Protein AF-A0A5M9JDX0-F1 (afdb_monomer_lite)

Organism: Monilinia fructicola (NCBI:txid38448)

pLDDT: mean 89.19, std 15.86, range [28.3, 98.94]

InterPro domains:
  IPR000073 Alpha/beta hydrolase fold-1 [PF12697] (7-243)
  IPR006094 FAD linked oxidase, N-terminal [PF01565] (384-523)
  IPR016166 FAD-binding domain, PCMH-type [PS51387] (377-556)
  IPR016169 FAD-binding, type PCMH, subdomain 2 [G3DSA:3.30.465.10] (339-583)
  IPR029058 Alpha/Beta hydrolase fold [G3DSA:3.40.50.1820] (4-251)
  IPR029058 Alpha/Beta hydrolase fold [SSF53474] (6-250)
  IPR036318 FAD-binding, type PCMH-like superfamily [SSF56176] (361-555)
  IPR050432 FAD-linked Oxidoreductases in Biosynthesis Pathways [PTHR13878] (317-584)

Structure (mmCIF, N/CA/C/O backbone):
data_AF-A0A5M9JDX0-F1
#
_entry.id   AF-A0A5M9JDX0-F1
#
loop_
_atom_site.group_PDB
_atom_site.id
_atom_site.type_symbol
_atom_site.label_atom_id
_atom_site.label_alt_id
_atom_site.label_comp_id
_atom_site.label_asym_id
_atom_site.label_entity_id
_atom_site.label_seq_id
_atom_site.pdbx_PDB_ins_code
_atom_site.Cartn_x
_atom_site.Cartn_y
_atom_site.Cartn_z
_atom_site.occupancy
_atom_site.B_iso_or_equiv
_atom_site.auth_seq_id
_atom_site.auth_comp_id
_atom_site.auth_asym_id
_atom_site.auth_atom_id
_atom_site.pdbx_PDB_model_num
ATOM 1 N N . MET A 1 1 ? 23.881 -36.900 15.431 1.00 35.19 1 MET A N 1
ATOM 2 C CA . MET A 1 1 ? 22.932 -36.514 14.364 1.00 35.19 1 MET A CA 1
ATOM 3 C C . MET A 1 1 ? 23.327 -35.121 13.921 1.00 35.19 1 MET A C 1
ATOM 5 O O . MET A 1 1 ? 23.349 -34.245 14.773 1.00 35.19 1 MET A O 1
ATOM 9 N N . SER A 1 2 ? 23.743 -34.953 12.663 1.00 40.19 2 SER A N 1
ATOM 10 C CA . SER A 1 2 ? 24.096 -33.642 12.096 1.00 40.19 2 SER A CA 1
ATOM 11 C C . SER A 1 2 ? 22.933 -32.676 12.298 1.00 40.19 2 SER A C 1
ATOM 13 O O . SER A 1 2 ? 21.798 -33.047 11.994 1.00 40.19 2 SER A O 1
ATOM 15 N N . SER A 1 3 ? 23.182 -31.475 12.823 1.00 52.34 3 SER A N 1
ATOM 16 C CA . SER A 1 3 ? 22.161 -30.427 12.780 1.00 52.34 3 SER A CA 1
ATOM 17 C C . SER A 1 3 ? 21.823 -30.108 11.317 1.00 52.34 3 SER A C 1
ATOM 19 O O . SER A 1 3 ? 22.672 -30.227 10.431 1.00 52.34 3 SER A O 1
ATOM 21 N N . SER A 1 4 ? 20.558 -29.790 11.049 1.00 76.25 4 SER A N 1
ATOM 22 C CA . SER A 1 4 ? 20.042 -29.504 9.704 1.00 76.25 4 SER A CA 1
ATOM 23 C C . SER A 1 4 ? 20.164 -28.028 9.305 1.00 76.25 4 SER A C 1
ATOM 25 O O . SER A 1 4 ? 19.645 -27.651 8.262 1.00 76.25 4 SER A O 1
ATOM 27 N N . PHE A 1 5 ? 20.844 -27.204 10.113 1.00 85.62 5 PHE A N 1
ATOM 28 C CA . PHE A 1 5 ? 21.072 -25.782 9.848 1.00 85.62 5 PHE A CA 1
ATOM 29 C C . PHE A 1 5 ? 22.499 -25.354 10.220 1.00 85.62 5 PHE A C 1
ATOM 31 O O . PHE A 1 5 ? 23.155 -25.999 11.038 1.00 85.62 5 PHE A O 1
ATOM 38 N N . VAL A 1 6 ? 22.960 -24.251 9.633 1.00 87.69 6 VAL A N 1
ATOM 39 C CA . VAL A 1 6 ? 24.260 -23.620 9.910 1.00 87.69 6 VAL A CA 1
ATOM 40 C C . VAL A 1 6 ? 24.072 -22.255 10.562 1.00 87.69 6 VAL A C 1
ATOM 42 O O . VAL A 1 6 ? 23.070 -21.583 10.316 1.00 87.69 6 VAL A O 1
ATOM 45 N N . VAL A 1 7 ? 25.042 -21.824 11.368 1.00 90.44 7 VAL A N 1
ATOM 46 C CA . VAL A 1 7 ? 25.038 -20.492 11.992 1.00 90.44 7 VAL A CA 1
ATOM 47 C C . VAL A 1 7 ? 26.043 -19.582 11.296 1.00 90.44 7 VAL A C 1
ATOM 49 O O . VAL A 1 7 ? 27.229 -19.899 11.226 1.00 90.44 7 VAL A O 1
ATOM 52 N N . VAL A 1 8 ? 25.590 -18.424 10.818 1.00 89.94 8 VAL A N 1
ATOM 53 C CA . VAL A 1 8 ? 26.474 -17.370 10.296 1.00 89.94 8 VAL A CA 1
ATOM 54 C C . VAL A 1 8 ? 26.484 -16.212 11.283 1.00 89.94 8 VAL A C 1
ATOM 56 O O . VAL A 1 8 ? 25.457 -15.587 11.532 1.00 89.94 8 VAL A O 1
ATOM 59 N N . ILE A 1 9 ? 27.650 -15.941 11.859 1.00 91.50 9 ILE A N 1
ATOM 60 C CA . ILE A 1 9 ? 27.854 -14.939 12.901 1.00 91.50 9 ILE A CA 1
ATOM 61 C C . ILE A 1 9 ? 28.238 -13.610 12.250 1.00 91.50 9 ILE A C 1
ATOM 63 O O . ILE A 1 9 ? 29.345 -13.453 11.732 1.00 91.50 9 ILE A O 1
ATOM 67 N N . CYS A 1 10 ? 27.335 -12.638 12.328 1.00 88.94 10 CYS A N 1
ATOM 68 C CA . CYS A 1 10 ? 27.588 -11.237 12.029 1.00 88.94 10 CYS A CA 1
ATOM 69 C C . CYS A 1 10 ? 28.116 -10.564 13.303 1.00 88.94 10 CYS A C 1
ATOM 71 O O . CYS A 1 10 ? 27.347 -10.243 14.213 1.00 88.94 10 CYS A O 1
ATOM 73 N N . HIS A 1 11 ? 29.435 -10.395 13.384 1.00 89.50 11 HIS A N 1
ATOM 74 C CA . HIS A 1 11 ? 30.084 -9.825 14.560 1.00 89.50 11 HIS A CA 1
ATOM 75 C C . HIS A 1 11 ? 29.874 -8.304 14.683 1.00 89.50 11 HIS A C 1
ATOM 77 O O . HIS A 1 11 ? 29.583 -7.600 13.714 1.00 89.50 11 HIS A O 1
ATOM 83 N N . GLY A 1 12 ? 30.045 -7.798 15.905 1.00 87.81 12 GLY A N 1
ATOM 84 C CA . GLY A 1 12 ? 29.922 -6.376 16.230 1.00 87.81 12 GLY A CA 1
ATOM 85 C C . GLY A 1 12 ? 31.007 -5.502 15.600 1.00 87.81 12 GLY A C 1
ATOM 86 O O . GLY A 1 12 ? 32.036 -5.992 15.127 1.00 87.81 12 GLY A O 1
ATOM 87 N N . SER A 1 13 ? 30.776 -4.187 15.617 1.00 80.81 13 SER A N 1
ATOM 88 C CA . SER A 1 13 ? 31.765 -3.168 15.253 1.00 80.81 13 SER A CA 1
ATOM 89 C C . SER A 1 13 ? 33.040 -3.406 16.047 1.00 80.81 13 SER A C 1
ATOM 91 O O . SER A 1 13 ? 32.981 -3.798 17.209 1.00 80.81 13 SER A O 1
ATOM 93 N N . TYR A 1 14 ? 34.185 -3.137 15.429 1.00 83.88 14 TYR A N 1
ATOM 94 C CA . TYR A 1 14 ? 35.516 -3.311 16.018 1.00 83.88 14 TYR A CA 1
ATOM 95 C C . TYR A 1 14 ? 35.960 -4.763 16.236 1.00 83.88 14 TYR A C 1
ATOM 97 O O . TYR A 1 14 ? 37.157 -4.999 16.313 1.00 83.88 14 TYR A O 1
ATOM 105 N N . HIS A 1 15 ? 35.049 -5.733 16.335 1.00 87.81 15 HIS A N 1
ATOM 106 C CA . HIS A 1 15 ? 35.426 -7.125 16.570 1.00 87.81 15 HIS A CA 1
ATOM 107 C C . HIS A 1 15 ? 36.020 -7.768 15.309 1.00 87.81 15 HIS A C 1
ATOM 109 O O . HIS A 1 15 ? 35.737 -7.364 14.181 1.00 87.81 15 HIS A O 1
ATOM 115 N N . THR A 1 16 ? 36.804 -8.817 15.523 1.00 83.69 16 THR A N 1
ATOM 116 C CA . THR A 1 16 ? 37.236 -9.789 14.513 1.00 83.69 16 THR A CA 1
ATOM 117 C C . THR A 1 16 ? 36.559 -11.140 14.799 1.00 83.69 16 THR A C 1
ATOM 119 O O . THR A 1 16 ? 35.856 -11.274 15.807 1.00 83.69 16 THR A O 1
ATOM 122 N N . PRO A 1 17 ? 36.736 -12.169 13.953 1.00 87.38 17 PRO A N 1
ATOM 123 C CA . PRO A 1 17 ? 36.256 -13.519 14.241 1.00 87.38 17 PRO A CA 1
ATOM 124 C C . PRO A 1 17 ? 36.887 -14.187 15.471 1.00 87.38 17 PRO A C 1
ATOM 126 O O . PRO A 1 17 ? 36.293 -15.116 16.015 1.00 87.38 17 PRO A O 1
ATOM 129 N N . GLU A 1 18 ? 38.065 -13.740 15.921 1.00 89.62 18 GLU A N 1
ATOM 130 C CA . GLU A 1 18 ? 38.833 -14.387 16.997 1.00 89.62 18 GLU A CA 1
ATOM 131 C C . GLU A 1 18 ? 38.062 -14.481 18.333 1.00 89.62 18 GLU A C 1
ATOM 133 O O . GLU A 1 18 ? 37.913 -15.601 18.828 1.00 89.62 18 GLU A O 1
ATOM 138 N N . PRO A 1 19 ? 37.453 -13.399 18.870 1.00 94.06 19 PRO A N 1
ATOM 139 C CA . PRO A 1 19 ? 36.566 -13.470 20.036 1.00 94.06 19 PRO A CA 1
ATOM 140 C C . PRO A 1 19 ? 35.439 -14.509 19.950 1.00 94.06 19 PRO A C 1
ATOM 142 O O . PRO A 1 19 ? 34.985 -15.007 20.972 1.00 94.06 19 PRO A O 1
ATOM 145 N N . TYR A 1 20 ? 34.978 -14.878 18.753 1.00 95.31 20 TYR A N 1
ATOM 146 C CA . TYR A 1 20 ? 33.864 -15.818 18.578 1.00 95.31 20 TYR A CA 1
ATOM 147 C C . TYR A 1 20 ? 34.323 -17.271 18.483 1.00 95.31 20 TYR A C 1
ATOM 149 O O . TYR A 1 20 ? 33.480 -18.170 18.475 1.00 95.31 20 TYR A O 1
ATOM 157 N N . GLN A 1 21 ? 35.631 -17.532 18.406 1.00 95.00 21 GLN A N 1
ATOM 158 C CA . GLN A 1 21 ? 36.156 -18.881 18.222 1.00 95.00 21 GLN A CA 1
ATOM 159 C C . GLN A 1 21 ? 35.712 -19.862 19.326 1.00 95.00 21 GLN A C 1
ATOM 161 O O . GLN A 1 21 ? 35.228 -20.936 18.961 1.00 95.00 21 GLN A O 1
ATOM 166 N N . PRO A 1 22 ? 35.731 -19.512 20.632 1.00 97.12 22 PRO A N 1
ATOM 167 C CA . PRO A 1 22 ? 35.239 -20.409 21.683 1.00 97.12 22 PRO A CA 1
ATOM 168 C C . PRO A 1 22 ? 33.770 -20.812 21.498 1.00 97.12 22 PRO A C 1
ATOM 170 O O . PRO A 1 22 ? 33.409 -21.980 21.639 1.00 97.12 22 PRO A O 1
ATOM 173 N N . PHE A 1 23 ? 32.917 -19.863 21.106 1.00 98.00 23 PHE A N 1
ATOM 174 C CA . PHE A 1 23 ? 31.512 -20.135 20.809 1.00 98.00 23 PHE A CA 1
ATOM 175 C C . PHE A 1 23 ? 31.336 -21.016 19.564 1.00 98.00 23 PHE A C 1
ATOM 177 O O . PHE A 1 23 ? 30.516 -21.935 19.565 1.00 98.00 23 PHE A O 1
ATOM 184 N N . ARG A 1 24 ? 32.129 -20.791 18.511 1.00 96.44 24 ARG A N 1
ATOM 185 C CA . ARG A 1 24 ? 32.118 -21.635 17.305 1.00 96.44 24 ARG A CA 1
ATOM 186 C C . ARG A 1 24 ? 32.538 -23.071 17.602 1.00 96.44 24 ARG A C 1
ATOM 188 O O . ARG A 1 24 ? 31.928 -24.000 17.071 1.00 96.44 24 ARG A O 1
ATOM 195 N N . ASP A 1 25 ? 33.536 -23.255 18.460 1.00 96.62 25 ASP A N 1
ATOM 196 C CA . ASP A 1 25 ? 33.983 -24.576 18.898 1.00 96.62 25 ASP A CA 1
ATOM 197 C C . ASP A 1 25 ? 32.893 -25.290 19.709 1.00 96.62 25 ASP A C 1
ATOM 199 O O . ASP A 1 25 ? 32.633 -26.473 19.476 1.00 96.62 25 ASP A O 1
ATOM 203 N N . ALA A 1 26 ? 32.177 -24.568 20.576 1.00 97.31 26 ALA A N 1
ATOM 204 C CA . ALA A 1 26 ? 31.044 -25.106 21.331 1.00 97.31 26 ALA A CA 1
ATOM 205 C C . ALA A 1 26 ? 29.830 -25.454 20.439 1.00 97.31 26 ALA A C 1
ATOM 207 O O . ALA A 1 26 ? 29.214 -26.514 20.603 1.00 97.31 26 ALA A O 1
ATOM 208 N N . LEU A 1 27 ? 29.520 -24.629 19.428 1.00 94.94 27 LEU A N 1
ATOM 209 C CA . LEU A 1 27 ? 28.528 -24.958 18.394 1.00 94.94 27 LEU A CA 1
ATOM 210 C C . LEU A 1 27 ? 28.923 -26.232 17.638 1.00 94.94 27 LEU A C 1
ATOM 212 O O . LEU A 1 27 ? 28.104 -27.143 17.491 1.00 94.94 27 LEU A O 1
ATOM 216 N N . LYS A 1 28 ? 30.191 -26.335 17.220 1.00 92.94 28 LYS A N 1
ATOM 217 C CA . LYS A 1 28 ? 30.726 -27.507 16.517 1.00 92.94 28 LYS A CA 1
ATOM 218 C C . LYS A 1 28 ? 30.656 -28.765 17.384 1.00 92.94 28 LYS A C 1
ATOM 220 O O . LYS A 1 28 ? 30.237 -29.811 16.887 1.00 92.94 28 LYS A O 1
ATOM 225 N N . ALA A 1 29 ? 30.995 -28.668 18.670 1.00 93.88 29 ALA A N 1
ATOM 226 C CA . ALA A 1 29 ? 30.850 -29.758 19.637 1.00 93.88 29 ALA A CA 1
ATOM 227 C C . ALA A 1 29 ? 29.384 -30.207 19.792 1.00 93.88 29 ALA A C 1
ATOM 229 O O . ALA A 1 29 ? 29.108 -31.395 19.952 1.00 93.88 29 ALA A O 1
ATOM 230 N N . SER A 1 30 ? 28.439 -29.276 19.637 1.00 91.56 30 SER A N 1
ATOM 231 C CA . SER A 1 30 ? 26.992 -29.534 19.621 1.00 91.56 30 SER A CA 1
ATOM 232 C C . SER A 1 30 ? 26.449 -29.991 18.257 1.00 91.56 30 SER A C 1
ATOM 234 O O . SER A 1 30 ? 25.236 -30.155 18.087 1.00 91.56 30 SER A O 1
ATOM 236 N N . GLY A 1 31 ? 27.328 -30.220 17.276 1.00 90.19 31 GLY A N 1
ATOM 237 C CA . GLY A 1 31 ? 26.978 -30.675 15.931 1.00 90.19 31 GLY A CA 1
ATOM 238 C C . GLY A 1 31 ? 26.406 -29.588 15.020 1.00 90.19 31 GLY A C 1
ATOM 239 O O . GLY A 1 31 ? 25.745 -29.934 14.038 1.00 90.19 31 GLY A O 1
ATOM 240 N N . ILE A 1 32 ? 26.622 -28.309 15.342 1.00 89.69 32 ILE A N 1
ATOM 241 C CA . ILE A 1 32 ? 26.207 -27.139 14.558 1.00 89.69 32 ILE A CA 1
ATOM 242 C C . ILE A 1 32 ? 27.424 -26.535 13.865 1.00 89.69 32 ILE A C 1
ATOM 244 O O . ILE A 1 32 ? 28.382 -26.099 14.501 1.00 89.69 32 ILE A O 1
ATOM 248 N N . GLU A 1 33 ? 27.386 -26.513 12.539 1.00 87.81 33 GLU A N 1
ATOM 249 C CA . GLU A 1 33 ? 28.409 -25.850 11.739 1.00 87.81 33 GLU A CA 1
ATOM 250 C C . GLU A 1 33 ? 28.242 -24.330 11.827 1.00 87.81 33 GLU A C 1
ATOM 252 O O . GLU A 1 33 ? 27.120 -23.816 11.799 1.00 87.81 33 GLU A O 1
ATOM 257 N N . SER A 1 34 ? 29.358 -23.606 11.954 1.00 88.06 34 SER A N 1
ATOM 258 C CA . SER A 1 34 ? 29.330 -22.156 12.126 1.00 88.06 34 SER A CA 1
ATOM 259 C C . SER A 1 34 ? 30.439 -21.410 11.386 1.00 88.06 34 SER A C 1
ATOM 261 O O . SER A 1 34 ? 31.606 -21.823 11.346 1.00 88.06 34 SER A O 1
ATOM 263 N N . TYR A 1 35 ? 30.068 -20.247 10.859 1.00 85.00 35 TYR A N 1
ATOM 264 C CA . TYR A 1 35 ? 30.927 -19.345 10.100 1.00 85.00 35 TYR A CA 1
ATOM 265 C C . TYR A 1 35 ? 30.934 -17.970 10.758 1.00 85.00 35 TYR A C 1
ATOM 267 O O . TYR A 1 35 ? 29.888 -17.466 11.155 1.00 85.00 35 TYR A O 1
ATOM 275 N N . CYS A 1 36 ? 32.107 -17.354 10.862 1.00 84.12 36 CYS A N 1
ATOM 276 C CA . CYS A 1 36 ? 32.255 -15.974 11.314 1.00 84.12 36 CYS A CA 1
ATOM 277 C C . CYS A 1 36 ? 33.208 -15.270 10.342 1.00 84.12 36 CYS A C 1
ATOM 279 O O . CYS A 1 36 ? 34.424 -15.359 10.517 1.00 84.12 36 CYS A O 1
ATOM 281 N N . PRO A 1 37 ? 32.684 -14.692 9.248 1.00 74.44 37 PRO A N 1
ATOM 282 C CA . PRO A 1 37 ? 33.510 -14.001 8.268 1.00 74.44 37 PRO A CA 1
ATOM 283 C C . PRO A 1 37 ? 34.087 -12.710 8.859 1.00 74.44 37 PRO A C 1
ATOM 285 O O . PRO A 1 37 ? 33.434 -12.042 9.658 1.00 74.44 37 PRO A O 1
ATOM 288 N N . GLN A 1 38 ? 35.294 -12.339 8.431 1.00 71.38 38 GLN A N 1
ATOM 289 C CA . GLN A 1 38 ? 35.897 -11.047 8.761 1.00 71.38 38 GLN A CA 1
ATOM 290 C C . GLN A 1 38 ? 35.205 -9.931 7.967 1.00 71.38 38 GLN A C 1
ATOM 292 O O . GLN A 1 38 ? 35.241 -9.950 6.737 1.00 71.38 38 GLN A O 1
ATOM 297 N N . LEU A 1 39 ? 34.614 -8.937 8.639 1.00 63.81 39 LEU A N 1
ATOM 298 C CA . LEU A 1 39 ? 33.918 -7.823 7.975 1.00 63.81 39 LEU A CA 1
ATOM 299 C C . LEU A 1 39 ? 34.088 -6.492 8.731 1.00 63.81 39 LEU A C 1
ATOM 301 O O . LEU A 1 39 ? 34.040 -6.482 9.959 1.00 63.81 39 LEU A O 1
ATOM 305 N N . PRO A 1 40 ? 34.188 -5.329 8.058 1.00 54.09 40 PRO A N 1
ATOM 306 C CA . PRO A 1 40 ? 33.738 -4.089 8.668 1.00 54.09 40 PRO A CA 1
ATOM 307 C C . PRO A 1 40 ? 32.208 -4.131 8.647 1.00 54.09 40 PRO A C 1
ATOM 309 O O . PRO A 1 40 ? 31.597 -3.951 7.598 1.00 54.09 40 PRO A O 1
ATOM 312 N N . SER A 1 41 ? 31.567 -4.379 9.786 1.00 59.00 41 SER A N 1
ATOM 313 C CA . SER A 1 41 ? 30.102 -4.496 9.873 1.00 59.00 41 SER A CA 1
ATOM 314 C C . SER A 1 41 ? 29.342 -3.221 9.438 1.00 59.00 41 SER A C 1
ATOM 316 O O . SER A 1 41 ? 28.123 -3.227 9.359 1.00 59.00 41 SER A O 1
ATOM 318 N N . SER A 1 42 ? 30.047 -2.137 9.101 1.00 51.88 42 SER A N 1
ATOM 319 C CA . SER A 1 42 ? 29.567 -0.766 8.890 1.00 51.88 42 SER A CA 1
ATOM 320 C C . SER A 1 42 ? 29.211 -0.352 7.462 1.00 51.88 42 SER A C 1
ATOM 322 O O . SER A 1 42 ? 28.598 0.704 7.284 1.00 51.88 42 SER A O 1
ATOM 324 N N . ASP A 1 43 ? 29.551 -1.149 6.449 1.00 50.91 43 ASP A N 1
ATOM 325 C CA . ASP A 1 43 ? 29.268 -0.832 5.045 1.00 50.91 43 ASP A CA 1
ATOM 326 C C . ASP A 1 43 ? 28.834 -2.086 4.274 1.00 50.91 43 ASP A C 1
ATOM 328 O O . ASP A 1 43 ? 29.647 -2.921 3.876 1.00 50.91 43 ASP A O 1
ATOM 332 N N . LEU A 1 44 ? 27.524 -2.202 4.052 1.00 48.03 44 LEU A N 1
ATOM 333 C CA . LEU A 1 44 ? 26.905 -3.334 3.360 1.00 48.03 44 LEU A CA 1
ATOM 334 C C . LEU A 1 44 ? 27.246 -3.394 1.870 1.00 48.03 44 LEU A C 1
ATOM 336 O O . LEU A 1 44 ? 27.060 -4.444 1.264 1.00 48.03 44 LEU A O 1
ATOM 340 N N . THR A 1 45 ? 27.812 -2.333 1.278 1.00 44.28 45 THR A N 1
ATOM 341 C CA . THR A 1 45 ? 28.374 -2.424 -0.083 1.00 44.28 45 THR A CA 1
ATOM 342 C C . THR A 1 45 ? 29.590 -3.355 -0.150 1.00 44.28 45 THR A C 1
ATOM 344 O O . THR A 1 45 ? 30.056 -3.692 -1.236 1.00 44.28 45 THR A O 1
ATOM 347 N N . LYS A 1 46 ? 30.104 -3.790 1.009 1.00 44.03 46 LYS A N 1
ATOM 348 C CA . LYS A 1 46 ? 31.300 -4.627 1.157 1.00 44.03 46 LYS A CA 1
ATOM 349 C C . LYS A 1 46 ? 31.027 -5.972 1.824 1.00 44.03 46 LYS A C 1
ATOM 351 O O . LYS A 1 46 ? 31.969 -6.735 2.029 1.00 44.03 46 LYS A O 1
ATOM 356 N N . MET A 1 47 ? 29.775 -6.285 2.161 1.00 42.72 47 MET A N 1
ATOM 357 C CA . MET A 1 47 ? 29.427 -7.592 2.708 1.00 42.72 47 MET A CA 1
ATOM 358 C C . MET A 1 47 ? 29.053 -8.537 1.572 1.00 42.72 47 MET A C 1
ATOM 360 O O . MET A 1 47 ? 27.941 -8.499 1.052 1.00 42.72 47 MET A O 1
ATOM 364 N N . ASN A 1 48 ? 30.000 -9.386 1.178 1.00 39.12 48 ASN A N 1
ATOM 365 C CA . ASN A 1 48 ? 29.758 -10.364 0.135 1.00 39.12 48 ASN A CA 1
ATOM 366 C C . ASN A 1 48 ? 29.261 -11.697 0.702 1.00 39.12 48 ASN A C 1
ATOM 368 O O . ASN A 1 48 ? 30.036 -12.629 0.903 1.00 39.12 48 ASN A O 1
ATOM 372 N N . VAL A 1 49 ? 27.956 -11.808 0.934 1.00 42.72 49 VAL A N 1
ATOM 373 C CA . VAL A 1 49 ? 27.310 -13.118 1.077 1.00 42.72 49 VAL A CA 1
ATOM 374 C C . VAL A 1 49 ? 26.864 -13.626 -0.304 1.00 42.72 49 VAL A C 1
ATOM 376 O O . VAL A 1 49 ? 25.679 -13.650 -0.607 1.00 42.72 49 VAL A O 1
ATOM 379 N N . GLY A 1 50 ? 27.814 -14.029 -1.161 1.00 40.56 50 GLY A N 1
ATOM 380 C CA . GLY A 1 50 ? 27.516 -14.881 -2.333 1.00 40.56 50 GLY A CA 1
ATOM 381 C C . GLY A 1 50 ? 27.598 -14.255 -3.733 1.00 40.56 50 GLY A C 1
ATOM 382 O O . GLY A 1 50 ? 26.948 -14.746 -4.645 1.00 40.56 50 GLY A O 1
ATOM 383 N N . ASP A 1 51 ? 28.412 -13.216 -3.870 1.00 41.06 51 ASP A N 1
ATOM 384 C CA . ASP A 1 51 ? 28.977 -12.531 -5.040 1.00 41.06 51 ASP A CA 1
ATOM 385 C C . ASP A 1 51 ? 28.101 -11.955 -6.170 1.00 41.06 51 ASP A C 1
ATOM 387 O O . ASP A 1 51 ? 27.400 -12.680 -6.866 1.00 41.06 51 ASP A O 1
ATOM 391 N N . ILE A 1 52 ? 28.286 -10.654 -6.480 1.00 44.22 52 ILE A N 1
ATOM 392 C CA . ILE A 1 52 ? 27.891 -10.071 -7.780 1.00 44.22 52 ILE A CA 1
ATOM 393 C C . ILE A 1 52 ? 28.965 -9.170 -8.452 1.00 44.22 52 ILE A C 1
ATOM 395 O O . ILE A 1 52 ? 28.628 -8.302 -9.255 1.00 44.22 52 ILE A O 1
ATOM 399 N N . ALA A 1 53 ? 30.258 -9.389 -8.178 1.00 40.06 53 ALA A N 1
ATOM 400 C CA . ALA A 1 53 ? 31.358 -9.221 -9.156 1.00 40.06 53 ALA A CA 1
ATOM 401 C C . ALA A 1 53 ? 32.718 -9.832 -8.708 1.00 40.06 53 ALA A C 1
ATOM 403 O O . ALA A 1 53 ? 33.559 -10.082 -9.571 1.00 40.06 53 ALA A O 1
ATOM 404 N N . ASN A 1 54 ? 32.911 -10.039 -7.396 1.00 36.22 54 ASN A N 1
ATOM 405 C CA . ASN A 1 54 ? 33.809 -10.950 -6.643 1.00 36.22 54 ASN A CA 1
ATOM 406 C C . ASN A 1 54 ? 34.681 -10.319 -5.550 1.00 36.22 54 ASN A C 1
ATOM 408 O O . ASN A 1 54 ? 35.878 -10.139 -5.762 1.00 36.22 54 ASN A O 1
ATOM 412 N N . PRO A 1 55 ? 34.135 -10.036 -4.345 1.00 36.31 55 PRO A N 1
ATOM 413 C CA . PRO A 1 55 ? 34.977 -9.881 -3.154 1.00 36.31 55 PRO A CA 1
ATOM 414 C C . PRO A 1 55 ? 34.912 -11.069 -2.169 1.00 36.31 55 PRO A C 1
ATOM 416 O O . PRO A 1 55 ? 33.898 -11.302 -1.522 1.00 36.31 55 PRO A O 1
ATOM 419 N N . ASN A 1 56 ? 36.035 -11.768 -1.998 1.00 39.19 56 ASN A N 1
ATOM 420 C CA . ASN A 1 56 ? 36.306 -12.859 -1.046 1.00 39.19 56 ASN A CA 1
ATOM 421 C C . ASN A 1 56 ? 37.685 -12.603 -0.421 1.00 39.19 56 ASN A C 1
ATOM 423 O O . ASN A 1 56 ? 38.554 -12.187 -1.176 1.00 39.19 56 ASN A O 1
ATOM 427 N N . TYR A 1 57 ? 37.928 -12.914 0.860 1.00 45.25 57 TYR A N 1
ATOM 428 C CA . TYR A 1 57 ? 39.307 -13.116 1.352 1.00 45.25 57 TYR A CA 1
ATOM 429 C C . TYR A 1 57 ? 39.419 -14.285 2.345 1.00 45.25 57 TYR A C 1
ATOM 431 O O . TYR A 1 57 ? 40.054 -14.175 3.386 1.00 45.25 57 TYR A O 1
ATOM 439 N N . ASP A 1 58 ? 38.812 -15.405 1.955 1.00 40.25 58 ASP A N 1
ATOM 440 C CA . ASP A 1 58 ? 39.079 -16.779 2.388 1.00 40.25 58 ASP A CA 1
ATOM 441 C C . ASP A 1 58 ? 38.113 -17.359 3.423 1.00 40.25 58 ASP A C 1
ATOM 443 O O . ASP A 1 58 ? 38.513 -17.647 4.546 1.00 40.25 58 ASP A O 1
ATOM 447 N N . LEU A 1 59 ? 36.856 -17.603 3.019 1.00 41.50 59 LEU A N 1
ATOM 448 C CA . LEU A 1 59 ? 36.168 -18.892 3.241 1.00 41.50 59 LEU A CA 1
ATOM 449 C C . LEU A 1 59 ? 34.779 -18.922 2.574 1.00 41.50 59 LEU A C 1
ATOM 451 O O . LEU A 1 59 ? 33.989 -17.987 2.696 1.00 41.50 59 LEU A O 1
ATOM 455 N N . ASP A 1 60 ? 34.496 -20.039 1.900 1.00 36.94 60 ASP A N 1
ATOM 456 C CA . ASP A 1 60 ? 33.250 -20.323 1.188 1.00 36.94 60 ASP A CA 1
ATOM 457 C C . ASP A 1 60 ? 32.018 -20.348 2.114 1.00 36.94 60 ASP A C 1
ATOM 459 O O . ASP A 1 60 ? 32.033 -20.917 3.210 1.00 36.94 60 ASP A O 1
ATOM 463 N N . ILE A 1 61 ? 30.911 -19.787 1.621 1.00 44.97 61 ILE A N 1
ATOM 464 C CA . ILE A 1 61 ? 29.551 -20.063 2.109 1.00 44.97 61 ILE A CA 1
ATOM 465 C C . ILE A 1 61 ? 29.284 -21.558 1.880 1.00 44.97 61 ILE A C 1
ATOM 467 O O . ILE A 1 61 ? 29.704 -22.076 0.842 1.00 44.97 61 ILE A O 1
ATOM 471 N N . PRO A 1 62 ? 28.592 -22.275 2.787 1.00 47.91 62 PRO A N 1
ATOM 472 C CA . PRO A 1 62 ? 28.323 -23.690 2.578 1.00 47.91 62 PRO A CA 1
ATOM 473 C C . PRO A 1 62 ? 27.672 -23.931 1.214 1.00 47.91 62 PRO A C 1
ATOM 475 O O . PRO A 1 62 ? 26.605 -23.391 0.911 1.00 47.91 62 PRO A O 1
ATOM 478 N N . SER A 1 63 ? 28.330 -24.764 0.409 1.00 44.56 63 SER A N 1
ATOM 479 C CA . SER A 1 63 ? 27.769 -25.315 -0.812 1.00 44.56 63 SER A CA 1
ATOM 480 C C . SER A 1 63 ? 26.545 -26.177 -0.484 1.00 44.56 63 SER A C 1
ATOM 482 O O . SER A 1 63 ? 26.525 -26.939 0.485 1.00 44.56 63 SER A O 1
ATOM 484 N N . ASP A 1 64 ? 25.526 -26.006 -1.325 1.00 51.19 64 ASP A N 1
ATOM 485 C CA . ASP A 1 64 ? 24.284 -26.771 -1.439 1.00 51.19 64 ASP A CA 1
ATOM 486 C C . ASP A 1 64 ? 23.297 -26.731 -0.255 1.00 51.19 64 ASP A C 1
ATOM 488 O O . ASP A 1 64 ? 23.358 -27.501 0.700 1.00 51.19 64 ASP A O 1
ATOM 492 N N . GLY A 1 65 ? 22.260 -25.899 -0.404 1.00 63.31 65 GLY A N 1
ATOM 493 C CA . GLY A 1 65 ? 20.912 -26.216 0.084 1.00 63.31 65 GLY A CA 1
ATOM 494 C C . GLY A 1 65 ? 20.665 -26.224 1.594 1.00 63.31 65 GLY A C 1
ATOM 495 O O . GLY A 1 65 ? 19.618 -26.723 2.007 1.00 63.31 65 GLY A O 1
ATOM 496 N N . LYS A 1 66 ? 21.585 -25.697 2.412 1.00 76.81 66 LYS A N 1
ATOM 497 C CA . LYS A 1 66 ? 21.451 -25.667 3.878 1.00 76.81 66 LYS A CA 1
ATOM 498 C C . LYS A 1 66 ? 20.560 -24.526 4.372 1.00 76.81 66 LYS A C 1
ATOM 500 O O . LYS A 1 66 ? 20.558 -23.428 3.811 1.00 76.81 66 LYS A O 1
ATOM 505 N N . ASP A 1 67 ? 19.849 -24.781 5.464 1.00 85.38 67 ASP A N 1
ATOM 506 C CA . ASP A 1 67 ? 19.132 -23.752 6.213 1.00 85.38 67 ASP A CA 1
ATOM 507 C C . ASP A 1 67 ? 20.118 -22.930 7.058 1.00 85.38 67 ASP A C 1
ATOM 509 O O . ASP A 1 67 ? 21.014 -23.479 7.699 1.00 85.38 67 ASP A O 1
ATOM 513 N N . VAL A 1 68 ? 19.974 -21.607 7.044 1.00 87.94 68 VAL A N 1
ATOM 514 C CA . VAL A 1 68 ? 20.919 -20.653 7.635 1.00 87.94 68 VAL A CA 1
ATOM 515 C C . VAL A 1 68 ? 20.235 -19.858 8.741 1.00 87.94 68 VAL A C 1
ATOM 517 O O . VAL A 1 68 ? 19.243 -19.168 8.506 1.00 87.94 68 VAL A O 1
ATOM 520 N N . LEU A 1 69 ? 20.799 -19.909 9.943 1.00 93.19 69 LEU A N 1
ATOM 521 C CA . LEU A 1 69 ? 20.457 -19.017 11.043 1.00 93.19 69 LEU A CA 1
ATOM 522 C C . LEU A 1 69 ? 21.505 -17.903 11.119 1.00 93.19 69 LEU A C 1
ATOM 524 O O . LEU A 1 69 ? 22.687 -18.173 11.343 1.00 93.19 69 LEU A O 1
ATOM 528 N N . LEU A 1 70 ? 21.082 -16.652 10.942 1.00 93.12 70 LEU A N 1
ATOM 529 C CA . LEU A 1 70 ? 21.968 -15.513 11.174 1.00 93.12 70 LEU A CA 1
ATOM 530 C C . LEU A 1 70 ? 22.043 -15.222 12.673 1.00 93.12 70 LEU A C 1
ATOM 532 O O . LEU A 1 70 ? 21.008 -15.152 13.331 1.00 93.12 70 LEU A O 1
ATOM 536 N N . LEU A 1 71 ? 23.249 -15.016 13.200 1.00 96.31 71 LEU A N 1
ATOM 537 C CA . LEU A 1 71 ? 23.466 -14.517 14.554 1.00 96.31 71 LEU A CA 1
ATOM 538 C C . LEU A 1 71 ? 24.042 -13.103 14.489 1.00 96.31 71 LEU A C 1
ATOM 540 O O . LEU A 1 71 ? 25.173 -12.921 14.049 1.00 96.31 71 LEU A O 1
ATOM 544 N N . GLY A 1 72 ? 23.273 -12.107 14.921 1.00 95.31 72 GLY A N 1
ATOM 545 C CA . GLY A 1 72 ? 23.684 -10.705 14.931 1.00 95.31 72 GLY A CA 1
ATOM 546 C C . GLY A 1 72 ? 24.133 -10.258 16.317 1.00 95.31 72 GLY A C 1
ATOM 547 O O . GLY A 1 72 ? 23.297 -10.117 17.207 1.00 95.31 72 GLY A O 1
ATOM 548 N N . HIS A 1 73 ? 25.432 -10.005 16.493 1.00 96.25 73 HIS A N 1
ATOM 549 C CA . HIS A 1 73 ? 25.988 -9.491 17.747 1.00 96.25 73 HIS A CA 1
ATOM 550 C C . HIS A 1 73 ? 26.259 -7.987 17.671 1.00 96.25 73 HIS A C 1
ATOM 552 O O . HIS A 1 73 ? 26.939 -7.544 16.743 1.00 96.25 73 HIS A O 1
ATOM 558 N N . SER A 1 74 ? 25.793 -7.199 18.648 1.00 93.81 74 SER A N 1
ATOM 559 C CA . SER A 1 74 ? 26.001 -5.740 18.665 1.00 93.81 74 SER A CA 1
ATOM 560 C C . SER A 1 74 ? 25.572 -5.100 17.328 1.00 93.81 74 SER A C 1
ATOM 562 O O . SER A 1 74 ? 24.513 -5.428 16.784 1.00 93.81 74 SER A O 1
ATOM 564 N N . SER A 1 75 ? 26.384 -4.239 16.712 1.00 90.31 75 SER A N 1
ATOM 565 C CA . SER A 1 75 ? 26.086 -3.685 15.377 1.00 90.31 75 SER A CA 1
ATOM 566 C C . SER A 1 75 ? 25.991 -4.726 14.247 1.00 90.31 75 SER A C 1
ATOM 568 O O . SER A 1 75 ? 25.397 -4.459 13.200 1.00 90.31 75 SER A O 1
ATOM 570 N N . GLY A 1 76 ? 26.479 -5.947 14.467 1.00 90.38 76 GLY A N 1
ATOM 571 C CA . GLY A 1 76 ? 26.226 -7.094 13.602 1.00 90.38 76 GLY A CA 1
ATOM 572 C C . GLY A 1 76 ? 24.740 -7.459 13.500 1.00 90.38 76 GLY A C 1
ATOM 573 O O . GLY A 1 76 ? 24.339 -8.064 12.512 1.00 90.38 76 GLY A O 1
ATOM 574 N N . GLY A 1 77 ? 23.895 -7.023 14.445 1.00 93.25 77 GLY A N 1
ATOM 575 C CA . GLY A 1 77 ? 22.432 -7.098 14.340 1.00 93.25 77 GLY A CA 1
ATOM 576 C C . GLY A 1 77 ? 21.873 -6.328 13.139 1.00 93.25 77 GLY A C 1
ATOM 577 O O . GLY A 1 77 ? 21.084 -6.875 12.366 1.00 93.25 77 GLY A O 1
ATOM 578 N N . PHE A 1 78 ? 22.358 -5.105 12.900 1.00 91.94 78 PHE A N 1
ATOM 579 C CA . PHE A 1 78 ? 22.016 -4.341 11.694 1.00 91.94 78 PHE A CA 1
ATOM 580 C C . PHE A 1 78 ? 22.452 -5.096 10.436 1.00 91.94 78 PHE A C 1
ATOM 582 O O . PHE A 1 78 ? 21.694 -5.223 9.479 1.00 91.94 78 PHE A O 1
ATOM 589 N N . THR A 1 79 ? 23.664 -5.647 10.471 1.00 85.62 79 THR A N 1
ATOM 590 C CA . THR A 1 79 ? 24.260 -6.376 9.349 1.00 85.62 79 THR A CA 1
ATOM 591 C C . THR A 1 79 ? 23.462 -7.634 8.995 1.00 85.62 79 THR A C 1
ATOM 593 O O . THR A 1 79 ? 23.133 -7.848 7.829 1.00 85.62 79 THR A O 1
ATOM 596 N N . ALA A 1 80 ? 23.096 -8.434 10.000 1.00 88.75 80 ALA A N 1
ATOM 597 C CA . ALA A 1 80 ? 22.262 -9.619 9.837 1.00 88.75 80 ALA A CA 1
ATOM 598 C C . ALA A 1 80 ? 20.897 -9.258 9.232 1.00 88.75 80 ALA A C 1
ATOM 600 O O . ALA A 1 80 ? 20.470 -9.863 8.252 1.00 88.75 80 ALA A O 1
ATOM 601 N N . THR A 1 81 ? 20.258 -8.214 9.767 1.00 91.81 81 THR A N 1
ATOM 602 C CA . THR A 1 81 ? 18.962 -7.717 9.282 1.00 91.81 81 THR A CA 1
ATOM 603 C C . THR A 1 81 ? 19.051 -7.269 7.829 1.00 91.81 81 THR A C 1
ATOM 605 O O . THR A 1 81 ? 18.243 -7.670 6.996 1.00 91.81 81 THR A O 1
ATOM 608 N N . ALA A 1 82 ? 20.058 -6.471 7.489 1.00 86.06 82 ALA A N 1
ATOM 609 C CA . ALA A 1 82 ? 20.188 -5.926 6.151 1.00 86.06 82 ALA A CA 1
ATOM 610 C C . ALA A 1 82 ? 20.573 -6.975 5.097 1.00 86.06 82 ALA A C 1
ATOM 612 O O . ALA A 1 82 ? 20.191 -6.842 3.938 1.00 86.06 82 ALA A O 1
ATOM 613 N N . SER A 1 83 ? 21.288 -8.027 5.505 1.00 80.12 83 SER A N 1
ATOM 614 C CA . SER A 1 83 ? 21.693 -9.134 4.627 1.00 80.12 83 SER A CA 1
ATOM 615 C C . SER A 1 83 ? 20.576 -10.143 4.378 1.00 80.12 83 SER A C 1
ATOM 617 O O . SER A 1 83 ? 20.625 -10.895 3.407 1.00 80.12 83 SER A O 1
ATOM 619 N N . ALA A 1 84 ? 19.556 -10.172 5.238 1.00 83.00 84 ALA A N 1
ATOM 620 C CA . ALA A 1 84 ? 18.426 -11.087 5.141 1.00 83.00 84 ALA A CA 1
ATOM 621 C C . ALA A 1 84 ? 17.380 -10.651 4.101 1.00 83.00 84 ALA A C 1
ATOM 623 O O . ALA A 1 84 ? 16.176 -10.642 4.375 1.00 83.00 84 ALA A O 1
ATOM 624 N N . ILE A 1 85 ? 17.842 -10.264 2.912 1.00 84.06 85 ILE A N 1
ATOM 625 C CA . ILE A 1 85 ? 16.988 -9.844 1.799 1.00 84.06 85 ILE A CA 1
ATOM 626 C C . ILE A 1 85 ? 16.100 -11.002 1.319 1.00 84.06 85 ILE A C 1
ATOM 628 O O . ILE A 1 85 ? 16.496 -12.169 1.452 1.00 84.06 85 ILE A O 1
ATOM 632 N N . PRO A 1 86 ? 14.915 -10.718 0.745 1.00 83.38 86 PRO A N 1
ATOM 633 C CA . PRO A 1 86 ? 13.954 -11.744 0.348 1.00 83.38 86 PRO A CA 1
ATOM 634 C C . PRO A 1 86 ? 14.553 -12.859 -0.514 1.00 83.38 86 PRO A C 1
ATOM 636 O O . PRO A 1 86 ? 14.195 -14.021 -0.344 1.00 83.38 86 PRO A O 1
ATOM 639 N N . GLU A 1 87 ? 15.506 -12.552 -1.394 1.00 78.31 87 GLU A N 1
ATOM 640 C CA . GLU A 1 87 ? 16.148 -13.500 -2.308 1.00 78.31 87 GLU A CA 1
ATOM 641 C C . GLU A 1 87 ? 16.968 -14.582 -1.593 1.00 78.31 87 GLU A C 1
ATOM 643 O O . GLU A 1 87 ? 17.210 -15.650 -2.169 1.00 78.31 87 GLU A O 1
ATOM 648 N N . PHE A 1 88 ? 17.400 -14.338 -0.359 1.00 78.94 88 PHE A N 1
ATOM 649 C CA . PHE A 1 88 ? 18.195 -15.287 0.418 1.00 78.94 88 PHE A CA 1
ATOM 650 C C . PHE A 1 88 ? 17.379 -16.040 1.466 1.00 78.94 88 PHE A C 1
ATOM 652 O O . PHE A 1 88 ? 17.859 -17.040 1.999 1.00 78.94 88 PHE A O 1
ATOM 659 N N . GLN A 1 89 ? 16.134 -15.636 1.716 1.00 86.38 89 GLN A N 1
ATOM 660 C CA . GLN A 1 89 ? 15.253 -16.299 2.674 1.00 86.38 89 GLN A CA 1
ATOM 661 C C . GLN A 1 89 ? 14.803 -17.674 2.166 1.00 86.38 89 GLN A C 1
ATOM 663 O O . GLN A 1 89 ? 14.487 -17.851 0.986 1.00 86.38 89 GLN A O 1
ATOM 668 N N . ALA A 1 90 ? 14.751 -18.659 3.066 1.00 84.06 90 ALA A N 1
ATOM 669 C CA . ALA A 1 90 ? 14.438 -20.047 2.721 1.00 84.06 90 ALA A CA 1
ATOM 670 C C . ALA A 1 90 ? 13.059 -20.191 2.058 1.00 84.06 90 ALA A C 1
ATOM 672 O O . ALA A 1 90 ? 12.913 -20.933 1.087 1.00 84.06 90 ALA A O 1
ATOM 673 N N . LYS A 1 91 ? 12.062 -19.424 2.520 1.00 86.06 91 LYS A N 1
ATOM 674 C CA . LYS A 1 91 ? 10.709 -19.405 1.943 1.00 86.06 91 LYS A CA 1
ATOM 675 C C . LYS A 1 91 ? 10.726 -18.979 0.468 1.00 86.06 91 LYS A C 1
ATOM 677 O O . LYS A 1 91 ? 10.312 -19.747 -0.397 1.00 86.06 91 LYS A O 1
ATOM 682 N N . SER A 1 92 ? 11.307 -17.820 0.165 1.00 81.19 92 SER A N 1
ATOM 683 C CA . SER A 1 92 ? 11.413 -17.281 -1.200 1.00 81.19 92 SER A CA 1
ATOM 684 C C . SER A 1 92 ? 12.320 -18.116 -2.113 1.00 81.19 92 SER A C 1
ATOM 686 O O . SER A 1 92 ? 12.178 -18.134 -3.338 1.00 81.19 92 SER A O 1
ATOM 688 N N . ARG A 1 93 ? 13.324 -18.797 -1.549 1.00 81.75 93 ARG A N 1
ATOM 689 C CA . ARG A 1 93 ? 14.164 -19.754 -2.286 1.00 81.75 93 ARG A CA 1
ATOM 690 C C . ARG A 1 93 ? 13.380 -21.013 -2.652 1.00 81.75 93 ARG A C 1
ATOM 692 O O . ARG A 1 93 ? 13.425 -21.420 -3.813 1.00 81.75 93 ARG A O 1
ATOM 699 N N . LYS A 1 94 ? 12.592 -21.556 -1.721 1.00 81.44 94 LYS A N 1
ATOM 700 C CA . LYS A 1 94 ? 11.719 -22.716 -1.947 1.00 81.44 94 LYS A CA 1
ATOM 701 C C . LYS A 1 94 ? 10.682 -22.456 -3.040 1.00 81.44 94 LYS A C 1
ATOM 703 O O . LYS A 1 94 ? 10.480 -23.315 -3.893 1.00 81.44 94 LYS A O 1
ATOM 708 N N . GLU A 1 95 ? 10.087 -21.264 -3.075 1.00 81.75 95 GLU A N 1
ATOM 709 C CA . GLU A 1 95 ? 9.158 -20.840 -4.140 1.00 81.75 95 GLU A CA 1
ATOM 710 C C . GLU A 1 95 ? 9.799 -20.855 -5.541 1.00 81.75 95 GLU A C 1
ATOM 712 O O . GLU A 1 95 ? 9.113 -21.058 -6.540 1.00 81.75 95 GLU A O 1
ATOM 717 N N . ARG A 1 96 ? 11.130 -20.720 -5.621 1.00 80.62 96 ARG A N 1
ATOM 718 C CA . ARG A 1 96 ? 11.922 -20.816 -6.860 1.00 80.62 96 ARG A CA 1
ATOM 719 C C . ARG A 1 96 ? 12.511 -22.210 -7.110 1.00 80.62 96 ARG A C 1
ATOM 721 O O . ARG A 1 96 ? 13.351 -22.365 -7.992 1.00 80.62 96 ARG A O 1
ATOM 728 N N . GLY A 1 97 ? 12.107 -23.221 -6.339 1.00 78.81 97 GLY A N 1
ATOM 729 C CA . GLY A 1 97 ? 12.623 -24.589 -6.453 1.00 78.81 97 GLY A CA 1
ATOM 730 C C . GLY A 1 97 ? 14.051 -24.774 -5.929 1.00 78.81 97 GLY A C 1
ATOM 731 O O . GLY A 1 97 ? 14.678 -25.789 -6.225 1.00 78.81 97 GLY A O 1
ATOM 732 N N . LEU A 1 98 ? 14.574 -23.812 -5.162 1.00 74.00 98 LEU A N 1
ATOM 733 C CA . LEU A 1 98 ? 15.894 -23.885 -4.539 1.00 74.00 98 LEU A CA 1
ATOM 734 C C . LEU A 1 98 ? 15.770 -24.404 -3.101 1.00 74.00 98 LEU A C 1
ATOM 736 O O . LEU A 1 98 ? 14.831 -24.058 -2.387 1.00 74.00 98 LEU A O 1
ATOM 740 N N . SER A 1 99 ? 16.734 -25.209 -2.658 1.00 76.62 99 SER A N 1
ATOM 741 C CA . SER A 1 99 ? 16.840 -25.648 -1.264 1.00 76.62 99 SER A CA 1
ATOM 742 C C . SER A 1 99 ? 17.613 -24.639 -0.404 1.00 76.62 99 SER A C 1
ATOM 744 O O . SER A 1 99 ? 18.415 -23.838 -0.911 1.00 76.62 99 SER A O 1
ATOM 746 N N . GLY A 1 100 ? 17.367 -24.698 0.907 1.00 78.94 100 GLY A N 1
ATOM 747 C CA . GLY A 1 100 ? 18.044 -23.892 1.919 1.00 78.94 100 GLY A CA 1
ATOM 748 C C . GLY A 1 100 ? 17.750 -22.396 1.846 1.00 78.94 100 GLY A C 1
ATOM 749 O O . GLY A 1 100 ? 16.972 -21.924 1.012 1.00 78.94 100 GLY A O 1
ATOM 750 N N . GLY A 1 101 ? 18.428 -21.635 2.697 1.00 82.06 101 GLY A N 1
ATOM 751 C CA . GLY A 1 101 ? 18.273 -20.187 2.816 1.00 82.06 101 GLY A CA 1
ATOM 752 C C . GLY A 1 101 ? 18.172 -19.721 4.259 1.00 82.06 101 GLY A C 1
ATOM 753 O O . GLY A 1 101 ? 18.223 -20.519 5.188 1.00 82.06 101 GLY A O 1
ATOM 754 N N . ILE A 1 102 ? 18.018 -18.415 4.447 1.00 87.81 102 ILE A N 1
ATOM 755 C CA . ILE A 1 102 ? 17.895 -17.808 5.771 1.00 87.81 102 ILE A CA 1
ATOM 756 C C . ILE A 1 102 ? 16.533 -18.175 6.361 1.00 87.81 102 ILE A C 1
ATOM 758 O O . ILE A 1 102 ? 15.496 -17.886 5.760 1.00 87.81 102 ILE A O 1
ATOM 762 N N . ILE A 1 103 ? 16.550 -18.828 7.522 1.00 91.50 103 ILE A N 1
ATOM 763 C CA . ILE A 1 103 ? 15.354 -19.332 8.214 1.00 91.50 103 ILE A CA 1
ATOM 764 C C . ILE A 1 103 ? 14.944 -18.475 9.416 1.00 91.50 103 ILE A C 1
ATOM 766 O O . ILE A 1 103 ? 13.819 -18.596 9.892 1.00 91.50 103 ILE A O 1
ATOM 770 N N . GLY A 1 104 ? 15.834 -17.608 9.902 1.00 95.06 104 GLY A N 1
ATOM 771 C CA . GLY A 1 104 ? 15.576 -16.714 11.028 1.00 95.06 104 GLY A CA 1
ATOM 772 C C . GLY A 1 104 ? 16.810 -15.912 11.434 1.00 95.06 104 GLY A C 1
ATOM 773 O O . GLY A 1 104 ? 17.900 -16.114 10.883 1.00 95.06 104 GLY A O 1
ATOM 774 N N . ILE A 1 105 ? 16.635 -15.017 12.410 1.00 97.44 105 ILE A N 1
ATOM 775 C CA . ILE A 1 105 ? 17.714 -14.192 12.971 1.00 97.44 105 ILE A CA 1
ATOM 776 C C . ILE A 1 105 ? 17.726 -14.300 14.502 1.00 97.44 105 ILE A C 1
ATOM 778 O O . ILE A 1 105 ? 16.710 -14.114 15.169 1.00 97.44 105 ILE A O 1
ATOM 782 N N . PHE A 1 106 ? 18.893 -14.602 15.066 1.00 98.38 106 PHE A N 1
ATOM 783 C CA . PHE A 1 106 ? 19.151 -14.599 16.501 1.00 98.38 106 PHE A CA 1
ATOM 784 C C . PHE A 1 106 ? 20.009 -13.382 16.854 1.00 98.38 106 PHE A C 1
ATOM 786 O O . PHE A 1 106 ? 21.177 -13.296 16.477 1.00 98.38 106 PHE A O 1
ATOM 793 N N . TYR A 1 107 ? 19.451 -12.428 17.582 1.00 98.50 107 TYR A N 1
ATOM 794 C CA . TYR A 1 107 ? 20.173 -11.250 18.045 1.00 98.50 107 TYR A CA 1
ATOM 795 C C . TYR A 1 107 ? 20.766 -11.523 19.426 1.00 98.50 107 TYR A C 1
ATOM 797 O O . TYR A 1 107 ? 20.065 -11.983 20.321 1.00 98.50 107 TYR A O 1
ATOM 805 N N . ALA A 1 108 ? 22.046 -11.223 19.620 1.00 97.38 108 ALA A N 1
ATOM 806 C CA . ALA A 1 108 ? 22.699 -11.251 20.927 1.00 97.38 108 ALA A CA 1
ATOM 807 C C . ALA A 1 108 ? 23.231 -9.850 21.201 1.00 97.38 108 ALA A C 1
ATOM 809 O O . ALA A 1 108 ? 24.115 -9.408 20.469 1.00 97.38 108 ALA A O 1
ATOM 810 N N . CYS A 1 109 ? 22.623 -9.134 22.156 1.00 95.94 109 CYS A N 1
ATOM 811 C CA . CYS A 1 109 ? 22.864 -7.702 22.389 1.00 95.94 109 CYS A CA 1
ATOM 812 C C . CYS A 1 109 ? 22.930 -6.860 21.091 1.00 95.94 109 CYS A C 1
ATOM 814 O O . CYS A 1 109 ? 23.714 -5.921 20.965 1.00 95.94 109 CYS A O 1
ATOM 816 N N . GLY A 1 110 ? 22.143 -7.248 20.080 1.00 95.44 110 GLY A N 1
ATOM 817 C CA . GLY A 1 110 ? 22.216 -6.723 18.720 1.00 95.44 110 GLY A CA 1
ATOM 818 C C . GLY A 1 110 ? 21.499 -5.385 18.531 1.00 95.44 110 GLY A C 1
ATOM 819 O O . GLY A 1 110 ? 20.549 -5.060 19.230 1.00 95.44 110 GLY A O 1
ATOM 820 N N . PHE A 1 111 ? 21.892 -4.598 17.535 1.00 95.31 111 PHE A N 1
ATOM 821 C CA . PHE A 1 111 ? 21.145 -3.388 17.181 1.00 95.31 111 PHE A CA 1
ATOM 822 C C . PHE A 1 111 ? 19.919 -3.728 16.324 1.00 95.31 111 PHE A C 1
ATOM 824 O O . PHE A 1 111 ? 20.072 -4.238 15.212 1.00 95.31 111 PHE A O 1
ATOM 831 N N . LEU A 1 112 ? 18.720 -3.397 16.820 1.00 96.50 112 LEU A N 1
ATOM 832 C CA . LEU A 1 112 ? 17.452 -3.494 16.084 1.00 96.50 112 LEU A CA 1
ATOM 833 C C . LEU A 1 112 ? 17.035 -2.117 15.546 1.00 96.50 112 LEU A C 1
ATOM 835 O O . LEU A 1 112 ? 16.150 -1.447 16.080 1.00 96.50 112 LEU A O 1
ATOM 839 N N . ILE A 1 113 ? 17.705 -1.675 14.487 1.00 94.88 113 ILE A N 1
ATOM 840 C CA . ILE A 1 113 ? 17.490 -0.352 13.890 1.00 94.88 113 ILE A CA 1
ATOM 841 C C . ILE A 1 113 ? 16.213 -0.340 13.033 1.00 94.88 113 ILE A C 1
ATOM 843 O O . ILE A 1 113 ? 16.037 -1.261 12.235 1.00 94.88 113 ILE A O 1
ATOM 847 N N . PRO A 1 114 ? 15.330 0.671 13.148 1.00 94.00 114 PRO A N 1
ATOM 848 C CA . PRO A 1 114 ? 14.175 0.829 12.264 1.00 94.00 114 PRO A CA 1
ATOM 849 C C . PRO A 1 114 ? 14.557 0.978 10.788 1.00 94.00 114 PRO A C 1
ATOM 851 O O . PRO A 1 114 ? 15.580 1.571 10.441 1.00 94.00 114 PRO A O 1
ATOM 854 N N . VAL A 1 115 ? 13.693 0.478 9.903 1.00 92.62 115 VAL A N 1
ATOM 855 C CA . VAL A 1 115 ? 13.814 0.709 8.457 1.00 92.62 115 VAL A CA 1
ATOM 856 C C . VAL A 1 115 ? 13.745 2.212 8.184 1.00 92.62 115 VAL A C 1
ATOM 858 O O . VAL A 1 115 ? 12.903 2.912 8.742 1.00 92.62 115 VAL A O 1
ATOM 861 N N . GLY A 1 116 ? 14.637 2.712 7.333 1.00 90.75 116 GLY A N 1
ATOM 862 C CA . GLY A 1 116 ? 14.787 4.144 7.069 1.00 90.75 116 GLY A CA 1
ATOM 863 C C . GLY A 1 116 ? 15.812 4.846 7.964 1.00 90.75 116 GLY A C 1
ATOM 864 O O . GLY A 1 116 ? 16.138 6.001 7.699 1.00 90.75 116 GLY A O 1
ATOM 865 N N . GLU A 1 117 ? 16.399 4.155 8.947 1.00 92.50 117 GLU A N 1
ATOM 866 C CA . GLU A 1 117 ? 17.474 4.696 9.780 1.00 92.50 117 GLU A CA 1
ATOM 867 C C . GLU A 1 117 ? 18.800 3.938 9.629 1.00 92.50 117 GLU A C 1
ATOM 869 O O . GLU A 1 117 ? 18.859 2.769 9.253 1.00 92.50 117 GLU A O 1
ATOM 874 N N . SER A 1 118 ? 19.894 4.630 9.937 1.00 89.19 118 SER A N 1
ATOM 875 C CA . SER A 1 118 ? 21.215 4.044 10.173 1.00 89.19 118 SER A CA 1
ATOM 876 C C . SER A 1 118 ? 21.451 3.847 11.671 1.00 89.19 118 SER A C 1
ATOM 878 O O . SER A 1 118 ? 20.827 4.524 12.490 1.00 89.19 118 SER A O 1
ATOM 880 N N . VAL A 1 119 ? 22.399 2.983 12.054 1.00 88.62 119 VAL A N 1
ATOM 881 C CA . VAL A 1 119 ? 22.808 2.860 13.469 1.00 88.62 119 VAL A CA 1
ATOM 882 C C . VAL A 1 119 ? 23.234 4.221 14.020 1.00 88.62 119 VAL A C 1
ATOM 884 O O . VAL A 1 119 ? 22.850 4.573 15.130 1.00 88.62 119 VAL A O 1
ATOM 887 N N . HIS A 1 120 ? 23.996 5.011 13.250 1.00 88.31 120 HIS A N 1
ATOM 888 C CA . HIS A 1 120 ? 24.397 6.340 13.698 1.00 88.31 120 HIS A CA 1
ATOM 889 C C . HIS A 1 120 ? 23.171 7.215 13.953 1.00 88.31 120 HIS A C 1
ATOM 891 O O . HIS A 1 120 ? 22.984 7.659 15.081 1.00 88.31 120 HIS A O 1
ATOM 897 N N . SER A 1 121 ? 22.317 7.412 12.944 1.00 90.50 121 SER A N 1
ATOM 898 C CA . SER A 1 121 ? 21.157 8.304 13.049 1.00 90.50 121 SER A CA 1
ATOM 899 C C . SER A 1 121 ? 20.160 7.881 14.126 1.00 90.50 121 SER A C 1
ATOM 901 O O . SER A 1 121 ? 19.498 8.754 14.677 1.00 90.50 121 SER A O 1
ATOM 903 N N . PHE A 1 122 ? 20.037 6.584 14.419 1.00 92.56 122 PHE A N 1
ATOM 904 C CA . PHE A 1 122 ? 19.129 6.066 15.446 1.00 92.56 122 PHE A CA 1
ATOM 905 C C . PHE A 1 122 ? 19.541 6.474 16.856 1.00 92.56 122 PHE A C 1
ATOM 907 O O . PHE A 1 122 ? 18.707 6.908 17.645 1.00 92.56 122 PHE A O 1
ATOM 914 N N . PHE A 1 123 ? 20.839 6.419 17.151 1.00 89.19 123 PHE A N 1
ATOM 915 C CA . PHE A 1 123 ? 21.370 6.807 18.457 1.00 89.19 123 PHE A CA 1
ATOM 916 C C . PHE A 1 123 ? 21.711 8.304 18.566 1.00 89.19 123 PHE A C 1
ATOM 918 O O . PHE A 1 123 ? 22.287 8.720 19.570 1.00 89.19 123 PHE A O 1
ATOM 925 N N . GLN A 1 124 ? 21.387 9.121 17.556 1.00 90.69 124 GLN A N 1
ATOM 926 C CA . GLN A 1 124 ? 21.558 10.576 17.621 1.00 90.69 124 GLN A CA 1
ATOM 927 C C . GLN A 1 124 ? 20.259 11.296 18.019 1.00 90.69 124 GLN A C 1
ATOM 929 O O . GLN A 1 124 ? 19.172 10.869 17.616 1.00 90.69 124 GLN A O 1
ATOM 934 N N . PRO A 1 125 ? 20.351 12.429 18.743 1.00 85.62 125 PRO A N 1
ATOM 935 C CA . PRO A 1 125 ? 19.206 13.300 18.989 1.00 85.62 125 PRO A CA 1
ATOM 936 C C . PRO A 1 125 ? 18.536 13.739 17.680 1.00 85.62 125 PRO A C 1
ATOM 938 O O . PRO A 1 125 ? 19.206 14.130 16.723 1.00 85.62 125 PRO A O 1
ATOM 941 N N . LYS A 1 126 ? 17.201 13.700 17.639 1.00 83.88 126 LYS A N 1
ATOM 942 C CA . LYS A 1 126 ? 16.414 14.122 16.464 1.00 83.88 126 LYS A CA 1
ATOM 943 C C . LYS A 1 126 ? 16.085 15.621 16.465 1.00 83.88 126 LYS A C 1
ATOM 945 O O . LYS A 1 126 ? 15.578 16.138 15.478 1.00 83.88 126 LYS A O 1
ATOM 950 N N . ASP A 1 127 ? 16.371 16.312 17.564 1.00 83.06 127 ASP A N 1
ATOM 951 C CA . ASP A 1 127 ? 16.023 17.714 17.827 1.00 83.06 127 ASP A CA 1
ATOM 952 C C . ASP A 1 127 ? 17.089 18.724 17.358 1.00 83.06 127 ASP A C 1
ATOM 954 O O . ASP A 1 127 ? 16.965 19.923 17.603 1.00 83.06 127 ASP A O 1
ATOM 958 N N . GLY A 1 128 ? 18.138 18.249 16.678 1.00 73.12 128 GLY A N 1
ATOM 959 C CA . GLY A 1 128 ? 19.256 19.076 16.221 1.00 73.12 128 GLY A CA 1
ATOM 960 C C . GLY A 1 128 ? 20.344 19.313 17.273 1.00 73.12 128 GLY A C 1
ATOM 961 O O . GLY A 1 128 ? 21.272 20.080 17.008 1.00 73.12 128 GLY A O 1
ATOM 962 N N . SER A 1 129 ? 20.269 18.661 18.439 1.00 81.00 129 SER A N 1
ATOM 963 C CA . SER A 1 129 ? 21.350 18.679 19.429 1.00 81.00 129 SER A CA 1
ATOM 964 C C . SER A 1 129 ? 22.658 18.090 18.865 1.00 81.00 129 SER A C 1
ATOM 966 O O . SER A 1 129 ? 22.623 17.269 17.943 1.00 81.00 129 SER A O 1
ATOM 968 N N . PRO A 1 130 ? 23.834 18.481 19.404 1.00 81.94 130 PRO A N 1
ATOM 969 C CA . PRO A 1 130 ? 25.119 17.962 18.943 1.00 81.94 130 PRO A CA 1
ATOM 970 C C . PRO A 1 130 ? 25.199 16.429 18.997 1.00 81.94 130 PRO A C 1
ATOM 972 O O . PRO A 1 130 ? 24.630 15.829 19.914 1.00 81.94 130 PRO A O 1
ATOM 975 N N . PRO A 1 131 ? 25.954 15.791 18.079 1.00 81.50 131 PRO A N 1
ATOM 976 C CA . PRO A 1 131 ? 26.088 14.347 18.081 1.00 81.50 131 PRO A CA 1
ATOM 977 C C . PRO A 1 131 ? 26.635 13.803 19.404 1.00 81.50 131 PRO A C 1
ATOM 979 O O . PRO A 1 131 ? 27.662 14.264 19.909 1.00 81.50 131 PRO A O 1
ATOM 982 N N . VAL A 1 132 ? 25.968 12.786 19.939 1.00 85.44 132 VAL A N 1
ATOM 983 C CA . VAL A 1 132 ? 26.376 12.068 21.141 1.00 85.44 132 VAL A CA 1
ATOM 984 C C . VAL A 1 132 ? 27.330 10.949 20.739 1.00 85.44 132 VAL A C 1
ATOM 986 O O . VAL A 1 132 ? 27.010 10.090 19.912 1.00 85.44 132 VAL A O 1
ATOM 989 N N . VAL A 1 133 ? 28.518 10.964 21.341 1.00 86.44 133 VAL A N 1
ATOM 990 C CA . VAL A 1 133 ? 29.528 9.916 21.176 1.00 86.44 133 VAL A CA 1
ATOM 991 C C . VAL A 1 133 ? 29.413 8.947 22.353 1.00 86.44 133 VAL A C 1
ATOM 993 O O . VAL A 1 133 ? 29.530 9.392 23.497 1.00 86.44 133 VAL A O 1
ATOM 996 N N . PRO A 1 134 ? 29.198 7.640 22.116 1.00 89.19 134 PRO A N 1
ATOM 997 C CA . PRO A 1 134 ? 29.185 6.660 23.194 1.00 89.19 134 PRO A CA 1
ATOM 998 C C . PRO A 1 134 ? 30.512 6.651 23.972 1.00 89.19 134 PRO A C 1
ATOM 1000 O O . PRO A 1 134 ? 31.568 6.838 23.364 1.00 89.19 134 PRO A O 1
ATOM 1003 N N . PRO A 1 135 ? 30.503 6.381 25.289 1.00 90.25 135 PRO A N 1
ATOM 1004 C CA . PRO A 1 135 ? 31.700 6.478 26.134 1.00 90.25 135 PRO A CA 1
ATOM 1005 C C . PRO A 1 135 ? 32.808 5.481 25.758 1.00 90.25 135 PRO A C 1
ATOM 1007 O O . PRO A 1 135 ? 33.976 5.718 26.046 1.00 90.25 135 PRO A O 1
ATOM 1010 N N . TYR A 1 136 ? 32.453 4.391 25.078 1.00 91.38 136 TYR A N 1
ATOM 1011 C CA . TYR A 1 136 ? 33.377 3.384 24.553 1.00 91.38 136 TYR A CA 1
ATOM 1012 C C . TYR A 1 136 ? 33.907 3.710 23.148 1.00 91.38 136 TYR A C 1
ATOM 1014 O O . TYR A 1 136 ? 34.587 2.885 22.543 1.00 91.38 136 TYR A O 1
ATOM 1022 N N . CYS A 1 137 ? 33.559 4.865 22.574 1.00 91.12 137 CYS A N 1
ATOM 1023 C CA . CYS A 1 137 ? 33.802 5.188 21.172 1.00 91.12 137 CYS A CA 1
ATOM 1024 C C . CYS A 1 137 ? 34.632 6.467 21.021 1.00 91.12 137 CYS A C 1
ATOM 1026 O O . CYS A 1 137 ? 34.347 7.498 21.626 1.00 91.12 137 CYS A O 1
ATOM 1028 N N . LYS A 1 138 ? 35.629 6.430 20.133 1.00 87.62 138 LYS A N 1
ATOM 1029 C CA . LYS A 1 138 ? 36.406 7.601 19.714 1.00 87.62 138 LYS A CA 1
ATOM 1030 C C . LYS A 1 138 ? 36.363 7.754 18.201 1.00 87.62 138 LYS A C 1
ATOM 1032 O O . LYS A 1 138 ? 36.854 6.888 17.479 1.00 87.62 138 LYS A O 1
ATOM 1037 N N . PHE A 1 139 ? 35.832 8.879 17.724 1.00 85.12 139 PHE A N 1
ATOM 1038 C CA . PHE A 1 139 ? 35.902 9.246 16.310 1.00 85.12 139 PHE A CA 1
ATOM 1039 C C . PHE A 1 139 ? 37.284 9.791 15.943 1.00 85.12 139 PHE A C 1
ATOM 1041 O O . PHE A 1 139 ? 37.899 10.545 16.700 1.00 85.12 139 PHE A O 1
ATOM 1048 N N . HIS A 1 140 ? 37.764 9.406 14.762 1.00 81.25 140 HIS A N 1
ATOM 1049 C CA . HIS A 1 140 ? 39.035 9.863 14.200 1.00 81.25 140 HIS A CA 1
ATOM 1050 C C . HIS A 1 140 ? 38.803 10.985 13.174 1.00 81.25 140 HIS A C 1
ATOM 1052 O O . HIS A 1 140 ? 37.809 11.714 13.221 1.00 81.25 140 HIS A O 1
ATOM 1058 N N . LYS A 1 141 ? 39.746 11.163 12.241 1.00 62.38 141 LYS A N 1
ATOM 1059 C CA . LYS A 1 141 ? 39.648 12.145 11.156 1.00 62.38 141 LYS A CA 1
ATOM 1060 C C . LYS A 1 141 ? 38.315 11.984 10.407 1.00 62.38 141 LYS A C 1
ATOM 1062 O O . LYS A 1 141 ? 37.920 10.865 10.100 1.00 62.38 141 LYS A O 1
ATOM 1067 N N . HIS A 1 142 ? 37.673 13.111 10.089 1.00 77.19 142 HIS A N 1
ATOM 1068 C CA . HIS A 1 142 ? 36.338 13.207 9.472 1.00 77.19 142 HIS A CA 1
ATOM 1069 C C . HIS A 1 142 ? 35.146 12.904 10.404 1.00 77.19 142 HIS A C 1
ATOM 1071 O O . HIS A 1 142 ? 34.005 12.900 9.946 1.00 77.19 142 HIS A O 1
ATOM 1077 N N . GLY A 1 143 ? 35.377 12.744 11.714 1.00 81.31 143 GLY A N 1
ATOM 1078 C CA . GLY A 1 143 ? 34.305 12.645 12.706 1.00 81.31 143 GLY A CA 1
ATOM 1079 C C . GLY A 1 143 ? 33.379 11.459 12.433 1.00 81.31 143 GLY A C 1
ATOM 1080 O O . GLY A 1 143 ? 33.843 10.363 12.123 1.00 81.31 143 GLY A O 1
ATOM 1081 N N . PHE A 1 144 ? 32.067 11.686 12.500 1.00 75.88 144 PHE A N 1
ATOM 1082 C CA . PHE A 1 144 ? 31.066 10.649 12.237 1.00 75.88 144 PHE A CA 1
ATOM 1083 C C . PHE A 1 144 ? 30.947 10.259 10.748 1.00 75.88 144 PHE A C 1
ATOM 1085 O O . PHE A 1 144 ? 30.288 9.272 10.448 1.00 75.88 144 PHE A O 1
ATOM 1092 N N . HIS A 1 145 ? 31.616 10.970 9.828 1.00 76.94 145 HIS A N 1
ATOM 1093 C CA . HIS A 1 145 ? 31.800 10.561 8.424 1.00 76.94 145 HIS A CA 1
ATOM 1094 C C . HIS A 1 145 ? 33.090 9.747 8.196 1.00 76.94 145 HIS A C 1
ATOM 1096 O O . HIS A 1 145 ? 33.447 9.451 7.057 1.00 76.94 145 HIS A O 1
ATOM 1102 N N . GLY A 1 146 ? 33.835 9.445 9.263 1.00 75.62 146 GLY A N 1
ATOM 1103 C CA . GLY A 1 146 ? 35.111 8.738 9.214 1.00 75.62 146 GLY A CA 1
ATOM 1104 C C . GLY A 1 146 ? 35.064 7.364 9.879 1.00 75.62 146 GLY A C 1
ATOM 1105 O O . GLY A 1 146 ? 34.081 6.627 9.802 1.00 75.62 146 GLY A O 1
ATOM 1106 N N . VAL A 1 147 ? 36.167 7.016 10.541 1.00 78.06 147 VAL A N 1
ATOM 1107 C CA . VAL A 1 147 ? 36.306 5.777 11.315 1.00 78.06 147 VAL A CA 1
ATOM 1108 C C . VAL A 1 147 ? 36.251 6.063 12.811 1.00 78.06 147 VAL A C 1
ATOM 1110 O O . VAL A 1 147 ? 36.677 7.121 13.280 1.00 78.06 147 VAL A O 1
ATOM 1113 N N . ALA A 1 148 ? 35.753 5.090 13.560 1.00 80.75 148 ALA A N 1
ATOM 1114 C CA . ALA A 1 148 ? 35.740 5.053 15.009 1.00 80.75 148 ALA A CA 1
ATOM 1115 C C . ALA A 1 148 ? 36.647 3.927 15.521 1.00 80.75 148 ALA A C 1
ATOM 1117 O O . ALA A 1 148 ? 36.850 2.924 14.837 1.00 80.75 148 ALA A O 1
ATOM 1118 N N . SER A 1 149 ? 37.168 4.068 16.736 1.00 85.00 149 SER A N 1
ATOM 1119 C CA . SER A 1 149 ? 37.784 2.966 17.479 1.00 85.00 149 SER A CA 1
ATOM 1120 C C . SER A 1 149 ? 37.173 2.838 18.867 1.00 85.00 149 SER A C 1
ATOM 1122 O O . SER A 1 149 ? 36.660 3.816 19.420 1.00 85.00 149 SER A O 1
ATOM 1124 N N . ALA A 1 150 ? 37.295 1.643 19.437 1.00 89.00 150 ALA A N 1
ATOM 1125 C CA . ALA A 1 150 ? 36.966 1.380 20.828 1.00 89.00 150 ALA A CA 1
ATOM 1126 C C . ALA A 1 150 ? 37.877 2.165 21.793 1.00 89.00 150 ALA A C 1
ATOM 1128 O O . ALA A 1 150 ? 39.046 2.422 21.490 1.00 89.00 150 ALA A O 1
ATOM 1129 N N . VAL A 1 151 ? 37.341 2.518 22.959 1.00 92.44 151 VAL A N 1
ATOM 1130 C CA . VAL A 1 151 ? 38.055 3.066 24.120 1.00 92.44 151 VAL A CA 1
ATOM 1131 C C . VAL A 1 151 ? 37.672 2.220 25.328 1.00 92.44 151 VAL A C 1
ATOM 1133 O O . VAL A 1 151 ? 36.488 1.971 25.527 1.00 92.44 151 VAL A O 1
ATOM 1136 N N . GLU A 1 152 ? 38.659 1.775 26.114 1.00 94.62 152 GLU A N 1
ATOM 1137 C CA . GLU A 1 152 ? 38.453 0.841 27.238 1.00 94.62 152 GLU A CA 1
ATOM 1138 C C . GLU A 1 152 ? 37.652 -0.416 26.816 1.00 94.62 152 GLU A C 1
ATOM 1140 O O . GLU A 1 152 ? 36.687 -0.814 27.471 1.00 94.62 152 GLU A O 1
ATOM 1145 N N . GLY A 1 153 ? 38.026 -1.053 25.703 1.00 93.94 153 GLY A N 1
ATOM 1146 C CA . GLY A 1 153 ? 37.337 -2.229 25.163 1.00 93.94 153 GLY A CA 1
ATOM 1147 C C . GLY A 1 153 ? 37.270 -3.398 26.151 1.00 93.94 153 GLY A C 1
ATOM 1148 O O . GLY A 1 153 ? 36.239 -4.062 26.231 1.00 93.94 153 GLY A O 1
ATOM 1149 N N . ALA A 1 154 ? 38.303 -3.593 26.979 1.00 95.88 154 ALA A N 1
ATOM 1150 C CA . ALA A 1 154 ? 38.287 -4.597 28.047 1.00 95.88 154 ALA A CA 1
ATOM 1151 C C . ALA A 1 154 ? 37.135 -4.367 29.045 1.00 95.88 154 ALA A C 1
ATOM 1153 O O . ALA A 1 154 ? 36.509 -5.317 29.509 1.00 95.88 154 ALA A O 1
ATOM 1154 N N . LYS A 1 155 ? 36.819 -3.100 29.337 1.00 95.88 155 LYS A N 1
ATOM 1155 C CA . LYS A 1 155 ? 35.736 -2.703 30.243 1.00 95.88 155 LYS A CA 1
ATOM 1156 C C . LYS A 1 155 ? 34.367 -2.752 29.578 1.00 95.88 155 LYS A C 1
ATOM 1158 O O . LYS A 1 155 ? 33.417 -3.137 30.239 1.00 95.88 155 LYS A O 1
ATOM 1163 N N . TYR A 1 156 ? 34.230 -2.306 28.331 1.00 96.62 156 TYR A N 1
ATOM 1164 C CA . TYR A 1 156 ? 32.904 -2.159 27.716 1.00 96.62 156 TYR A CA 1
ATOM 1165 C C . TYR A 1 156 ? 32.461 -3.378 26.906 1.00 96.62 156 TYR A C 1
ATOM 1167 O O . TYR A 1 156 ? 31.279 -3.697 26.911 1.00 96.62 156 TYR A O 1
ATOM 1175 N N . PHE A 1 157 ? 33.381 -4.060 26.220 1.00 96.31 157 PHE A N 1
ATOM 1176 C CA . PHE A 1 157 ? 33.043 -5.176 25.330 1.00 96.31 157 PHE A CA 1
ATOM 1177 C C . PHE A 1 157 ? 33.358 -6.545 25.927 1.00 96.31 157 PHE A C 1
ATOM 1179 O O . PHE A 1 157 ? 32.698 -7.524 25.588 1.00 96.31 157 PHE A O 1
ATOM 1186 N N . PHE A 1 158 ? 34.326 -6.619 26.839 1.00 97.00 158 PHE A N 1
ATOM 1187 C CA . PHE A 1 158 ? 34.792 -7.876 27.429 1.00 97.00 158 PHE A CA 1
ATOM 1188 C C . PHE A 1 158 ? 34.576 -7.938 28.946 1.00 97.00 158 PHE A C 1
ATOM 1190 O O . PHE A 1 158 ? 35.285 -8.655 29.655 1.00 97.00 158 PHE A O 1
ATOM 1197 N N . ASN A 1 159 ? 33.577 -7.208 29.455 1.00 94.44 159 ASN A N 1
ATOM 1198 C CA . ASN A 1 159 ? 33.226 -7.276 30.866 1.00 94.44 159 ASN A CA 1
ATOM 1199 C C . ASN A 1 159 ? 32.687 -8.660 31.241 1.00 94.44 159 ASN A C 1
ATOM 1201 O O . ASN A 1 159 ? 31.905 -9.262 30.507 1.00 94.44 159 ASN A O 1
ATOM 1205 N N . GLY A 1 160 ? 33.112 -9.152 32.403 1.00 91.50 160 GLY A N 1
ATOM 1206 C CA . GLY A 1 160 ? 32.805 -10.503 32.879 1.00 91.50 160 GLY A CA 1
ATOM 1207 C C . GLY A 1 160 ? 33.910 -11.527 32.605 1.00 91.50 160 GLY A C 1
ATOM 1208 O O . GLY A 1 160 ? 33.865 -12.611 33.178 1.00 91.50 160 GLY A O 1
ATOM 1209 N N . LEU A 1 161 ? 34.920 -11.185 31.798 1.00 96.12 161 LEU A N 1
ATOM 1210 C CA . LEU A 1 161 ? 36.160 -11.958 31.700 1.00 96.12 161 LEU A CA 1
ATOM 1211 C C . LEU A 1 161 ? 37.166 -11.526 32.768 1.00 96.12 161 LEU A C 1
ATOM 1213 O O . LEU A 1 161 ? 37.092 -10.415 33.301 1.00 96.12 161 LEU A O 1
ATOM 1217 N N . ASP A 1 162 ? 38.133 -12.397 33.061 1.00 96.00 162 ASP A N 1
ATOM 1218 C CA . ASP A 1 162 ? 39.286 -11.986 33.856 1.00 96.00 162 ASP A CA 1
ATOM 1219 C C . ASP A 1 162 ? 40.128 -10.938 33.109 1.00 96.00 162 ASP A C 1
ATOM 1221 O O . ASP A 1 162 ? 40.061 -10.798 31.886 1.00 96.00 162 ASP A O 1
ATOM 1225 N N . GLU A 1 163 ? 40.930 -10.173 33.851 1.00 93.69 163 GLU A N 1
ATOM 1226 C CA . GLU A 1 163 ? 41.670 -9.035 33.298 1.00 93.69 163 GLU A CA 1
ATOM 1227 C C . GLU A 1 163 ? 42.622 -9.432 32.157 1.00 93.69 163 GLU A C 1
ATOM 1229 O O . GLU A 1 163 ? 42.795 -8.668 31.204 1.00 93.69 163 GLU A O 1
ATOM 1234 N N . ALA A 1 164 ? 43.240 -10.615 32.228 1.00 94.75 164 ALA A N 1
ATOM 1235 C CA . ALA A 1 164 ? 44.181 -11.066 31.209 1.00 94.75 164 ALA A CA 1
ATOM 1236 C C . ALA A 1 164 ? 43.448 -11.447 29.918 1.00 94.75 164 ALA A C 1
ATOM 1238 O O . ALA A 1 164 ? 43.859 -11.033 28.832 1.00 94.75 164 ALA A O 1
ATOM 1239 N N . GLN A 1 165 ? 42.336 -12.174 30.037 1.00 95.94 165 GLN A N 1
ATOM 1240 C CA . GLN A 1 165 ? 41.465 -12.518 28.915 1.00 95.94 165 GLN A CA 1
ATOM 1241 C C . GLN A 1 165 ? 40.843 -11.273 28.277 1.00 95.94 165 GLN A C 1
ATOM 1243 O O . GLN A 1 165 ? 40.874 -11.128 27.054 1.00 95.94 165 GLN A O 1
ATOM 1248 N N . ALA A 1 166 ? 40.330 -10.346 29.089 1.00 96.50 166 ALA A N 1
ATOM 1249 C CA . ALA A 1 166 ? 39.723 -9.111 28.607 1.00 96.50 166 ALA A CA 1
ATOM 1250 C C . ALA A 1 166 ? 40.728 -8.254 27.821 1.00 96.50 166 ALA A C 1
ATOM 1252 O O . ALA A 1 166 ? 40.409 -7.778 26.732 1.00 96.50 166 ALA A O 1
ATOM 1253 N N . LYS A 1 167 ? 41.965 -8.109 28.320 1.00 93.75 167 LYS A N 1
ATOM 1254 C CA . LYS A 1 167 ? 43.045 -7.398 27.609 1.00 93.75 167 LYS A CA 1
ATOM 1255 C C . LYS A 1 167 ? 43.493 -8.113 26.339 1.00 93.75 167 LYS A C 1
ATOM 1257 O O . LYS A 1 167 ? 43.815 -7.456 25.351 1.00 93.75 167 LYS A O 1
ATOM 1262 N N . HIS A 1 168 ? 43.524 -9.446 26.354 1.00 94.75 168 HIS A N 1
ATOM 1263 C CA . HIS A 1 168 ? 43.842 -10.221 25.161 1.00 94.75 168 HIS A CA 1
ATOM 1264 C C . HIS A 1 168 ? 42.826 -9.942 24.050 1.00 94.75 168 HIS A C 1
ATOM 1266 O O . HIS A 1 168 ? 43.228 -9.494 22.978 1.00 94.75 168 HIS A O 1
ATOM 1272 N N . TYR A 1 169 ? 41.526 -10.094 24.310 1.00 94.81 169 TYR A N 1
ATOM 1273 C CA . TYR A 1 169 ? 40.512 -9.826 23.287 1.00 94.81 169 TYR A CA 1
ATOM 1274 C C . TYR A 1 169 ? 40.402 -8.341 22.922 1.00 94.81 169 TYR A C 1
ATOM 1276 O O . TYR A 1 169 ? 40.202 -8.024 21.751 1.00 94.81 169 TYR A O 1
ATOM 1284 N N . GLU A 1 170 ? 40.625 -7.416 23.861 1.00 94.38 170 GLU A N 1
ATOM 1285 C CA . GLU A 1 170 ? 40.733 -5.982 23.554 1.00 94.38 170 GLU A CA 1
ATOM 1286 C C . GLU A 1 170 ? 41.815 -5.701 22.504 1.00 94.38 170 GLU A C 1
ATOM 1288 O O . GLU A 1 170 ? 41.592 -4.896 21.599 1.00 94.38 170 GLU A O 1
ATOM 1293 N N . SER A 1 171 ? 42.952 -6.402 22.566 1.00 89.06 171 SER A N 1
ATOM 1294 C CA . SER A 1 171 ? 44.037 -6.239 21.590 1.00 89.06 171 SER A CA 1
ATOM 1295 C C . SER A 1 171 ? 43.674 -6.688 20.169 1.00 89.06 171 SER A C 1
ATOM 1297 O O . SER A 1 171 ? 44.340 -6.287 19.217 1.00 89.06 171 SER A O 1
ATOM 1299 N N . THR A 1 172 ? 42.603 -7.475 20.019 1.00 87.75 172 THR A N 1
ATOM 1300 C CA . THR A 1 172 ? 42.096 -7.945 18.719 1.00 87.75 172 THR A CA 1
ATOM 1301 C C . THR A 1 172 ? 41.134 -6.950 18.061 1.00 87.75 172 THR A C 1
ATOM 1303 O O . THR A 1 172 ? 40.785 -7.120 16.893 1.00 87.75 172 THR A O 1
ATOM 1306 N N . LEU A 1 173 ? 40.704 -5.903 18.780 1.00 86.19 173 LEU A N 1
ATOM 1307 C CA . LEU A 1 173 ? 39.761 -4.916 18.260 1.00 86.19 173 LEU A CA 1
ATOM 1308 C C . LEU A 1 173 ? 40.400 -4.029 17.183 1.00 86.19 173 LEU A C 1
ATOM 1310 O O . LEU A 1 173 ? 41.497 -3.494 17.347 1.00 86.19 173 LEU A O 1
ATOM 1314 N N . THR A 1 174 ? 39.667 -3.784 16.101 1.00 83.50 174 THR A N 1
ATOM 1315 C CA . THR A 1 174 ? 40.075 -2.907 14.998 1.00 83.50 174 THR A CA 1
ATOM 1316 C C . THR A 1 174 ? 39.241 -1.629 14.963 1.00 83.50 174 THR A C 1
ATOM 1318 O O . THR A 1 174 ? 38.142 -1.560 15.503 1.00 83.50 174 THR A O 1
ATOM 1321 N N . ALA A 1 175 ? 39.717 -0.584 14.283 1.00 80.12 175 ALA A N 1
ATOM 1322 C CA . ALA A 1 175 ? 38.846 0.544 13.946 1.00 80.12 175 ALA A CA 1
ATOM 1323 C C . ALA A 1 175 ? 37.748 0.099 12.956 1.00 80.12 175 ALA A C 1
ATOM 1325 O O . ALA A 1 175 ? 37.967 -0.798 12.142 1.00 80.12 175 ALA A O 1
ATOM 1326 N N . SER A 1 176 ? 36.580 0.739 13.003 1.00 77.38 176 SER A N 1
ATOM 1327 C CA . SER A 1 176 ? 35.465 0.496 12.079 1.00 77.38 176 SER A CA 1
ATOM 1328 C C . SER A 1 176 ? 34.935 1.818 11.524 1.00 77.38 176 SER A C 1
ATOM 1330 O O . SER A 1 176 ? 34.851 2.791 12.274 1.00 77.38 176 SER A O 1
ATOM 1332 N N . PRO A 1 177 ? 34.518 1.880 10.248 1.00 78.25 177 PRO A N 1
ATOM 1333 C CA . PRO A 1 177 ? 33.676 2.967 9.758 1.00 78.25 177 PRO A CA 1
ATOM 1334 C C . PRO A 1 177 ? 32.427 3.173 10.628 1.00 78.25 177 PRO A C 1
ATOM 1336 O O . PRO A 1 177 ? 31.918 2.237 11.255 1.00 78.25 177 PRO A O 1
ATOM 1339 N N . VAL A 1 178 ? 31.939 4.412 10.669 1.00 77.88 178 VAL A N 1
ATOM 1340 C CA . VAL A 1 178 ? 30.680 4.754 11.340 1.00 77.88 178 VAL A CA 1
ATOM 1341 C C . VAL A 1 178 ? 29.505 4.357 10.445 1.00 77.88 178 VAL A C 1
ATOM 1343 O O . VAL A 1 178 ? 29.489 4.649 9.253 1.00 77.88 178 VAL A O 1
ATOM 1346 N N . PHE A 1 179 ? 28.508 3.689 11.022 1.00 77.94 179 PHE A N 1
ATOM 1347 C CA . PHE A 1 179 ? 27.336 3.181 10.307 1.00 77.94 179 PHE A CA 1
ATOM 1348 C C . PHE A 1 179 ? 26.385 4.316 9.914 1.00 77.94 179 PHE A C 1
ATOM 1350 O O . PHE A 1 179 ? 25.457 4.644 10.654 1.00 77.94 179 PHE A O 1
ATOM 1357 N N . GLN A 1 180 ? 26.615 4.899 8.741 1.00 79.88 180 GLN A N 1
ATOM 1358 C CA . GLN A 1 180 ? 25.718 5.884 8.126 1.00 79.88 180 GLN A CA 1
ATOM 1359 C C . GLN A 1 180 ? 24.752 5.257 7.112 1.00 79.88 180 GLN A C 1
ATOM 1361 O O . GLN A 1 180 ? 23.832 5.921 6.641 1.00 79.88 180 GLN A O 1
ATOM 1366 N N . THR A 1 181 ? 24.950 3.978 6.782 1.00 82.44 181 THR A N 1
ATOM 1367 C CA . THR A 1 181 ? 24.086 3.228 5.868 1.00 82.44 181 THR A CA 1
ATOM 1368 C C . THR A 1 181 ? 22.692 3.085 6.458 1.00 82.44 181 THR A C 1
ATOM 1370 O O . THR A 1 181 ? 22.540 2.635 7.593 1.00 82.44 181 THR A O 1
ATOM 1373 N N . VAL A 1 182 ? 21.682 3.454 5.676 1.00 86.75 182 VAL A N 1
ATOM 1374 C CA . VAL A 1 182 ? 20.275 3.326 6.051 1.00 86.75 182 VAL A CA 1
ATOM 1375 C C . VAL A 1 182 ? 19.809 1.886 5.839 1.00 86.75 182 VAL A C 1
ATOM 1377 O O . VAL A 1 182 ? 20.092 1.276 4.808 1.00 86.75 182 VAL A O 1
ATOM 1380 N N . LEU A 1 183 ? 19.094 1.332 6.819 1.00 86.12 183 LEU A N 1
ATOM 1381 C CA . LEU A 1 183 ? 18.457 0.029 6.690 1.00 86.12 183 LEU A CA 1
ATOM 1382 C C . LEU A 1 183 ? 17.272 0.130 5.726 1.00 86.12 183 LEU A C 1
ATOM 1384 O O . LEU A 1 183 ? 16.312 0.852 5.990 1.00 86.12 183 LEU A O 1
ATOM 1388 N N . HIS A 1 184 ? 17.320 -0.624 4.631 1.00 84.69 184 HIS A N 1
ATOM 1389 C CA . HIS A 1 184 ? 16.222 -0.702 3.661 1.00 84.69 184 HIS A CA 1
ATOM 1390 C C . HIS A 1 184 ? 15.453 -2.025 3.721 1.00 84.69 184 HIS A C 1
ATOM 1392 O O . HIS A 1 184 ? 14.292 -2.072 3.324 1.00 84.69 184 HIS A O 1
ATOM 1398 N N . ASN A 1 185 ? 16.091 -3.095 4.202 1.00 83.94 185 ASN A N 1
ATOM 1399 C CA . ASN A 1 185 ? 15.482 -4.415 4.292 1.00 83.94 185 ASN A CA 1
ATOM 1400 C C . ASN A 1 185 ? 14.747 -4.588 5.623 1.00 83.94 185 ASN A C 1
ATOM 1402 O O . ASN A 1 185 ? 15.355 -4.469 6.688 1.00 83.94 185 ASN A O 1
ATOM 1406 N N . ASP A 1 186 ? 13.464 -4.929 5.556 1.00 92.50 186 ASP A N 1
ATOM 1407 C CA . ASP A 1 186 ? 12.641 -5.199 6.730 1.00 92.50 186 ASP A CA 1
ATOM 1408 C C . ASP A 1 186 ? 12.613 -6.696 7.065 1.00 92.50 186 ASP A C 1
ATOM 1410 O O . ASP A 1 186 ? 11.621 -7.391 6.847 1.00 92.50 186 ASP A O 1
ATOM 1414 N N . ALA A 1 187 ? 13.721 -7.227 7.584 1.00 92.00 187 ALA A N 1
ATOM 1415 C CA . ALA A 1 187 ? 13.765 -8.638 7.972 1.00 92.00 187 ALA A CA 1
ATOM 1416 C C . ALA A 1 187 ? 12.913 -8.947 9.218 1.00 92.00 187 ALA A C 1
ATOM 1418 O O . ALA A 1 187 ? 12.537 -10.101 9.415 1.00 92.00 187 ALA A O 1
ATOM 1419 N N . TYR A 1 188 ? 12.590 -7.938 10.036 1.00 95.00 188 TYR A N 1
ATOM 1420 C CA . TYR A 1 188 ? 11.858 -8.112 11.295 1.00 95.00 188 TYR A CA 1
ATOM 1421 C C . TYR A 1 188 ? 10.440 -8.654 11.092 1.00 95.00 188 TYR A C 1
ATOM 1423 O O . TYR A 1 188 ? 9.975 -9.460 11.892 1.00 95.00 188 TYR A O 1
ATOM 1431 N N . SER A 1 189 ? 9.764 -8.217 10.025 1.00 91.94 189 SER A N 1
ATOM 1432 C CA . SER A 1 189 ? 8.418 -8.680 9.661 1.00 91.94 189 SER A CA 1
ATOM 1433 C C . SER A 1 189 ? 8.438 -9.970 8.833 1.00 91.94 189 SER A C 1
ATOM 1435 O O . SER A 1 189 ? 7.454 -10.705 8.784 1.00 91.94 189 SER A O 1
ATOM 1437 N N . ALA A 1 190 ? 9.562 -10.255 8.168 1.00 90.69 190 ALA A N 1
ATOM 1438 C CA . ALA A 1 190 ? 9.676 -11.350 7.209 1.00 90.69 190 ALA A CA 1
ATOM 1439 C C . ALA A 1 190 ? 10.206 -12.655 7.821 1.00 90.69 190 ALA A C 1
ATOM 1441 O O . ALA A 1 190 ? 9.886 -13.740 7.331 1.00 90.69 190 ALA A O 1
ATOM 1442 N N . LEU A 1 191 ? 11.034 -12.564 8.865 1.00 93.81 191 LEU A N 1
ATOM 1443 C CA . LEU A 1 191 ? 11.723 -13.707 9.452 1.00 93.81 191 LEU A CA 1
ATOM 1444 C C . LEU A 1 191 ? 11.428 -13.848 10.946 1.00 93.81 191 LEU A C 1
ATOM 1446 O O . LEU A 1 191 ? 11.526 -12.870 11.692 1.00 93.81 191 LEU A O 1
ATOM 1450 N N . PRO A 1 192 ? 11.188 -15.083 11.424 1.00 96.31 192 PRO A N 1
ATOM 1451 C CA . PRO A 1 192 ? 11.192 -15.360 12.849 1.00 96.31 192 PRO A CA 1
ATOM 1452 C C . PRO A 1 192 ? 12.493 -14.875 13.490 1.00 96.31 192 PRO A C 1
ATOM 1454 O O . PRO A 1 192 ? 13.591 -15.159 12.997 1.00 96.31 192 PRO A O 1
ATOM 1457 N N . SER A 1 193 ? 12.358 -14.168 14.608 1.00 97.44 193 SER A N 1
ATOM 1458 C CA . SER A 1 193 ? 13.483 -13.537 15.285 1.00 97.44 193 SER A CA 1
ATOM 1459 C C . SER A 1 193 ? 13.418 -13.740 16.794 1.00 97.44 193 SER A C 1
ATOM 1461 O O . SER A 1 193 ? 12.346 -13.826 17.394 1.00 97.44 193 SER A O 1
ATOM 1463 N N . THR A 1 194 ? 14.580 -13.824 17.429 1.00 98.00 194 THR A N 1
ATOM 1464 C CA . THR A 1 194 ? 14.711 -13.840 18.890 1.00 98.00 194 THR A CA 1
ATOM 1465 C C . THR A 1 194 ? 15.888 -12.977 19.300 1.00 98.00 194 THR A C 1
ATOM 1467 O O . THR A 1 194 ? 16.877 -12.888 18.577 1.00 98.00 194 THR A O 1
ATOM 1470 N N . TYR A 1 195 ? 15.771 -12.341 20.456 1.00 98.62 195 TYR A N 1
ATOM 1471 C CA . TYR A 1 195 ? 16.750 -11.436 21.019 1.00 98.62 195 TYR A CA 1
ATOM 1472 C C . TYR A 1 195 ? 17.182 -11.906 22.408 1.00 98.62 195 TYR A C 1
ATOM 1474 O O . TYR A 1 195 ? 16.349 -12.096 23.291 1.00 98.62 195 TYR A O 1
ATOM 1482 N N . LEU A 1 196 ? 18.489 -12.047 22.614 1.00 98.50 196 LEU A N 1
ATOM 1483 C CA . LEU A 1 196 ? 19.116 -12.314 23.902 1.00 98.50 196 LEU A CA 1
ATOM 1484 C C . LEU A 1 196 ? 19.627 -11.008 24.519 1.00 98.50 196 LEU A C 1
ATOM 1486 O O . LEU A 1 196 ? 20.608 -10.429 24.045 1.00 98.50 196 LEU A O 1
ATOM 1490 N N . VAL A 1 197 ? 18.953 -10.569 25.582 1.00 98.44 197 VAL A N 1
ATOM 1491 C CA . VAL A 1 197 ? 19.328 -9.415 26.400 1.00 98.44 197 VAL A CA 1
ATOM 1492 C C . VAL A 1 197 ? 20.446 -9.807 27.361 1.00 98.44 197 VAL A C 1
ATOM 1494 O O . VAL A 1 197 ? 20.295 -10.725 28.168 1.00 98.44 197 VAL A O 1
ATOM 1497 N N . THR A 1 198 ? 21.561 -9.089 27.284 1.00 98.19 198 THR A N 1
ATOM 1498 C CA . THR A 1 198 ? 22.708 -9.201 28.195 1.00 98.19 198 THR A CA 1
ATOM 1499 C C . THR A 1 198 ? 22.514 -8.245 29.371 1.00 98.19 198 THR A C 1
ATOM 1501 O O . THR A 1 198 ? 22.522 -7.026 29.208 1.00 98.19 198 THR A O 1
ATOM 1504 N N . GLU A 1 199 ? 22.262 -8.791 30.562 1.00 97.00 199 GLU A N 1
ATOM 1505 C CA . GLU A 1 199 ? 21.818 -7.997 31.718 1.00 97.00 199 GLU A CA 1
ATOM 1506 C C . GLU A 1 199 ? 22.914 -7.079 32.282 1.00 97.00 199 GLU A C 1
ATOM 1508 O O . GLU A 1 199 ? 22.608 -5.986 32.757 1.00 97.00 199 GLU A O 1
ATOM 1513 N N . ASP A 1 200 ? 24.184 -7.473 32.148 1.00 96.62 200 ASP A N 1
ATOM 1514 C CA . ASP A 1 200 ? 25.344 -6.754 32.689 1.00 96.62 200 ASP A CA 1
ATOM 1515 C C . ASP A 1 200 ? 26.096 -5.951 31.610 1.00 96.62 200 ASP A C 1
ATOM 1517 O O . ASP A 1 200 ? 27.280 -5.642 31.752 1.00 96.62 200 ASP A O 1
ATOM 1521 N N . ASP A 1 201 ? 25.455 -5.652 30.482 1.00 97.12 201 ASP A N 1
ATOM 1522 C CA . ASP A 1 201 ? 26.094 -4.986 29.347 1.00 97.12 201 ASP A CA 1
ATOM 1523 C C . ASP A 1 201 ? 26.412 -3.510 29.633 1.00 97.12 201 ASP A C 1
ATOM 1525 O O . ASP A 1 201 ? 25.527 -2.692 29.892 1.00 97.12 201 ASP A O 1
ATOM 1529 N N . LEU A 1 202 ? 27.699 -3.158 29.561 1.00 95.75 202 LEU A N 1
ATOM 1530 C CA . LEU A 1 202 ? 28.174 -1.793 29.791 1.00 95.75 202 LEU A CA 1
ATOM 1531 C C . LEU A 1 202 ? 28.257 -0.956 28.506 1.00 95.75 202 LEU A C 1
ATOM 1533 O O . LEU A 1 202 ? 28.348 0.270 28.590 1.00 95.75 202 LEU A O 1
ATOM 1537 N N . ALA A 1 203 ? 28.242 -1.585 27.329 1.00 93.75 203 ALA A N 1
ATOM 1538 C CA . ALA A 1 203 ? 28.267 -0.898 26.040 1.00 93.75 203 ALA A CA 1
ATOM 1539 C C . ALA A 1 203 ? 26.852 -0.592 25.531 1.00 93.75 203 ALA A C 1
ATOM 1541 O O . ALA A 1 203 ? 26.589 0.492 25.009 1.00 93.75 203 ALA A O 1
ATOM 1542 N N . LEU A 1 204 ? 25.926 -1.529 25.706 1.00 94.44 204 LEU A N 1
ATOM 1543 C CA . LEU A 1 204 ? 24.526 -1.397 25.334 1.00 94.44 204 LEU A CA 1
ATOM 1544 C C . LEU A 1 204 ? 23.660 -1.845 26.519 1.00 94.44 204 LEU A C 1
ATOM 1546 O O . LEU A 1 204 ? 23.241 -2.997 26.553 1.00 94.44 204 LEU A O 1
ATOM 1550 N N . PRO A 1 205 ? 23.380 -0.966 27.497 1.00 94.94 205 PRO A N 1
ATOM 1551 C CA . PRO A 1 205 ? 22.657 -1.350 28.708 1.00 94.94 205 PRO A CA 1
ATOM 1552 C C . PRO A 1 205 ? 21.329 -2.051 28.411 1.00 94.94 205 PRO A C 1
ATOM 1554 O O . PRO A 1 205 ? 20.632 -1.671 27.468 1.00 94.94 205 PRO A O 1
ATOM 1557 N N . ALA A 1 206 ? 20.943 -3.028 29.238 1.00 95.62 206 ALA A N 1
ATOM 1558 C CA . ALA A 1 206 ? 19.752 -3.858 29.023 1.00 95.62 206 ALA A CA 1
ATOM 1559 C C . ALA A 1 206 ? 18.476 -3.047 28.721 1.00 95.62 206 ALA A C 1
ATOM 1561 O O . ALA A 1 206 ? 17.723 -3.401 27.821 1.00 95.62 206 ALA A O 1
ATOM 1562 N N . ALA A 1 207 ? 18.284 -1.898 29.377 1.00 92.50 207 ALA A N 1
ATOM 1563 C CA . ALA A 1 207 ? 17.148 -1.011 29.115 1.00 92.50 207 ALA A CA 1
ATOM 1564 C C . ALA A 1 207 ? 17.106 -0.473 27.667 1.00 92.50 207 ALA A C 1
ATOM 1566 O O . ALA A 1 207 ? 16.030 -0.349 27.086 1.00 92.50 207 ALA A O 1
ATOM 1567 N N . TYR A 1 208 ? 18.261 -0.182 27.055 1.00 94.12 208 TYR A N 1
ATOM 1568 C CA . TYR A 1 208 ? 18.329 0.208 25.641 1.00 94.12 208 TYR A CA 1
ATOM 1569 C C . TYR A 1 208 ? 18.011 -0.969 24.720 1.00 94.12 208 TYR A C 1
ATOM 1571 O O . TYR A 1 208 ? 17.324 -0.791 23.716 1.00 94.12 208 TYR A O 1
ATOM 1579 N N . GLN A 1 209 ? 18.481 -2.168 25.069 1.00 97.94 209 GLN A N 1
ATOM 1580 C CA . GLN A 1 209 ? 18.165 -3.392 24.334 1.00 97.94 209 GLN A CA 1
ATOM 1581 C C . GLN A 1 209 ? 16.654 -3.646 24.331 1.00 97.94 209 GLN A C 1
ATOM 1583 O O . GLN A 1 209 ? 16.046 -3.771 23.273 1.00 97.94 209 GLN A O 1
ATOM 1588 N N . GLU A 1 210 ? 16.034 -3.634 25.511 1.00 96.44 210 GLU A N 1
ATOM 1589 C CA . GLU A 1 210 ? 14.592 -3.817 25.687 1.00 96.44 210 GLU A CA 1
ATOM 1590 C C . GLU A 1 210 ? 13.780 -2.718 24.994 1.00 96.44 210 GLU A C 1
ATOM 1592 O O . GLU A 1 210 ? 12.773 -3.018 24.356 1.00 96.44 210 GLU A O 1
ATOM 1597 N N . GLY A 1 211 ? 14.242 -1.465 25.041 1.00 94.81 211 GLY A N 1
ATOM 1598 C CA . GLY A 1 211 ? 13.619 -0.356 24.318 1.00 94.81 211 GLY A CA 1
ATOM 1599 C C . GLY A 1 211 ? 13.623 -0.555 22.800 1.00 94.81 211 GLY A C 1
ATOM 1600 O O . GLY A 1 211 ? 12.603 -0.331 22.150 1.00 94.81 211 GLY A O 1
ATOM 1601 N N . MET A 1 212 ? 14.733 -1.034 22.228 1.00 97.31 212 MET A N 1
ATOM 1602 C CA . MET A 1 212 ? 14.803 -1.366 20.800 1.00 97.31 212 MET A CA 1
ATOM 1603 C C . MET A 1 212 ? 13.862 -2.519 20.428 1.00 97.31 212 MET A C 1
ATOM 1605 O O . MET A 1 212 ? 13.194 -2.454 19.397 1.00 97.31 212 MET A O 1
ATOM 1609 N N . ILE A 1 213 ? 13.773 -3.553 21.269 1.00 97.06 213 ILE A N 1
ATOM 1610 C CA . ILE A 1 213 ? 12.841 -4.671 21.059 1.00 97.06 213 ILE A CA 1
ATOM 1611 C C . ILE A 1 213 ? 11.396 -4.171 21.095 1.00 97.06 213 ILE A C 1
ATOM 1613 O O . ILE A 1 213 ? 10.624 -4.467 20.186 1.00 97.06 213 ILE A O 1
ATOM 1617 N N . ALA A 1 214 ? 11.031 -3.398 22.121 1.00 94.38 214 ALA A N 1
ATOM 1618 C CA . ALA A 1 214 ? 9.687 -2.855 22.283 1.00 94.38 214 ALA A CA 1
ATOM 1619 C C . ALA A 1 214 ? 9.296 -1.952 21.105 1.00 94.38 214 ALA A C 1
ATOM 1621 O O . ALA A 1 214 ? 8.170 -2.030 20.619 1.00 94.38 214 ALA A O 1
ATOM 1622 N N . LEU A 1 215 ? 10.238 -1.147 20.603 1.00 94.12 215 LEU A N 1
ATOM 1623 C CA . LEU A 1 215 ? 10.023 -0.322 19.421 1.00 94.12 215 LEU A CA 1
ATOM 1624 C C . LEU A 1 215 ? 9.693 -1.175 18.189 1.00 94.12 215 LEU A C 1
ATOM 1626 O O . LEU A 1 215 ? 8.728 -0.871 17.494 1.00 94.12 215 LEU A O 1
ATOM 1630 N N . GLN A 1 216 ? 10.439 -2.252 17.929 1.00 94.19 216 GLN A N 1
ATOM 1631 C CA . GLN A 1 216 ? 10.143 -3.130 16.791 1.00 94.19 216 GLN A CA 1
ATOM 1632 C C . GLN A 1 216 ? 8.831 -3.902 16.978 1.00 94.19 216 GLN A C 1
ATOM 1634 O O . GLN A 1 216 ? 8.001 -3.908 16.076 1.00 94.19 216 GLN A O 1
ATOM 1639 N N . ASN A 1 217 ? 8.601 -4.477 18.160 1.00 95.06 217 ASN A N 1
ATOM 1640 C CA . ASN A 1 217 ? 7.386 -5.236 18.484 1.00 95.06 217 ASN A CA 1
ATOM 1641 C C . ASN A 1 217 ? 6.125 -4.360 18.613 1.00 95.06 217 ASN A C 1
ATOM 1643 O O . ASN A 1 217 ? 5.026 -4.891 18.737 1.00 95.06 217 ASN A O 1
ATOM 1647 N N . SER A 1 218 ? 6.250 -3.028 18.578 1.00 92.75 218 SER A N 1
ATOM 1648 C CA . SER A 1 218 ? 5.091 -2.130 18.461 1.00 92.75 218 SER A CA 1
ATOM 1649 C C . SER A 1 218 ? 4.384 -2.251 17.104 1.00 92.75 218 SER A C 1
ATOM 1651 O O . SER A 1 218 ? 3.232 -1.839 16.963 1.00 92.75 218 SER A O 1
ATOM 1653 N N . ARG A 1 219 ? 5.063 -2.834 16.108 1.00 92.62 219 ARG A N 1
ATOM 1654 C CA . ARG A 1 219 ? 4.523 -3.125 14.782 1.00 92.62 219 ARG A CA 1
ATOM 1655 C C . ARG A 1 219 ? 3.767 -4.465 14.814 1.00 92.62 219 ARG A C 1
ATOM 1657 O O . ARG A 1 219 ? 4.384 -5.467 15.170 1.00 92.62 219 ARG A O 1
ATOM 1664 N N . PRO A 1 220 ? 2.477 -4.529 14.426 1.00 85.88 220 PRO A N 1
ATOM 1665 C CA . PRO A 1 220 ? 1.657 -5.744 14.543 1.00 85.88 220 PRO A CA 1
ATOM 1666 C C . PRO A 1 220 ? 2.215 -6.982 13.827 1.00 85.88 220 PRO A C 1
ATOM 1668 O O . PRO A 1 220 ? 1.953 -8.112 14.233 1.00 85.88 220 PRO A O 1
ATOM 1671 N N . GLU A 1 221 ? 2.963 -6.775 12.747 1.00 88.50 221 GLU A N 1
ATOM 1672 C CA . GLU A 1 221 ? 3.582 -7.820 11.933 1.00 88.50 221 GLU A CA 1
ATOM 1673 C C . GLU A 1 221 ? 4.936 -8.317 12.468 1.00 88.50 221 GLU A C 1
ATOM 1675 O O . GLU A 1 221 ? 5.495 -9.266 11.921 1.00 88.50 221 GLU A O 1
ATOM 1680 N N . VAL A 1 222 ? 5.476 -7.694 13.521 1.00 93.38 222 VAL A N 1
ATOM 1681 C CA . VAL A 1 222 ? 6.784 -8.024 14.094 1.00 93.38 222 VAL A CA 1
ATOM 1682 C C . VAL A 1 222 ? 6.607 -8.696 15.452 1.00 93.38 222 VAL A C 1
ATOM 1684 O O . VAL A 1 222 ? 5.953 -8.173 16.349 1.00 93.38 222 VAL A O 1
ATOM 1687 N N . ASN A 1 223 ? 7.240 -9.857 15.621 1.00 93.44 223 ASN A N 1
ATOM 1688 C CA . ASN A 1 223 ? 7.255 -10.575 16.892 1.00 93.44 223 ASN A CA 1
ATOM 1689 C C . ASN A 1 223 ? 8.654 -11.130 17.179 1.00 93.44 223 ASN A C 1
ATOM 1691 O O . ASN A 1 223 ? 8.994 -12.254 16.801 1.00 93.44 223 ASN A O 1
ATOM 1695 N N . ILE A 1 224 ? 9.475 -10.316 17.838 1.00 97.12 224 ILE A N 1
ATOM 1696 C CA . ILE A 1 224 ? 10.810 -10.690 18.299 1.00 97.12 224 ILE A CA 1
ATOM 1697 C C . ILE A 1 224 ? 10.684 -11.276 19.706 1.00 97.12 224 ILE A C 1
ATOM 1699 O O . ILE A 1 224 ? 10.344 -10.566 20.656 1.00 97.12 224 ILE A O 1
ATOM 1703 N N . GLY A 1 225 ? 10.980 -12.571 19.840 1.00 95.75 225 GLY A N 1
ATOM 1704 C CA . GLY A 1 225 ? 11.034 -13.243 21.139 1.00 95.75 225 GLY A CA 1
ATOM 1705 C C . GLY A 1 225 ? 12.167 -12.700 22.012 1.00 95.75 225 GLY A C 1
ATOM 1706 O O . GLY A 1 225 ? 13.211 -12.312 21.493 1.00 95.75 225 GLY A O 1
ATOM 1707 N N . VAL A 1 226 ? 11.985 -12.682 23.334 1.00 96.94 226 VAL A N 1
ATOM 1708 C CA . VAL A 1 226 ? 12.959 -12.106 24.277 1.00 96.94 226 VAL A CA 1
ATOM 1709 C C . VAL A 1 226 ? 13.480 -13.167 25.235 1.00 96.94 226 VAL A C 1
ATOM 1711 O O . VAL A 1 226 ? 12.709 -13.848 25.908 1.00 96.94 226 VAL A O 1
ATOM 1714 N N . LEU A 1 227 ? 14.803 -13.268 25.315 1.00 96.75 227 LEU A N 1
ATOM 1715 C CA . LEU A 1 227 ? 15.565 -14.079 26.258 1.00 96.75 227 LEU A CA 1
ATOM 1716 C C . LEU A 1 227 ? 16.482 -13.158 27.068 1.00 96.75 227 LEU A C 1
ATOM 1718 O O . LEU A 1 227 ? 16.837 -12.077 26.603 1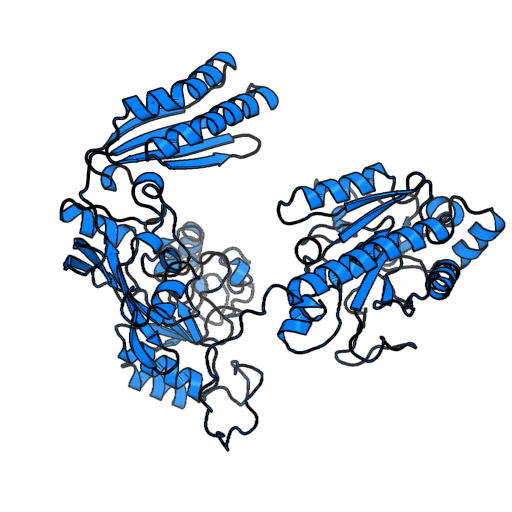.00 96.75 227 LEU A O 1
ATOM 1722 N N . LYS A 1 228 ? 16.897 -13.585 28.261 1.00 97.31 228 LYS A N 1
ATOM 1723 C CA . LYS A 1 228 ? 17.840 -12.841 29.110 1.00 97.31 228 LYS A CA 1
ATOM 1724 C C . LYS A 1 228 ? 18.989 -13.737 29.551 1.00 97.31 228 LYS A C 1
ATOM 1726 O O . LYS A 1 228 ? 18.779 -14.933 29.762 1.00 97.31 228 LYS A O 1
ATOM 1731 N N . CYS A 1 229 ? 20.177 -13.166 29.709 1.00 96.62 229 CYS A N 1
ATOM 1732 C CA . CYS A 1 229 ? 21.314 -13.847 30.316 1.00 96.62 229 CYS A CA 1
ATOM 1733 C C . CYS A 1 229 ? 22.136 -12.921 31.229 1.00 96.62 229 CYS A C 1
ATOM 1735 O O . CYS A 1 229 ? 22.347 -11.755 30.870 1.00 96.62 229 CYS A O 1
ATOM 1737 N N . PRO A 1 230 ? 22.694 -13.463 32.330 1.00 95.00 230 PRO A N 1
ATOM 1738 C CA . PRO A 1 230 ? 23.575 -12.735 33.240 1.00 95.00 230 PRO A CA 1
ATOM 1739 C C . PRO A 1 230 ? 24.979 -12.640 32.630 1.00 95.00 230 PRO A C 1
ATOM 1741 O O . PRO A 1 230 ? 25.878 -13.426 32.935 1.00 95.00 230 PRO A O 1
ATOM 1744 N N . SER A 1 231 ? 25.131 -11.754 31.652 1.00 96.56 231 SER A N 1
ATOM 1745 C CA . SER A 1 231 ? 26.356 -11.579 30.882 1.00 96.56 231 SER A CA 1
ATOM 1746 C C . SER A 1 231 ? 26.560 -10.116 30.522 1.00 96.56 231 SER A C 1
ATOM 1748 O O . SER A 1 231 ? 25.597 -9.383 30.303 1.00 96.56 231 SER A O 1
ATOM 1750 N N . GLY A 1 232 ? 27.832 -9.738 30.377 1.00 95.25 232 GLY A N 1
ATOM 1751 C CA . GLY A 1 232 ? 28.255 -8.508 29.721 1.00 95.25 232 GLY A CA 1
ATOM 1752 C C . GLY A 1 232 ? 28.065 -8.531 28.205 1.00 95.25 232 GLY A C 1
ATOM 1753 O O . GLY A 1 232 ? 27.389 -9.412 27.663 1.00 95.25 232 GLY A O 1
ATOM 1754 N N . HIS A 1 233 ? 28.709 -7.587 27.513 1.00 97.38 233 HIS A N 1
ATOM 1755 C CA . HIS A 1 233 ? 28.505 -7.373 26.076 1.00 97.38 233 HIS A CA 1
ATOM 1756 C C . HIS A 1 233 ? 28.869 -8.585 25.209 1.00 97.38 233 HIS A C 1
ATOM 1758 O O . HIS A 1 233 ? 28.291 -8.735 24.146 1.00 97.38 233 HIS A O 1
ATOM 1764 N N . SER A 1 234 ? 29.769 -9.473 25.653 1.00 97.44 234 SER A N 1
ATOM 1765 C CA . SER A 1 234 ? 30.242 -10.628 24.871 1.00 97.44 234 SER A CA 1
ATOM 1766 C C . SER A 1 234 ? 29.761 -11.985 25.421 1.00 97.44 234 SER A C 1
ATOM 1768 O O . SER A 1 234 ? 30.584 -12.782 25.879 1.00 97.44 234 SER A O 1
ATOM 1770 N N . PRO A 1 235 ? 28.458 -12.334 25.318 1.00 97.62 235 PRO A N 1
ATOM 1771 C CA . PRO A 1 235 ? 27.922 -13.610 25.819 1.00 97.62 235 PRO A CA 1
ATOM 1772 C C . PRO A 1 235 ? 28.527 -14.835 25.117 1.00 97.62 235 PRO A C 1
ATOM 1774 O O . PRO A 1 235 ? 28.519 -15.938 25.656 1.00 97.62 235 PRO A O 1
ATOM 1777 N N . HIS A 1 236 ? 29.115 -14.636 23.937 1.00 97.44 236 HIS A N 1
ATOM 1778 C CA . HIS A 1 236 ? 29.881 -15.633 23.191 1.00 97.44 236 HIS A CA 1
ATOM 1779 C C . HIS A 1 236 ? 31.242 -15.984 23.830 1.00 97.44 236 HIS A C 1
ATOM 1781 O O . HIS A 1 236 ? 31.925 -16.881 23.344 1.00 97.44 236 HIS A O 1
ATOM 1787 N N . LEU A 1 237 ? 31.627 -15.308 24.916 1.00 97.25 237 LEU A N 1
ATOM 1788 C CA . LEU A 1 237 ? 32.818 -15.600 25.719 1.00 97.25 237 LEU A CA 1
ATOM 1789 C C . LEU A 1 237 ? 32.467 -15.909 27.180 1.00 97.25 237 LEU A C 1
ATOM 1791 O O . LEU A 1 237 ? 33.065 -16.795 27.782 1.00 97.25 237 LEU A O 1
ATOM 1795 N N . THR A 1 238 ? 31.480 -15.212 27.742 1.00 96.81 238 THR A N 1
ATOM 1796 C CA . THR A 1 238 ? 31.108 -15.286 29.167 1.00 96.81 238 THR A CA 1
ATOM 1797 C C . THR A 1 238 ? 29.937 -16.228 29.459 1.00 96.81 238 THR A C 1
ATOM 1799 O O . THR A 1 238 ? 29.770 -16.656 30.598 1.00 96.81 238 THR A O 1
ATOM 1802 N N . TRP A 1 239 ? 29.125 -16.578 28.454 1.00 97.94 239 TRP A N 1
ATOM 1803 C CA . TRP A 1 239 ? 27.910 -17.388 28.617 1.00 97.94 239 TRP A CA 1
ATOM 1804 C C . TRP A 1 239 ? 27.721 -18.411 27.480 1.00 97.94 239 TRP A C 1
ATOM 1806 O O . TRP A 1 239 ? 26.619 -18.632 26.977 1.00 97.94 239 TRP A O 1
ATOM 1816 N N . ILE A 1 240 ? 28.823 -19.052 27.073 1.00 97.62 240 ILE A N 1
ATOM 1817 C CA . ILE A 1 240 ? 28.920 -19.896 25.869 1.00 97.62 240 ILE A CA 1
ATOM 1818 C C . ILE A 1 240 ? 27.872 -21.015 25.838 1.00 97.62 240 ILE A C 1
ATOM 1820 O O . ILE A 1 240 ? 27.109 -21.110 24.880 1.00 97.62 240 ILE A O 1
ATOM 1824 N N . GLU A 1 241 ? 27.807 -21.850 26.877 1.00 96.81 241 GLU A N 1
ATOM 1825 C CA . GLU A 1 241 ? 26.902 -23.011 26.908 1.00 96.81 241 GLU A CA 1
ATOM 1826 C C . GLU A 1 241 ? 25.425 -22.597 26.861 1.00 96.81 241 GLU A C 1
ATOM 1828 O O . GLU A 1 241 ? 24.611 -23.215 26.171 1.00 96.81 241 GLU A O 1
ATOM 1833 N N . GLY A 1 242 ? 25.081 -21.509 27.558 1.00 97.19 242 GLY A N 1
ATOM 1834 C CA . GLY A 1 242 ? 23.741 -20.931 27.517 1.00 97.19 242 GLY A CA 1
ATOM 1835 C C . GLY A 1 242 ? 23.396 -20.415 26.123 1.00 97.19 242 GLY A C 1
ATOM 1836 O O . GLY A 1 242 ? 22.351 -20.765 25.577 1.00 97.19 242 GLY A O 1
ATOM 1837 N N . LEU A 1 243 ? 24.314 -19.670 25.499 1.00 98.00 243 LEU A N 1
ATOM 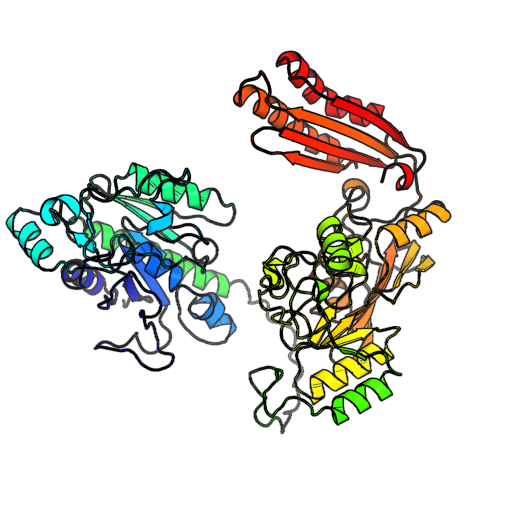1838 C CA . LEU A 1 243 ? 24.132 -19.150 24.147 1.00 98.00 243 LEU A CA 1
ATOM 1839 C C . LEU A 1 243 ? 23.975 -20.279 23.116 1.00 98.00 243 LEU A C 1
ATOM 1841 O O . LEU A 1 243 ? 23.070 -20.223 22.287 1.00 98.00 243 LEU A O 1
ATOM 1845 N N . VAL A 1 244 ? 24.801 -21.329 23.184 1.00 97.88 244 VAL A N 1
ATOM 1846 C CA . VAL A 1 244 ? 24.681 -22.513 22.312 1.00 97.88 244 VAL A CA 1
ATOM 1847 C C . VAL A 1 244 ? 23.320 -23.182 22.487 1.00 97.88 244 VAL A C 1
ATOM 1849 O O . VAL A 1 244 ? 22.661 -23.498 21.494 1.00 97.88 244 VAL A O 1
ATOM 1852 N N . SER A 1 245 ? 22.880 -23.367 23.733 1.00 97.06 245 SER A N 1
ATOM 1853 C CA . SER A 1 245 ? 21.587 -23.975 24.054 1.00 97.06 245 SER A CA 1
ATOM 1854 C C . SER A 1 245 ? 20.423 -23.188 23.449 1.00 97.06 245 SER A C 1
ATOM 1856 O O . SER A 1 245 ? 19.575 -23.771 22.772 1.00 97.06 245 SER A O 1
ATOM 1858 N N . GLU A 1 246 ? 20.399 -21.864 23.615 1.00 97.88 246 GLU A N 1
ATOM 1859 C CA . GLU A 1 246 ? 19.322 -21.019 23.086 1.00 97.88 246 GLU A CA 1
ATOM 1860 C C . GLU A 1 246 ? 19.335 -20.930 21.555 1.00 97.88 246 GLU A C 1
ATOM 1862 O O . GLU A 1 246 ? 18.289 -21.082 20.919 1.00 97.88 246 GLU A O 1
ATOM 1867 N N . VAL A 1 247 ? 20.514 -20.802 20.936 1.00 97.31 247 VAL A N 1
ATOM 1868 C CA . VAL A 1 247 ? 20.663 -20.842 19.471 1.00 97.31 247 VAL A CA 1
ATOM 1869 C C . VAL A 1 247 ? 20.180 -22.182 18.913 1.00 97.31 247 VAL A C 1
ATOM 1871 O O . VAL A 1 247 ? 19.470 -22.228 17.905 1.00 97.31 247 VAL A O 1
ATOM 1874 N N . GLN A 1 248 ? 20.504 -23.289 19.585 1.00 95.56 248 GLN A N 1
ATOM 1875 C CA . GLN A 1 248 ? 20.061 -24.617 19.180 1.00 95.56 248 GLN A CA 1
ATOM 1876 C C . GLN A 1 248 ? 18.547 -24.801 19.339 1.00 95.56 248 GLN A C 1
ATOM 1878 O O . GLN A 1 248 ? 17.915 -25.382 18.451 1.00 95.56 248 GLN A O 1
ATOM 1883 N N . LYS A 1 249 ? 17.958 -24.336 20.449 1.00 95.38 249 LYS A N 1
ATOM 1884 C CA . LYS A 1 249 ? 16.504 -24.378 20.678 1.00 95.38 249 LYS A CA 1
ATOM 1885 C C . LYS A 1 249 ? 15.766 -23.595 19.599 1.00 95.38 249 LYS A C 1
ATOM 1887 O O . LYS A 1 249 ? 14.856 -24.142 18.976 1.00 95.38 249 LYS A O 1
ATOM 1892 N N . PHE A 1 250 ? 16.200 -22.362 19.343 1.00 96.44 250 PHE A N 1
ATOM 1893 C CA . PHE A 1 250 ? 15.601 -21.496 18.338 1.00 96.44 250 PHE A CA 1
ATOM 1894 C C . PHE A 1 250 ? 15.702 -22.113 16.940 1.00 96.44 250 PHE A C 1
ATOM 1896 O O . PHE A 1 250 ? 14.679 -22.351 16.303 1.00 96.44 250 PHE A O 1
ATOM 1903 N N . GLY A 1 251 ? 16.903 -22.500 16.497 1.00 94.06 251 GLY A N 1
ATOM 1904 C CA . GLY A 1 251 ? 17.095 -23.104 15.174 1.00 94.06 251 GLY A CA 1
ATOM 1905 C C . GLY A 1 251 ? 16.276 -24.384 14.958 1.00 94.06 251 GLY A C 1
ATOM 1906 O O . GLY A 1 251 ? 15.667 -24.562 13.904 1.00 94.06 251 GLY A O 1
ATOM 1907 N N . LYS A 1 252 ? 16.171 -25.259 15.971 1.00 92.00 252 LYS A N 1
ATOM 1908 C CA . LYS A 1 252 ? 15.316 -26.461 15.898 1.00 92.00 252 LYS A CA 1
ATOM 1909 C C . LYS A 1 252 ? 13.828 -26.123 15.785 1.00 92.00 252 LYS A C 1
ATOM 1911 O O . LYS A 1 252 ? 13.122 -26.801 15.039 1.00 92.00 252 LYS A O 1
ATOM 1916 N N . ALA A 1 253 ? 13.352 -25.103 16.501 1.00 92.19 253 ALA A N 1
ATOM 1917 C CA . ALA A 1 253 ? 11.962 -24.661 16.412 1.00 92.19 253 ALA A CA 1
ATOM 1918 C C . ALA A 1 253 ? 11.620 -24.159 14.998 1.00 92.19 253 ALA A C 1
ATOM 1920 O O . ALA A 1 253 ? 10.578 -24.523 14.455 1.00 92.19 253 ALA A O 1
ATOM 1921 N N . LEU A 1 254 ? 12.529 -23.412 14.362 1.00 91.50 254 LEU A N 1
ATOM 1922 C CA . LEU A 1 254 ? 12.362 -22.932 12.985 1.00 91.50 254 LEU A CA 1
ATOM 1923 C C . LEU A 1 254 ? 12.260 -24.074 11.972 1.00 91.50 254 LEU A C 1
ATOM 1925 O O . LEU A 1 254 ? 11.367 -24.090 11.127 1.00 91.50 254 LEU A O 1
ATOM 1929 N N . LEU A 1 255 ? 13.132 -25.073 12.090 1.00 87.06 255 LEU A N 1
ATOM 1930 C CA . LEU A 1 255 ? 13.105 -26.253 11.224 1.00 87.06 255 LEU A CA 1
ATOM 1931 C C . LEU A 1 255 ? 11.814 -27.061 11.377 1.00 87.06 255 LEU A C 1
ATOM 1933 O O . LEU A 1 255 ? 11.283 -27.586 10.398 1.00 87.06 255 LEU A O 1
ATOM 1937 N N . PHE A 1 256 ? 11.291 -27.151 12.600 1.00 85.00 256 PHE A N 1
ATOM 1938 C CA . PHE A 1 256 ? 10.016 -27.809 12.860 1.00 85.00 256 PHE A CA 1
ATOM 1939 C C . PHE A 1 256 ? 8.848 -27.069 12.193 1.00 85.00 256 PHE A C 1
ATOM 1941 O O . PHE A 1 256 ? 8.011 -27.709 11.555 1.00 85.00 256 PHE A O 1
ATOM 1948 N N . LEU A 1 257 ? 8.827 -25.733 12.263 1.00 79.81 257 LEU A N 1
ATOM 1949 C CA . LEU A 1 257 ? 7.830 -24.901 11.579 1.00 79.81 257 LEU A CA 1
ATOM 1950 C C . LEU A 1 257 ? 7.882 -25.090 10.054 1.00 79.81 257 LEU A C 1
ATOM 1952 O O . LEU A 1 257 ? 6.850 -25.341 9.432 1.00 79.81 257 LEU A O 1
ATOM 1956 N N . LEU A 1 258 ? 9.082 -25.087 9.464 1.00 74.38 258 LEU A N 1
ATOM 1957 C CA . LEU A 1 258 ? 9.275 -25.328 8.026 1.00 74.38 258 LEU A CA 1
ATOM 1958 C C . LEU A 1 258 ? 8.815 -26.728 7.580 1.00 74.38 258 LEU A C 1
ATOM 1960 O O . LEU A 1 258 ? 8.373 -26.906 6.441 1.00 74.38 258 LEU A O 1
ATOM 1964 N N . ALA A 1 259 ? 8.893 -27.728 8.464 1.00 70.12 259 ALA A N 1
ATOM 1965 C CA . ALA A 1 259 ? 8.438 -29.089 8.189 1.00 70.12 259 ALA A CA 1
ATOM 1966 C C . ALA A 1 259 ? 6.907 -29.257 8.286 1.00 70.12 259 ALA A C 1
ATOM 1968 O O . ALA A 1 259 ? 6.346 -30.101 7.579 1.00 70.12 259 ALA A O 1
ATOM 1969 N N . ILE A 1 260 ? 6.223 -28.476 9.133 1.00 62.41 260 ILE A N 1
ATOM 1970 C CA . ILE A 1 260 ? 4.755 -28.509 9.274 1.00 62.41 260 ILE A CA 1
ATOM 1971 C C . ILE A 1 260 ? 4.067 -27.941 8.030 1.00 62.41 260 ILE A C 1
ATOM 1973 O O . ILE A 1 260 ? 3.092 -28.532 7.562 1.00 62.41 260 ILE A O 1
ATOM 1977 N N . ASP A 1 261 ? 4.625 -26.887 7.430 1.00 53.50 261 ASP A N 1
ATOM 1978 C CA . ASP A 1 261 ? 4.119 -26.295 6.182 1.00 53.50 261 ASP A CA 1
ATOM 1979 C C . ASP A 1 261 ? 4.086 -27.305 5.012 1.00 53.50 261 ASP A C 1
ATOM 1981 O O . ASP A 1 261 ? 3.296 -27.184 4.079 1.00 53.50 261 ASP A O 1
ATOM 1985 N N . CYS A 1 262 ? 4.897 -28.371 5.070 1.00 42.06 262 CYS A N 1
ATOM 1986 C CA . CYS A 1 262 ? 4.884 -29.459 4.085 1.00 42.06 262 CYS A CA 1
ATOM 1987 C C . CYS A 1 262 ? 3.783 -30.516 4.307 1.00 42.06 262 CYS A C 1
ATOM 1989 O O . CYS A 1 262 ? 3.560 -31.337 3.419 1.00 42.06 262 CYS A O 1
ATOM 1991 N N . ARG A 1 263 ? 3.100 -30.553 5.461 1.00 35.41 263 ARG A N 1
ATOM 1992 C CA . ARG A 1 263 ? 2.102 -31.601 5.771 1.00 35.41 263 ARG A CA 1
ATOM 1993 C C . ARG A 1 263 ? 0.651 -31.201 5.495 1.00 35.41 263 ARG A C 1
ATOM 1995 O O . ARG A 1 263 ? -0.210 -32.074 5.523 1.00 35.41 263 ARG A O 1
ATOM 2002 N N . VAL A 1 264 ? 0.379 -29.933 5.183 1.00 33.44 264 VAL A N 1
ATOM 2003 C CA . VAL A 1 264 ? -0.989 -29.426 4.943 1.00 33.44 264 VAL A CA 1
ATOM 2004 C C . VAL A 1 264 ? -1.401 -29.479 3.459 1.00 33.44 264 VAL A C 1
ATOM 2006 O O . VAL A 1 264 ? -2.577 -29.342 3.139 1.00 33.44 264 VAL A O 1
ATOM 2009 N N . ILE A 1 265 ? -0.4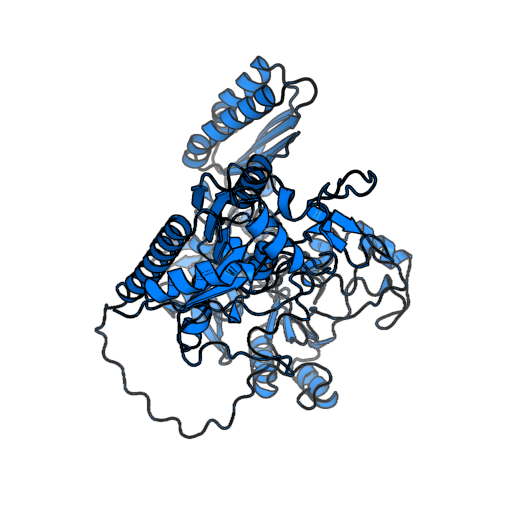91 -29.812 2.536 1.00 35.53 265 ILE A N 1
ATOM 2010 C CA . ILE A 1 265 ? -0.812 -30.005 1.110 1.00 35.53 265 ILE A CA 1
ATOM 2011 C C . ILE A 1 265 ? -0.629 -31.478 0.738 1.00 35.53 265 ILE A C 1
ATOM 2013 O O . ILE A 1 265 ? 0.329 -31.865 0.077 1.00 35.53 265 ILE A O 1
ATOM 2017 N N . ASN A 1 266 ? -1.547 -32.331 1.189 1.00 30.62 266 ASN A N 1
ATOM 2018 C CA . ASN A 1 266 ? -1.678 -33.681 0.643 1.00 30.62 266 ASN A CA 1
ATOM 2019 C C . ASN A 1 266 ? -3.153 -34.102 0.581 1.00 30.62 266 ASN A C 1
ATOM 2021 O O . ASN A 1 266 ? -3.584 -35.066 1.205 1.00 30.62 266 ASN A O 1
ATOM 2025 N N . ALA A 1 267 ? -3.938 -33.357 -0.198 1.00 28.30 267 ALA A N 1
ATOM 2026 C CA . ALA A 1 267 ? -5.220 -33.812 -0.728 1.00 28.30 267 ALA A CA 1
ATOM 2027 C C . ALA A 1 267 ? -5.051 -34.069 -2.233 1.00 28.30 267 ALA A C 1
ATOM 2029 O O . ALA A 1 267 ? -5.440 -33.272 -3.082 1.00 28.30 267 ALA A O 1
ATOM 2030 N N . ALA A 1 268 ? -4.391 -35.178 -2.565 1.00 34.75 268 ALA A N 1
ATOM 2031 C CA . ALA A 1 268 ? -4.332 -35.695 -3.923 1.00 34.75 268 ALA A CA 1
ATOM 2032 C C . ALA A 1 268 ? -5.561 -36.579 -4.185 1.00 34.75 268 ALA A C 1
ATOM 2034 O O . ALA A 1 268 ? -5.718 -37.612 -3.541 1.00 34.75 268 ALA A O 1
ATOM 2035 N N . SER A 1 269 ? -6.417 -36.196 -5.136 1.00 32.94 269 SER A N 1
ATOM 2036 C CA . SER A 1 269 ? -7.082 -37.131 -6.067 1.00 32.94 269 SER A CA 1
ATOM 2037 C C . SER A 1 269 ? -7.991 -36.401 -7.064 1.00 32.94 269 SER A C 1
ATOM 2039 O O . SER A 1 269 ? -9.211 -36.459 -6.988 1.00 32.94 269 SER A O 1
ATOM 2041 N N . LEU A 1 270 ? -7.393 -35.775 -8.080 1.00 28.31 270 LEU A N 1
ATOM 2042 C CA . LEU A 1 270 ? -8.037 -35.657 -9.391 1.00 28.31 270 LEU A CA 1
ATOM 2043 C C . LEU A 1 270 ? -7.014 -36.052 -10.469 1.00 28.31 270 LEU A C 1
ATOM 2045 O O . LEU A 1 270 ? -5.844 -35.668 -10.367 1.00 28.31 270 LEU A O 1
ATOM 2049 N N . PRO A 1 271 ? -7.399 -36.870 -11.464 1.00 29.97 271 PRO A N 1
ATOM 2050 C CA . PRO A 1 271 ? -6.459 -37.440 -12.417 1.00 29.97 271 PRO A CA 1
ATOM 2051 C C . PRO A 1 271 ? -5.900 -36.345 -13.330 1.00 29.97 271 PRO A C 1
ATOM 2053 O O . PRO A 1 271 ? -6.637 -35.667 -14.046 1.00 29.97 271 PRO A O 1
ATOM 2056 N N . ARG A 1 272 ? -4.570 -36.185 -13.315 1.00 29.92 272 ARG A N 1
ATOM 2057 C CA . ARG A 1 272 ? -3.838 -35.341 -14.266 1.00 29.92 272 ARG A CA 1
ATOM 2058 C C . ARG A 1 272 ? -4.118 -35.837 -15.681 1.00 29.92 272 ARG A C 1
ATOM 2060 O O . ARG A 1 272 ? -3.681 -36.918 -16.070 1.00 29.92 272 ARG A O 1
ATOM 2067 N N . ARG A 1 273 ? -4.818 -35.014 -16.457 1.00 30.16 273 ARG A N 1
ATOM 2068 C CA . ARG A 1 273 ? -4.871 -35.122 -17.914 1.00 30.16 273 ARG A CA 1
ATOM 2069 C C . ARG A 1 273 ? -3.442 -34.935 -18.431 1.00 30.16 273 ARG A C 1
ATOM 2071 O O . ARG A 1 273 ? -2.799 -33.938 -18.108 1.00 30.16 273 ARG A O 1
ATOM 2078 N N . THR A 1 274 ? -2.927 -35.907 -19.172 1.00 33.62 274 THR A N 1
ATOM 2079 C CA . THR A 1 274 ? -1.618 -35.828 -19.825 1.00 33.62 274 THR A CA 1
ATOM 2080 C C . THR A 1 274 ? -1.620 -34.660 -20.813 1.00 33.62 274 THR A C 1
ATOM 2082 O O . THR A 1 274 ? -2.406 -34.640 -21.759 1.00 33.62 274 THR A O 1
ATOM 2085 N N . GLN A 1 275 ? -0.776 -33.653 -20.574 1.00 33.53 275 GLN A N 1
ATOM 2086 C CA . GLN A 1 275 ? -0.474 -32.643 -21.588 1.00 33.53 275 GLN A CA 1
ATOM 2087 C C . GLN A 1 275 ? 0.459 -33.262 -22.640 1.00 33.53 275 GLN A C 1
ATOM 2089 O O . GLN A 1 275 ? 1.384 -33.984 -22.261 1.00 33.53 275 GLN A O 1
ATOM 2094 N N . PRO A 1 276 ? 0.243 -33.002 -23.940 1.00 32.88 276 PRO A N 1
ATOM 2095 C CA . PRO A 1 276 ? 1.206 -33.376 -24.961 1.00 32.88 276 PRO A CA 1
ATOM 2096 C C . PRO A 1 276 ? 2.462 -32.508 -24.827 1.00 32.88 276 PRO A C 1
ATOM 2098 O O . PRO A 1 276 ? 2.373 -31.309 -24.561 1.00 32.88 276 PRO A O 1
ATOM 2101 N N . GLU A 1 277 ? 3.627 -33.129 -25.009 1.00 33.53 277 GLU A N 1
ATOM 2102 C CA . GLU A 1 277 ? 4.927 -32.462 -25.030 1.00 33.53 277 GLU A CA 1
ATOM 2103 C C . GLU A 1 277 ? 4.933 -31.325 -26.060 1.00 33.53 277 GLU A C 1
ATOM 2105 O O . GLU A 1 277 ? 4.860 -31.545 -27.269 1.00 33.53 277 GLU A O 1
ATOM 2110 N N . ALA A 1 278 ? 5.041 -30.087 -25.577 1.00 33.34 278 ALA A N 1
ATOM 2111 C CA . ALA A 1 278 ? 5.311 -28.934 -26.419 1.00 33.34 278 ALA A CA 1
ATOM 2112 C C . ALA A 1 278 ? 6.817 -28.875 -26.715 1.00 33.34 278 ALA A C 1
ATOM 2114 O O . ALA A 1 278 ? 7.597 -28.240 -26.004 1.00 33.34 278 ALA A O 1
ATOM 2115 N N . THR A 1 279 ? 7.240 -29.536 -27.788 1.00 34.97 279 THR A N 1
ATOM 2116 C CA . THR A 1 279 ? 8.540 -29.282 -28.411 1.00 34.97 279 THR A CA 1
ATOM 2117 C C . THR A 1 279 ? 8.558 -27.852 -28.964 1.00 34.97 279 THR A C 1
ATOM 2119 O O . THR A 1 279 ? 7.856 -27.580 -29.938 1.00 34.97 279 THR A O 1
ATOM 2122 N N . GLY A 1 280 ? 9.357 -26.938 -28.390 1.00 37.06 280 GLY A N 1
ATOM 2123 C CA . GLY A 1 280 ? 9.699 -25.694 -29.101 1.00 37.06 280 GLY A CA 1
ATOM 2124 C C . GLY A 1 280 ? 9.955 -24.384 -28.346 1.00 37.06 280 GLY A C 1
ATOM 2125 O O . GLY A 1 280 ? 9.981 -23.357 -29.018 1.00 37.06 280 GLY A O 1
ATOM 2126 N N . TYR A 1 281 ? 10.185 -24.334 -27.030 1.00 34.34 281 TYR A N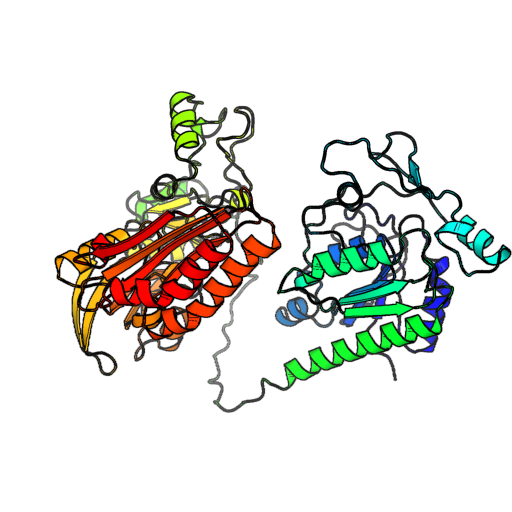 1
ATOM 2127 C CA . TYR A 1 281 ? 10.575 -23.064 -26.386 1.00 34.34 281 TYR A CA 1
ATOM 2128 C C . TYR A 1 281 ? 12.099 -22.920 -26.257 1.00 34.34 281 TYR A C 1
ATOM 2130 O O . TYR A 1 281 ? 12.719 -23.414 -25.321 1.00 34.34 281 TYR A O 1
ATOM 2138 N N . LYS A 1 282 ? 12.710 -22.219 -27.225 1.00 39.75 282 LYS A N 1
ATOM 2139 C CA . LYS A 1 282 ? 14.074 -21.668 -27.116 1.00 39.75 282 LYS A CA 1
ATOM 2140 C C . LYS A 1 282 ? 14.109 -20.578 -26.029 1.00 39.75 282 LYS A C 1
ATOM 2142 O O . LYS A 1 282 ? 13.180 -19.778 -25.982 1.00 39.75 282 LYS A O 1
ATOM 2147 N N . ASN A 1 283 ? 15.177 -20.562 -25.215 1.00 41.06 283 ASN A N 1
ATOM 2148 C CA . ASN A 1 283 ? 15.576 -19.545 -24.218 1.00 41.06 283 ASN A CA 1
ATOM 2149 C C . ASN A 1 283 ? 14.625 -18.339 -24.096 1.00 41.06 283 ASN A C 1
ATOM 2151 O O . ASN A 1 283 ? 14.785 -17.344 -24.804 1.00 41.06 283 ASN A O 1
ATOM 2155 N N . GLN A 1 284 ? 13.650 -18.407 -23.185 1.00 50.56 284 GLN A N 1
ATOM 2156 C CA . GLN A 1 284 ? 12.864 -17.228 -22.826 1.00 50.56 284 GLN A CA 1
ATOM 2157 C C . GLN A 1 284 ? 13.757 -16.246 -22.058 1.00 50.56 284 GLN A C 1
ATOM 2159 O O . GLN A 1 284 ? 14.450 -16.629 -21.116 1.00 50.56 284 GLN A O 1
ATOM 2164 N N . ALA A 1 285 ? 13.758 -14.982 -22.483 1.00 58.62 285 ALA A N 1
ATOM 2165 C CA . ALA A 1 285 ? 14.434 -13.908 -21.769 1.00 58.62 285 ALA A CA 1
ATOM 2166 C C . ALA A 1 285 ? 13.919 -13.843 -20.321 1.00 58.62 285 ALA A C 1
ATOM 2168 O O . ALA A 1 285 ? 12.715 -13.754 -20.091 1.00 58.62 285 ALA A O 1
ATOM 2169 N N . ILE A 1 286 ? 14.842 -13.879 -19.358 1.00 80.00 286 ILE A N 1
ATOM 2170 C CA . ILE A 1 286 ? 14.534 -13.888 -17.918 1.00 80.00 286 ILE A CA 1
ATOM 2171 C C . ILE A 1 286 ? 13.965 -12.524 -17.466 1.00 80.00 286 ILE A C 1
ATOM 2173 O O . ILE A 1 286 ? 13.211 -12.450 -16.500 1.00 80.00 286 ILE A O 1
ATOM 2177 N N . CYS A 1 287 ? 14.269 -11.448 -18.205 1.00 90.50 287 CYS A N 1
ATOM 2178 C CA . CYS A 1 287 ? 13.877 -10.071 -17.894 1.00 90.50 287 CYS A CA 1
ATOM 2179 C C . CYS A 1 287 ? 12.980 -9.457 -18.982 1.00 90.50 287 CYS A C 1
ATOM 2181 O O . CYS A 1 287 ? 13.029 -9.855 -20.148 1.00 90.50 287 CYS A O 1
ATOM 2183 N N . ARG A 1 288 ? 12.188 -8.442 -18.608 1.00 94.56 288 ARG A N 1
ATOM 2184 C CA . ARG A 1 288 ? 11.449 -7.589 -19.557 1.00 94.56 288 ARG A CA 1
ATOM 2185 C C . ARG A 1 288 ? 12.394 -6.604 -20.241 1.00 94.56 288 ARG A C 1
ATOM 2187 O O . ARG A 1 288 ? 13.357 -6.147 -19.633 1.00 94.56 288 ARG A O 1
ATOM 2194 N N . CYS A 1 289 ? 12.091 -6.262 -21.487 1.00 94.69 289 CYS A N 1
ATOM 2195 C CA . CYS A 1 289 ? 12.830 -5.257 -22.228 1.00 94.69 289 CYS A CA 1
ATOM 2196 C C . CYS A 1 289 ? 12.559 -3.846 -21.682 1.00 94.69 289 CYS A C 1
ATOM 2198 O O . CYS A 1 289 ? 11.409 -3.507 -21.393 1.00 94.69 289 CYS A O 1
ATOM 2200 N N . LEU A 1 290 ? 13.607 -3.028 -21.569 1.00 95.56 290 LEU A N 1
ATOM 2201 C CA . LEU A 1 290 ? 13.549 -1.650 -21.078 1.00 95.56 290 LEU A CA 1
ATOM 2202 C C . LEU A 1 290 ? 14.064 -0.661 -22.138 1.00 95.56 290 LEU A C 1
ATOM 2204 O O . LEU A 1 290 ? 14.855 -1.056 -22.999 1.00 95.56 290 LEU A O 1
ATOM 2208 N N . PRO A 1 291 ? 13.666 0.624 -22.073 1.00 91.88 291 PRO A N 1
ATOM 2209 C CA . PRO A 1 291 ? 14.223 1.665 -22.931 1.00 91.88 291 PRO A CA 1
ATOM 2210 C C . PRO A 1 291 ? 15.756 1.697 -22.878 1.00 91.88 291 PRO A C 1
ATOM 2212 O O . PRO A 1 291 ? 16.346 1.611 -21.802 1.00 91.88 291 PRO A O 1
ATOM 2215 N N . GLY A 1 292 ? 16.392 1.835 -24.043 1.00 90.38 292 GLY A N 1
ATOM 2216 C CA . GLY A 1 292 ? 17.853 1.880 -24.181 1.00 90.38 292 GLY A CA 1
ATOM 2217 C C . GLY A 1 292 ? 18.538 0.523 -24.385 1.00 90.38 292 GLY A C 1
ATOM 2218 O O . GLY A 1 292 ? 19.723 0.505 -24.693 1.00 90.38 292 GLY A O 1
ATOM 2219 N N . TYR A 1 293 ? 17.815 -0.595 -24.265 1.00 91.56 293 TYR A N 1
ATOM 2220 C CA . TYR A 1 293 ? 18.326 -1.928 -24.604 1.00 91.56 293 TYR A CA 1
ATOM 2221 C C . TYR A 1 293 ? 18.056 -2.271 -26.074 1.00 91.56 293 TYR A C 1
ATOM 2223 O O . TYR A 1 293 ? 17.063 -1.821 -26.641 1.00 91.56 293 TYR A O 1
ATOM 2231 N N . ASP A 1 294 ? 18.870 -3.154 -26.661 1.00 93.19 294 ASP A N 1
ATOM 2232 C CA . ASP A 1 294 ? 18.753 -3.570 -28.072 1.00 93.19 294 ASP A CA 1
ATOM 2233 C C . ASP A 1 294 ? 17.402 -4.211 -28.423 1.00 93.19 294 ASP A C 1
ATOM 2235 O O . ASP A 1 294 ? 16.947 -4.160 -29.563 1.00 93.19 294 ASP A O 1
ATOM 2239 N N . CYS A 1 295 ? 16.737 -4.821 -27.439 1.00 93.12 295 CYS A N 1
ATOM 2240 C CA . CYS A 1 295 ? 15.408 -5.402 -27.612 1.00 93.12 295 CYS A CA 1
ATOM 2241 C C . CYS A 1 295 ? 14.289 -4.349 -27.710 1.00 93.12 295 CYS A C 1
ATOM 2243 O O . CYS A 1 295 ? 13.155 -4.704 -28.042 1.00 93.12 295 CYS A O 1
ATOM 2245 N N . TRP A 1 296 ? 14.562 -3.084 -27.361 1.00 97.12 296 TRP A N 1
ATOM 2246 C CA . TRP A 1 296 ? 13.536 -2.053 -27.267 1.00 97.12 296 TRP A CA 1
ATOM 2247 C C . TRP A 1 296 ? 13.090 -1.647 -28.673 1.00 97.12 296 TRP A C 1
ATOM 2249 O O . TRP A 1 296 ? 13.944 -1.353 -29.514 1.00 97.12 296 TRP A O 1
ATOM 2259 N N . PRO A 1 297 ? 11.777 -1.611 -28.972 1.00 97.31 297 PRO A N 1
ATOM 2260 C CA . PRO A 1 297 ? 11.331 -1.332 -30.327 1.00 97.31 297 PRO A CA 1
ATOM 2261 C C . PRO A 1 297 ? 11.799 0.037 -30.824 1.00 97.31 297 PRO A C 1
ATOM 2263 O O . PRO A 1 297 ? 11.720 1.042 -30.111 1.00 97.31 297 PRO A O 1
ATOM 2266 N N . VAL A 1 298 ? 12.247 0.070 -32.078 1.00 96.44 298 VAL A N 1
ATOM 2267 C CA . VAL A 1 298 ? 12.606 1.309 -32.774 1.00 96.44 298 VAL A CA 1
ATOM 2268 C C . VAL A 1 298 ? 11.364 2.188 -33.007 1.00 96.44 298 VAL A C 1
ATOM 2270 O O . VAL A 1 298 ? 10.245 1.666 -33.038 1.00 96.44 298 VAL A O 1
ATOM 2273 N N . PRO A 1 299 ? 11.517 3.512 -33.207 1.00 97.12 299 PRO A N 1
ATOM 2274 C CA . PRO A 1 299 ? 10.388 4.443 -33.320 1.00 97.12 299 PRO A CA 1
ATOM 2275 C C . PRO A 1 299 ? 9.314 4.061 -34.351 1.00 97.12 299 PRO A C 1
ATOM 2277 O O . PRO A 1 299 ? 8.129 4.260 -34.100 1.00 97.12 299 PRO A O 1
ATOM 2280 N N . GLU A 1 300 ? 9.698 3.461 -35.480 1.00 97.88 300 GLU A N 1
ATOM 2281 C CA . GLU A 1 300 ? 8.756 3.010 -36.514 1.00 97.88 300 GLU A CA 1
ATOM 2282 C C . GLU A 1 300 ? 7.805 1.910 -36.008 1.00 97.88 300 GLU A C 1
ATOM 2284 O O . GLU A 1 300 ? 6.616 1.910 -36.324 1.00 97.88 300 GLU A O 1
ATOM 2289 N N . VAL A 1 301 ? 8.291 1.010 -35.147 1.00 98.38 301 VAL A N 1
ATOM 2290 C CA . VAL A 1 301 ? 7.462 -0.043 -34.540 1.00 98.38 301 VAL A CA 1
ATOM 2291 C C . VAL A 1 301 ? 6.428 0.565 -33.588 1.00 98.38 301 VAL A C 1
ATOM 2293 O O . VAL A 1 301 ? 5.267 0.153 -33.601 1.00 98.38 301 VAL A O 1
ATOM 2296 N N . TRP A 1 302 ? 6.813 1.588 -32.817 1.00 98.50 302 TRP A N 1
ATOM 2297 C CA . TRP A 1 302 ? 5.884 2.345 -31.970 1.00 98.50 302 TRP A CA 1
ATOM 2298 C C . TRP A 1 302 ? 4.850 3.123 -32.789 1.00 98.50 302 TRP A C 1
ATOM 2300 O O . TRP A 1 302 ? 3.676 3.145 -32.422 1.00 98.50 302 TRP A O 1
ATOM 2310 N N . ALA A 1 303 ? 5.255 3.722 -33.912 1.00 98.31 303 ALA A N 1
ATOM 2311 C CA . ALA A 1 303 ? 4.347 4.428 -34.815 1.00 98.31 303 ALA A CA 1
ATOM 2312 C C . ALA A 1 303 ? 3.303 3.481 -35.431 1.00 98.31 303 ALA A C 1
ATOM 2314 O O . ALA A 1 303 ? 2.113 3.797 -35.424 1.00 98.31 303 ALA A O 1
ATOM 2315 N N . ASN A 1 304 ? 3.721 2.292 -35.875 1.00 98.44 304 ASN A N 1
ATOM 2316 C CA . ASN A 1 304 ? 2.820 1.265 -36.407 1.00 98.44 304 ASN A CA 1
ATOM 2317 C C . ASN A 1 304 ? 1.847 0.745 -35.339 1.00 98.44 304 ASN A C 1
ATOM 2319 O O . ASN A 1 304 ? 0.652 0.593 -35.601 1.00 98.44 304 ASN A O 1
ATOM 2323 N N . PHE A 1 305 ? 2.327 0.526 -34.111 1.00 98.69 305 PHE A N 1
ATOM 2324 C CA . PHE A 1 305 ? 1.457 0.175 -32.990 1.00 98.69 305 PHE A CA 1
ATOM 2325 C C . PHE A 1 305 ? 0.435 1.278 -32.707 1.00 98.69 305 PHE A C 1
ATOM 2327 O O . PHE A 1 305 ? -0.760 0.995 -32.621 1.00 98.69 305 PHE A O 1
ATOM 2334 N N . ASN A 1 306 ? 0.865 2.540 -32.666 1.00 98.75 306 ASN A N 1
ATOM 2335 C CA . ASN A 1 306 ? -0.045 3.665 -32.495 1.00 98.75 306 ASN A CA 1
ATOM 2336 C C . ASN A 1 306 ? -1.089 3.749 -33.624 1.00 98.75 306 ASN A C 1
ATOM 2338 O O . ASN A 1 306 ? -2.273 3.949 -33.358 1.00 98.75 306 ASN A O 1
ATOM 2342 N N . GLN A 1 307 ? -0.685 3.531 -34.878 1.00 98.44 307 GLN A N 1
ATOM 2343 C CA . GLN A 1 307 ? -1.605 3.490 -36.015 1.00 98.44 307 GLN A CA 1
ATOM 2344 C C . GLN A 1 307 ? -2.640 2.366 -35.858 1.00 98.44 307 GLN A C 1
ATOM 2346 O O . GLN A 1 307 ? -3.830 2.599 -36.060 1.00 98.44 307 GLN A O 1
ATOM 2351 N N . SER A 1 308 ? -2.215 1.173 -35.425 1.00 98.25 308 SER A N 1
ATOM 2352 C CA . SER A 1 308 ? -3.119 0.042 -35.160 1.00 98.25 308 SER A CA 1
ATOM 2353 C C . SER A 1 308 ? -4.143 0.329 -34.053 1.00 98.25 308 SER A C 1
ATOM 2355 O O . SER A 1 308 ? -5.251 -0.215 -34.074 1.00 98.25 308 SER A O 1
ATOM 2357 N N . LEU A 1 309 ? -3.793 1.207 -33.110 1.00 98.25 309 LEU A N 1
ATOM 2358 C CA . LEU A 1 309 ? -4.654 1.691 -32.031 1.00 98.25 309 LEU A CA 1
ATOM 2359 C C . LEU A 1 309 ? -5.512 2.898 -32.449 1.00 98.25 309 LEU A C 1
ATOM 2361 O O . LEU A 1 309 ? -6.314 3.380 -31.655 1.00 98.25 309 LEU A O 1
ATOM 2365 N N . GLY A 1 310 ? -5.351 3.412 -33.671 1.00 97.69 310 GLY A N 1
ATOM 2366 C CA . GLY A 1 310 ? -6.049 4.610 -34.136 1.00 97.69 310 GLY A CA 1
ATOM 2367 C C . GLY A 1 310 ? -5.565 5.900 -33.466 1.00 97.69 310 GLY A C 1
ATOM 2368 O O . GLY A 1 310 ? -6.366 6.800 -33.239 1.00 97.69 310 GLY A O 1
ATOM 2369 N N . GLY A 1 311 ? -4.277 5.994 -33.118 1.00 97.94 311 GLY A N 1
ATOM 2370 C CA . GLY A 1 311 ? -3.687 7.203 -32.531 1.00 97.94 311 GLY A CA 1
ATOM 2371 C C . GLY A 1 311 ? -3.784 7.299 -31.003 1.00 97.94 311 GLY A C 1
ATOM 2372 O O . GLY A 1 311 ? -3.552 8.371 -30.450 1.00 97.94 311 GLY A O 1
ATOM 2373 N N . LYS A 1 312 ? -4.141 6.209 -30.311 1.00 98.31 312 LYS A N 1
ATOM 2374 C CA . LYS A 1 312 ? -4.395 6.191 -28.855 1.00 98.31 312 LYS A CA 1
ATOM 2375 C C . LYS A 1 312 ? -3.160 5.929 -27.981 1.00 98.31 312 LYS A C 1
ATOM 2377 O O . LYS A 1 312 ? -3.297 5.848 -26.758 1.00 98.31 312 LYS A O 1
ATOM 2382 N N . LEU A 1 313 ? -1.972 5.759 -28.566 1.00 98.62 313 LEU A N 1
ATOM 2383 C CA . LEU A 1 313 ? -0.728 5.593 -27.810 1.00 98.62 313 LEU A CA 1
ATOM 2384 C C . LEU A 1 313 ? -0.216 6.957 -27.332 1.00 98.62 313 LEU A C 1
ATOM 2386 O O . LEU A 1 313 ? 0.088 7.837 -28.134 1.00 98.62 313 LEU A O 1
ATOM 2390 N N . ILE A 1 314 ? -0.071 7.106 -26.021 1.00 98.38 314 ILE A N 1
ATOM 2391 C CA . ILE A 1 314 ? 0.396 8.324 -25.362 1.00 98.38 314 ILE A CA 1
ATOM 2392 C C . ILE A 1 314 ? 1.808 8.078 -24.839 1.00 98.38 314 ILE A C 1
ATOM 2394 O O . ILE A 1 314 ? 2.013 7.219 -23.981 1.00 98.38 314 ILE A O 1
ATOM 2398 N N . ALA A 1 315 ? 2.780 8.841 -25.339 1.00 97.56 315 ALA A N 1
ATOM 2399 C CA . ALA A 1 315 ? 4.107 8.911 -24.736 1.00 97.56 315 ALA A CA 1
ATOM 2400 C C . ALA A 1 315 ? 4.015 9.636 -23.393 1.00 97.56 315 ALA A C 1
ATOM 2402 O O . ALA A 1 315 ? 3.406 10.705 -23.301 1.00 97.56 315 ALA A O 1
ATOM 2403 N N . THR A 1 316 ? 4.604 9.060 -22.350 1.00 96.94 316 THR A N 1
ATOM 2404 C CA . THR A 1 316 ? 4.496 9.652 -21.023 1.00 96.94 316 THR A CA 1
ATOM 2405 C C . THR A 1 316 ? 5.262 10.964 -20.932 1.00 96.94 316 THR A C 1
ATOM 2407 O O . THR A 1 316 ? 6.466 11.027 -21.169 1.00 96.94 316 THR A O 1
ATOM 2410 N N . LYS A 1 317 ? 4.547 11.992 -20.479 1.00 95.62 317 LYS A N 1
ATOM 2411 C CA . LYS A 1 317 ? 5.090 13.242 -19.961 1.00 95.62 317 LYS A CA 1
ATOM 2412 C C . LYS A 1 317 ? 4.696 13.335 -18.481 1.00 95.62 317 LYS A C 1
ATOM 2414 O O . LYS A 1 317 ? 3.494 13.297 -18.201 1.00 95.62 317 LYS A O 1
ATOM 2419 N N . PRO A 1 318 ? 5.649 13.362 -17.528 1.00 94.88 318 PRO A N 1
ATOM 2420 C CA . PRO A 1 318 ? 5.320 13.487 -16.110 1.00 94.88 318 PRO A CA 1
ATOM 2421 C C . PRO A 1 318 ? 4.482 14.737 -15.846 1.00 94.88 318 PRO A C 1
ATOM 2423 O O . PRO A 1 318 ? 4.767 15.790 -16.398 1.00 94.88 318 PRO A O 1
ATOM 2426 N N . LEU A 1 319 ? 3.467 14.637 -14.985 1.00 94.69 319 LEU A N 1
ATOM 2427 C CA . LEU A 1 319 ? 2.537 15.747 -14.741 1.00 94.69 319 LEU A CA 1
ATOM 2428 C C . LEU A 1 319 ? 3.246 17.029 -14.271 1.00 94.69 319 LEU A C 1
ATOM 2430 O O . LEU A 1 319 ? 2.855 18.118 -14.669 1.00 94.69 319 LEU A O 1
ATOM 2434 N N . ALA A 1 320 ? 4.302 16.885 -13.467 1.00 94.69 320 ALA A N 1
ATOM 2435 C CA . ALA A 1 320 ? 5.087 17.987 -12.920 1.00 94.69 320 ALA A CA 1
ATOM 2436 C C . ALA A 1 320 ? 6.247 18.446 -13.823 1.00 94.69 320 ALA A C 1
ATOM 2438 O O . ALA A 1 320 ? 7.115 19.178 -13.357 1.00 94.69 320 ALA A O 1
ATOM 2439 N N . SER A 1 321 ? 6.309 18.046 -15.101 1.00 95.31 321 SER A N 1
ATOM 2440 C CA . SER A 1 321 ? 7.458 18.395 -15.950 1.00 95.31 321 SER A CA 1
ATOM 2441 C C . SER A 1 321 ? 7.698 19.898 -16.083 1.00 95.31 321 SER A C 1
ATOM 2443 O O . SER A 1 321 ? 8.852 20.314 -16.107 1.00 95.31 321 SER A O 1
ATOM 2445 N N . SER A 1 322 ? 6.649 20.724 -16.064 1.00 95.38 322 SER A N 1
ATOM 2446 C CA . SER A 1 322 ? 6.778 22.184 -16.122 1.00 95.38 322 SER A CA 1
ATOM 2447 C C . SER A 1 322 ? 7.438 22.807 -14.887 1.00 95.38 322 SER A C 1
ATOM 2449 O O . SER A 1 322 ? 7.783 23.985 -14.924 1.00 95.38 322 SER A O 1
ATOM 2451 N N . CYS A 1 323 ? 7.601 22.052 -13.796 1.00 96.00 323 CYS A N 1
ATOM 2452 C CA . CYS A 1 323 ? 8.323 22.487 -12.599 1.00 96.00 323 CYS A CA 1
ATOM 2453 C C . CYS A 1 323 ? 9.845 22.370 -12.727 1.00 96.00 323 CYS A C 1
ATOM 2455 O O . CYS A 1 323 ? 10.563 22.880 -11.867 1.00 96.00 323 CYS A O 1
ATOM 2457 N N . HIS A 1 324 ? 10.351 21.738 -13.789 1.00 95.06 324 HIS A N 1
ATOM 2458 C CA . HIS A 1 324 ? 11.775 21.473 -13.962 1.00 95.06 324 HIS A CA 1
ATOM 2459 C C . HIS A 1 324 ? 12.318 22.095 -15.243 1.00 95.06 324 HIS A C 1
ATOM 2461 O O . HIS A 1 324 ? 11.595 22.345 -16.206 1.00 95.06 324 HIS A O 1
ATOM 2467 N N . LEU A 1 325 ? 13.621 22.355 -15.243 1.00 90.19 325 LEU A N 1
ATOM 2468 C CA . LEU A 1 325 ? 14.364 22.666 -16.456 1.00 90.19 325 LEU A CA 1
ATOM 2469 C C . LEU A 1 325 ? 14.476 21.367 -17.265 1.00 90.19 325 LEU A C 1
ATOM 2471 O O . LEU A 1 325 ? 14.957 20.395 -16.695 1.00 90.19 325 LEU A O 1
ATOM 2475 N N . ASP A 1 326 ? 13.982 21.369 -18.514 1.00 76.12 326 ASP A N 1
ATOM 2476 C CA . ASP A 1 326 ? 14.107 20.357 -19.587 1.00 76.12 326 ASP A CA 1
ATOM 2477 C C . ASP A 1 326 ? 14.552 18.930 -19.164 1.00 76.12 326 ASP A C 1
ATOM 2479 O O . ASP A 1 326 ? 15.626 18.726 -18.599 1.00 76.12 326 ASP A O 1
ATOM 2483 N N . PRO A 1 327 ? 13.805 17.882 -19.568 1.00 77.88 327 PRO A N 1
ATOM 2484 C CA . PRO A 1 327 ? 13.793 17.591 -21.007 1.00 77.88 327 PRO A CA 1
ATOM 2485 C C . PRO A 1 327 ? 12.411 17.445 -21.656 1.00 77.88 327 PRO A C 1
ATOM 2487 O O . PRO A 1 327 ? 12.340 17.214 -22.860 1.00 77.88 327 PRO A O 1
ATOM 2490 N N . PHE A 1 328 ? 11.313 17.518 -20.899 1.00 89.69 328 PHE A N 1
ATOM 2491 C CA . PHE A 1 328 ? 9.975 17.229 -21.442 1.00 89.69 328 PHE A CA 1
ATOM 2492 C C . PHE A 1 328 ? 9.211 18.466 -21.914 1.00 89.69 328 PHE A C 1
ATOM 2494 O O . PHE A 1 328 ? 8.360 18.364 -22.798 1.00 89.69 328 PHE A O 1
ATOM 2501 N N . GLU A 1 329 ? 9.460 19.614 -21.292 1.00 91.38 329 GLU A N 1
ATOM 2502 C CA . GLU A 1 329 ? 8.897 20.902 -21.673 1.00 91.38 329 GLU A CA 1
ATOM 2503 C C . GLU A 1 329 ? 9.697 22.045 -21.051 1.00 91.38 329 GLU A C 1
ATOM 2505 O O . GLU A 1 329 ? 10.416 21.855 -20.070 1.00 91.38 329 GLU A O 1
ATOM 2510 N N . THR A 1 330 ? 9.504 23.248 -21.591 1.00 92.75 330 THR A N 1
ATOM 2511 C CA . THR A 1 330 ? 10.043 24.472 -21.005 1.00 92.75 330 THR A CA 1
ATOM 2512 C C . THR A 1 330 ? 9.425 24.724 -19.631 1.00 92.75 330 THR A C 1
ATOM 2514 O O . THR A 1 330 ? 8.204 24.672 -19.473 1.00 92.75 330 THR A O 1
ATOM 2517 N N . TYR A 1 331 ? 10.276 25.055 -18.657 1.00 94.94 331 TYR A N 1
ATOM 2518 C CA . TYR A 1 331 ? 9.854 25.476 -17.323 1.00 94.94 331 TYR A CA 1
ATOM 2519 C C . TYR A 1 331 ? 8.776 26.567 -17.393 1.00 94.94 331 TYR A C 1
ATOM 2521 O O . TYR A 1 331 ? 8.935 27.571 -18.093 1.00 94.94 331 TYR A O 1
ATOM 2529 N N . ASN A 1 332 ? 7.700 26.381 -16.629 1.00 96.62 332 ASN A N 1
ATOM 2530 C CA . ASN A 1 332 ? 6.597 27.326 -16.520 1.00 96.62 332 ASN A CA 1
ATOM 2531 C C . ASN A 1 332 ? 6.202 27.478 -15.045 1.00 96.62 332 ASN A C 1
ATOM 2533 O O . ASN A 1 332 ? 5.633 26.567 -14.441 1.00 96.62 332 ASN A O 1
ATOM 2537 N N . GLU A 1 333 ? 6.510 28.647 -14.483 1.00 95.88 333 GLU A N 1
ATOM 2538 C CA . GLU A 1 333 ? 6.295 28.971 -13.070 1.00 95.88 333 GLU A CA 1
ATOM 2539 C C . GLU A 1 333 ? 4.813 28.954 -12.677 1.00 95.88 333 GLU A C 1
ATOM 2541 O O . GLU A 1 333 ? 4.460 28.374 -11.653 1.00 95.88 333 GLU A O 1
ATOM 2546 N N . GLU A 1 334 ? 3.934 29.513 -13.512 1.00 97.25 334 GLU A N 1
ATOM 2547 C CA . GLU A 1 334 ? 2.492 29.561 -13.249 1.00 97.25 334 GLU A CA 1
ATOM 2548 C C . GLU A 1 334 ? 1.879 28.155 -13.254 1.00 97.25 334 GLU A C 1
ATOM 2550 O O . GLU A 1 334 ? 1.135 27.783 -12.341 1.00 97.25 334 GLU A O 1
ATOM 2555 N N . ASN A 1 335 ? 2.242 27.331 -14.243 1.00 95.44 335 ASN A N 1
ATOM 2556 C CA . ASN A 1 335 ? 1.766 25.952 -14.307 1.00 95.44 335 ASN A CA 1
ATOM 2557 C C . ASN A 1 335 ? 2.311 25.123 -13.139 1.00 95.44 335 ASN A C 1
ATOM 2559 O O . ASN A 1 335 ? 1.568 24.349 -12.537 1.00 95.44 335 ASN A O 1
ATOM 2563 N N . CYS A 1 336 ? 3.584 25.313 -12.775 1.00 96.38 336 CYS A N 1
ATOM 2564 C CA . CYS A 1 336 ? 4.164 24.637 -11.622 1.00 96.38 336 CYS A CA 1
ATOM 2565 C C . CYS A 1 336 ? 3.430 24.989 -10.322 1.00 96.38 336 CYS A C 1
ATOM 2567 O O . CYS A 1 336 ? 3.023 24.087 -9.591 1.00 96.38 336 CYS A O 1
ATOM 2569 N N . ALA A 1 337 ? 3.173 26.277 -10.074 1.00 96.75 337 ALA A N 1
ATOM 2570 C CA . ALA A 1 337 ? 2.417 26.723 -8.908 1.00 96.75 337 ALA A CA 1
ATOM 2571 C C . ALA A 1 337 ? 0.995 26.132 -8.885 1.00 96.75 337 ALA A C 1
ATOM 2573 O O . ALA A 1 337 ? 0.529 25.668 -7.841 1.00 96.75 337 ALA A O 1
ATOM 2574 N N . SER A 1 338 ? 0.313 26.068 -10.038 1.00 96.19 338 SER A N 1
ATOM 2575 C CA . SER A 1 338 ? -1.007 25.429 -10.126 1.00 96.19 338 SER A CA 1
ATOM 2576 C C . SER A 1 338 ? -0.956 23.927 -9.835 1.00 96.19 338 SER A C 1
ATOM 2578 O O . SER A 1 338 ? -1.919 23.393 -9.280 1.00 96.19 338 SER A O 1
ATOM 2580 N N . ILE A 1 339 ? 0.110 23.232 -10.240 1.00 94.88 339 ILE A N 1
ATOM 2581 C CA . ILE A 1 339 ? 0.293 21.802 -9.963 1.00 94.88 339 ILE A CA 1
ATOM 2582 C C . ILE A 1 339 ? 0.560 21.597 -8.472 1.00 94.88 339 ILE A C 1
ATOM 2584 O O . ILE A 1 339 ? -0.127 20.794 -7.848 1.00 94.88 339 ILE A O 1
ATOM 2588 N N . GLN A 1 340 ? 1.486 22.360 -7.883 1.00 95.50 340 GLN A N 1
ATOM 2589 C CA . GLN A 1 340 ? 1.817 22.301 -6.455 1.00 95.50 340 GLN A CA 1
ATOM 2590 C C . GLN A 1 340 ? 0.582 22.507 -5.570 1.00 95.50 340 GLN A C 1
ATOM 2592 O O . GLN A 1 340 ? 0.350 21.728 -4.648 1.00 95.50 340 GLN A O 1
ATOM 2597 N N . ALA A 1 341 ? -0.253 23.501 -5.891 1.00 96.19 341 ALA A N 1
ATOM 2598 C CA . ALA A 1 341 ? -1.459 23.820 -5.125 1.00 96.19 341 ALA A CA 1
ATOM 2599 C C . ALA A 1 341 ? -2.512 22.697 -5.118 1.00 96.19 341 ALA A C 1
ATOM 2601 O O . ALA A 1 341 ? -3.390 22.684 -4.259 1.00 96.19 341 ALA A O 1
ATOM 2602 N N . LYS A 1 342 ? -2.453 21.774 -6.085 1.00 94.69 342 LYS A N 1
ATOM 2603 C CA . LYS A 1 342 ? -3.444 20.704 -6.268 1.00 94.69 342 LYS A CA 1
ATOM 2604 C C . LYS A 1 342 ? -2.827 19.308 -6.196 1.00 94.69 342 LYS A C 1
ATOM 2606 O O . LYS A 1 342 ? -3.531 18.334 -6.445 1.00 94.69 342 LYS A O 1
ATOM 2611 N N . TRP A 1 343 ? -1.539 19.190 -5.878 1.00 92.81 343 TRP A N 1
ATOM 2612 C CA . TRP A 1 343 ? -0.809 17.920 -5.928 1.00 92.81 343 TRP A CA 1
ATOM 2613 C C . TRP A 1 343 ? -1.316 16.892 -4.915 1.00 92.81 343 TRP A C 1
ATOM 2615 O O . TRP A 1 343 ? -1.190 15.701 -5.134 1.00 92.81 343 TRP A O 1
ATOM 2625 N N . SER A 1 344 ? -1.911 17.327 -3.805 1.00 90.12 344 SER A N 1
ATOM 2626 C CA . SER A 1 344 ? -2.535 16.416 -2.840 1.00 90.12 344 SER A CA 1
ATOM 2627 C C . SER A 1 344 ? -3.943 15.965 -3.245 1.00 90.12 344 SER A C 1
ATOM 2629 O O . SER A 1 344 ? -4.503 15.085 -2.595 1.00 90.12 344 SER A O 1
ATOM 2631 N N . LEU A 1 345 ? -4.532 16.554 -4.292 1.00 91.50 345 LEU A N 1
ATOM 2632 C CA . LEU A 1 345 ? -5.891 16.252 -4.736 1.00 91.50 345 LEU A CA 1
ATOM 2633 C C . LEU A 1 345 ? -5.891 15.085 -5.726 1.00 91.50 345 LEU A C 1
ATOM 2635 O O . LEU A 1 345 ? -5.178 15.099 -6.733 1.00 91.50 345 LEU A O 1
ATOM 2639 N N . ALA A 1 346 ? -6.749 14.097 -5.487 1.00 92.00 346 ALA A N 1
ATOM 2640 C CA . ALA A 1 346 ? -6.878 12.914 -6.334 1.00 92.00 346 ALA A CA 1
ATOM 2641 C C . ALA A 1 346 ? -7.230 13.253 -7.793 1.00 92.00 346 ALA A C 1
ATOM 2643 O O . ALA A 1 346 ? -6.718 12.649 -8.740 1.00 92.00 346 ALA A O 1
ATOM 2644 N N . GLU A 1 347 ? -8.072 14.268 -7.983 1.00 91.69 347 GLU A N 1
ATOM 2645 C CA . GLU A 1 347 ? -8.569 14.746 -9.272 1.00 91.69 347 GLU A CA 1
ATOM 2646 C C . GLU A 1 347 ? -7.436 15.206 -10.196 1.00 91.69 347 GLU A C 1
ATOM 2648 O O . GLU A 1 347 ? -7.534 15.069 -11.421 1.00 91.69 347 GLU A O 1
ATOM 2653 N N . THR A 1 348 ? -6.354 15.726 -9.612 1.00 91.44 348 THR A N 1
ATOM 2654 C CA . THR A 1 348 ? -5.155 16.175 -10.327 1.00 91.44 348 THR A CA 1
ATOM 2655 C C . THR A 1 348 ? -4.465 15.010 -11.027 1.00 91.44 348 THR A C 1
ATOM 2657 O O . THR A 1 348 ? -4.085 15.117 -12.195 1.00 91.44 348 THR A O 1
ATOM 2660 N N . HIS A 1 349 ? -4.358 13.869 -10.348 1.00 93.44 349 HIS A N 1
ATOM 2661 C CA . HIS A 1 349 ? -3.688 12.677 -10.866 1.00 93.44 349 HIS A CA 1
ATOM 2662 C C . HIS A 1 349 ? -4.577 11.866 -11.804 1.00 93.44 349 HIS A C 1
ATOM 2664 O O . HIS A 1 349 ? -4.066 11.268 -12.756 1.00 93.44 349 HIS A O 1
ATOM 2670 N N . LEU A 1 350 ? -5.896 11.899 -11.578 1.00 90.62 350 LEU A N 1
ATOM 2671 C CA . LEU A 1 350 ? -6.876 11.171 -12.376 1.00 90.62 350 LEU A CA 1
ATOM 2672 C C . LEU A 1 350 ? -6.705 11.468 -13.864 1.00 90.62 350 LEU A C 1
ATOM 2674 O O . LEU A 1 350 ? -6.699 10.564 -14.675 1.00 90.62 350 LEU A O 1
ATOM 2678 N N . LYS A 1 351 ? -6.553 12.730 -14.267 1.00 88.06 351 LYS A N 1
ATOM 2679 C CA . LYS A 1 351 ? -6.525 13.093 -15.698 1.00 88.06 351 LYS A CA 1
ATOM 2680 C C . LYS A 1 351 ? -5.212 12.740 -16.400 1.00 88.06 351 LYS A C 1
ATOM 2682 O O . LYS A 1 351 ? -5.114 12.874 -17.618 1.00 88.06 351 LYS A O 1
ATOM 2687 N N . SER A 1 352 ? -4.199 12.319 -15.649 1.00 93.25 352 SER A N 1
ATOM 2688 C CA . SER A 1 352 ? -2.903 11.949 -16.196 1.00 93.25 352 SER A CA 1
ATOM 2689 C C . SER A 1 352 ? -2.874 10.473 -16.584 1.00 93.25 352 SER A C 1
ATOM 2691 O O . SER A 1 352 ? -3.283 9.597 -15.822 1.00 93.25 352 SER A O 1
ATOM 2693 N N . SER A 1 353 ? -2.289 10.180 -17.742 1.00 94.31 353 SER A N 1
ATOM 2694 C CA . SER A 1 353 ? -2.057 8.811 -18.204 1.00 94.31 353 SER A CA 1
ATOM 2695 C C . SER A 1 353 ? -0.940 8.082 -17.441 1.00 94.31 353 SER A C 1
ATOM 2697 O O . SER A 1 353 ? -0.758 6.879 -17.627 1.00 94.31 353 SER A O 1
ATOM 2699 N N . SER A 1 354 ? -0.201 8.782 -16.573 1.00 94.31 354 SER A N 1
ATOM 2700 C CA . SER A 1 354 ? 0.987 8.254 -15.889 1.00 94.31 354 SER A CA 1
ATOM 2701 C C . SER A 1 354 ? 1.100 8.636 -14.412 1.00 94.31 354 SER A C 1
ATOM 2703 O O . SER A 1 354 ? 1.669 7.866 -13.642 1.00 94.31 354 SER A O 1
ATOM 2705 N N . SER A 1 355 ? 0.566 9.787 -13.990 1.00 94.31 355 SER A N 1
ATOM 2706 C CA . SER A 1 355 ? 0.766 10.310 -12.633 1.00 94.31 355 SER A CA 1
ATOM 2707 C C . SER A 1 355 ? 0.123 9.432 -11.557 1.00 94.31 355 SER A C 1
ATOM 2709 O O . SER A 1 355 ? -0.999 8.966 -11.718 1.00 94.31 355 SER A O 1
ATOM 2711 N N . ILE A 1 356 ? 0.802 9.206 -10.439 1.00 90.88 356 ILE A N 1
ATOM 2712 C CA . ILE A 1 356 ? 0.278 8.408 -9.323 1.00 90.88 356 ILE A CA 1
ATOM 2713 C C . ILE A 1 356 ? 0.172 9.272 -8.071 1.00 90.88 356 ILE A C 1
ATOM 2715 O O . ILE A 1 356 ? 0.986 10.171 -7.877 1.00 90.88 356 ILE A O 1
ATOM 2719 N N . MET A 1 357 ? -0.818 8.980 -7.230 1.00 88.56 357 MET A N 1
ATOM 2720 C CA . MET A 1 357 ? -1.095 9.758 -6.016 1.00 88.56 357 MET A CA 1
ATOM 2721 C C . MET A 1 357 ? -0.085 9.496 -4.894 1.00 88.56 357 MET A C 1
ATOM 2723 O O . MET A 1 357 ? 0.057 10.303 -3.983 1.00 88.56 357 MET A O 1
ATOM 2727 N N . SER A 1 358 ? 0.648 8.383 -4.967 1.00 86.94 358 SER A N 1
ATOM 2728 C CA . SER A 1 358 ? 1.738 8.053 -4.048 1.00 86.94 358 SER A CA 1
ATOM 2729 C C . SER A 1 358 ? 3.096 8.318 -4.718 1.00 86.94 358 SER A C 1
ATOM 2731 O O . SER A 1 358 ? 3.693 7.391 -5.277 1.00 86.94 358 SER A O 1
ATOM 2733 N N . PRO A 1 359 ? 3.621 9.563 -4.682 1.00 80.44 359 PRO A N 1
ATOM 2734 C CA . PRO A 1 359 ? 4.851 9.950 -5.387 1.00 80.44 359 PRO A CA 1
ATOM 2735 C C . PRO A 1 359 ? 6.099 9.190 -4.917 1.00 80.44 359 PRO A C 1
ATOM 2737 O O . PRO A 1 359 ? 7.067 9.075 -5.670 1.00 80.44 359 PRO A O 1
ATOM 2740 N N . PHE A 1 360 ? 6.059 8.596 -3.721 1.00 84.12 360 PHE A N 1
ATOM 2741 C CA . PHE A 1 360 ? 7.080 7.669 -3.236 1.00 84.12 360 PHE A CA 1
ATOM 2742 C C . PHE A 1 360 ? 7.341 6.518 -4.224 1.00 84.12 360 PHE A C 1
ATOM 2744 O O . PHE A 1 360 ? 8.490 6.224 -4.542 1.00 84.12 360 PHE A O 1
ATOM 2751 N N . PHE A 1 361 ? 6.292 5.933 -4.814 1.00 86.19 361 PHE A N 1
ATOM 2752 C CA . PHE A 1 361 ? 6.435 4.862 -5.812 1.00 86.19 361 PHE A CA 1
ATOM 2753 C C . PHE A 1 361 ? 6.913 5.367 -7.173 1.00 86.19 361 PHE A C 1
ATOM 2755 O O . PHE A 1 361 ? 7.407 4.580 -7.981 1.00 86.19 361 PHE A O 1
ATOM 2762 N N . ALA A 1 362 ? 6.820 6.678 -7.415 1.00 80.88 362 ALA A N 1
ATOM 2763 C CA . ALA A 1 362 ? 7.459 7.355 -8.536 1.00 80.88 362 ALA A CA 1
ATOM 2764 C C . ALA A 1 362 ? 8.940 7.667 -8.243 1.00 80.88 362 ALA A C 1
ATOM 2766 O O . ALA A 1 362 ? 9.612 8.280 -9.073 1.00 80.88 362 ALA A O 1
ATOM 2767 N N . ASN A 1 363 ? 9.447 7.300 -7.058 1.00 83.88 363 ASN A N 1
ATOM 2768 C CA . ASN A 1 363 ? 10.760 7.669 -6.530 1.00 83.88 363 ASN A CA 1
ATOM 2769 C C . ASN A 1 363 ? 11.038 9.178 -6.629 1.00 83.88 363 ASN A C 1
ATOM 2771 O O . ASN A 1 363 ? 12.158 9.590 -6.928 1.00 83.88 363 ASN A O 1
ATOM 2775 N N . TYR A 1 364 ? 9.988 10.000 -6.493 1.00 84.69 364 TYR A N 1
ATOM 2776 C CA . TYR A 1 364 ? 10.067 11.454 -6.666 1.00 84.69 364 TYR A CA 1
ATOM 2777 C C . TYR A 1 364 ? 10.765 11.873 -7.981 1.00 84.69 364 TYR A C 1
ATOM 2779 O O . TYR A 1 364 ? 11.400 12.921 -8.059 1.00 84.69 364 TYR A O 1
ATOM 2787 N N . SER A 1 365 ? 10.660 11.046 -9.035 1.00 85.06 365 SER A N 1
ATOM 2788 C CA . SER A 1 365 ? 11.448 11.176 -10.277 1.00 85.06 365 SER A CA 1
ATOM 2789 C C . SER A 1 365 ? 11.175 12.463 -11.059 1.00 85.06 365 SER A C 1
ATOM 2791 O O . SER A 1 365 ? 11.969 12.846 -11.913 1.00 85.06 365 SER A O 1
ATOM 2793 N N . CYS A 1 366 ? 10.041 13.105 -10.795 1.00 91.44 366 CYS A N 1
ATOM 2794 C CA . CYS A 1 366 ? 9.679 14.422 -11.294 1.00 91.44 366 CYS A CA 1
ATOM 2795 C C . CYS A 1 366 ? 8.685 15.016 -10.288 1.00 91.44 366 CYS A C 1
ATOM 2797 O O . CYS A 1 366 ? 7.471 14.887 -10.453 1.00 91.44 366 CYS A O 1
ATOM 2799 N N . ASP A 1 367 ? 9.222 15.497 -9.167 1.00 91.44 367 ASP A N 1
ATOM 2800 C CA . ASP A 1 367 ? 8.463 15.990 -8.019 1.00 91.44 367 ASP A CA 1
ATOM 2801 C C . ASP A 1 367 ? 8.356 17.522 -8.051 1.00 91.44 367 ASP A C 1
ATOM 2803 O O . ASP A 1 367 ? 9.399 18.190 -8.024 1.00 91.44 367 ASP A O 1
ATOM 2807 N N . PRO A 1 368 ? 7.135 18.094 -8.054 1.00 92.88 368 PRO A N 1
ATOM 2808 C CA . PRO A 1 368 ? 6.939 19.532 -8.220 1.00 92.88 368 PRO A CA 1
ATOM 2809 C C . PRO A 1 368 ? 7.484 20.370 -7.057 1.00 92.88 368 PRO A C 1
ATOM 2811 O O . PRO A 1 368 ? 7.593 21.584 -7.203 1.00 92.88 368 PRO A O 1
ATOM 2814 N N . PHE A 1 369 ? 7.813 19.767 -5.911 1.00 93.62 369 PHE A N 1
ATOM 2815 C CA . PHE A 1 369 ? 8.359 20.470 -4.743 1.00 93.62 369 PHE A CA 1
ATOM 2816 C C . PHE A 1 369 ? 9.888 20.453 -4.684 1.00 93.62 369 PHE A C 1
ATOM 2818 O O . PHE A 1 369 ? 10.487 21.163 -3.873 1.00 93.62 369 PHE A O 1
ATOM 2825 N N . SER A 1 370 ? 10.538 19.675 -5.548 1.00 90.25 370 SER A N 1
ATOM 2826 C CA . SER A 1 370 ? 11.991 19.687 -5.664 1.00 90.25 370 SER A CA 1
ATOM 2827 C C . SER A 1 370 ? 12.482 20.929 -6.433 1.00 90.25 370 SER A C 1
ATOM 2829 O O . SER A 1 370 ? 11.719 21.539 -7.187 1.00 90.25 370 SER A O 1
ATOM 2831 N N . PRO A 1 371 ? 13.753 21.352 -6.259 1.00 92.19 371 PRO A N 1
ATOM 2832 C CA . PRO A 1 371 ? 14.292 22.499 -6.987 1.00 92.19 371 PRO A CA 1
ATOM 2833 C C . PRO A 1 371 ? 14.087 22.378 -8.503 1.00 92.19 371 PRO A C 1
ATOM 2835 O O . PRO A 1 371 ? 14.235 21.299 -9.068 1.00 92.19 371 PRO A O 1
ATOM 2838 N N . LYS A 1 372 ? 13.846 23.493 -9.205 1.00 90.88 372 LYS A N 1
ATOM 2839 C CA . LYS A 1 372 ? 13.663 23.476 -10.673 1.00 90.88 372 LYS A CA 1
ATOM 2840 C C . LYS A 1 372 ? 14.841 22.873 -11.452 1.00 90.88 372 LYS A C 1
ATOM 2842 O O . LYS A 1 372 ? 14.667 22.395 -12.564 1.00 90.88 372 LYS A O 1
ATOM 2847 N N . SER A 1 373 ? 16.046 22.905 -10.879 1.00 89.25 373 SER A N 1
ATOM 2848 C CA . SER A 1 373 ? 17.255 22.291 -11.443 1.00 89.25 373 SER A CA 1
ATOM 2849 C C . SER A 1 373 ? 17.366 20.786 -11.182 1.00 89.25 373 SER A C 1
ATOM 2851 O O . SER A 1 373 ? 18.281 20.149 -11.702 1.00 89.25 373 SER A O 1
ATOM 2853 N N . SER A 1 374 ? 16.481 20.210 -10.366 1.00 87.88 374 SER A N 1
ATOM 2854 C CA . SER A 1 374 ? 16.383 18.767 -10.175 1.00 87.88 374 SER A CA 1
ATOM 2855 C C . SER A 1 374 ? 15.998 18.082 -11.477 1.00 87.88 374 SER A C 1
ATOM 2857 O O . SER A 1 374 ? 15.200 18.591 -12.263 1.00 87.88 374 SER A O 1
ATOM 2859 N N . ARG A 1 375 ? 16.554 16.887 -11.685 1.00 82.50 375 ARG A N 1
ATOM 2860 C CA . ARG A 1 375 ? 16.216 16.055 -12.838 1.00 82.50 375 ARG A CA 1
ATOM 2861 C C . ARG A 1 375 ? 14.732 15.674 -12.790 1.00 82.50 375 ARG A C 1
ATOM 2863 O O . ARG A 1 375 ? 14.295 15.058 -11.824 1.00 82.50 375 ARG A O 1
ATOM 2870 N N . CYS A 1 376 ? 13.997 15.982 -13.853 1.00 90.81 376 CYS A N 1
ATOM 2871 C CA . CYS A 1 376 ? 12.713 15.353 -14.138 1.00 90.81 376 CYS A CA 1
ATOM 2872 C C . CYS A 1 376 ? 12.964 14.199 -15.107 1.00 90.81 376 CYS A C 1
ATOM 2874 O O . CYS A 1 376 ? 13.394 14.413 -16.240 1.00 90.81 376 CYS A O 1
ATOM 2876 N N . ILE A 1 377 ? 12.723 12.971 -14.661 1.00 91.19 377 ILE A N 1
ATOM 2877 C CA . ILE A 1 377 ? 12.863 11.749 -15.458 1.00 91.19 377 ILE A CA 1
ATOM 2878 C C . ILE A 1 377 ? 11.613 10.880 -15.306 1.00 91.19 377 ILE A C 1
ATOM 2880 O O . ILE A 1 377 ? 10.837 11.039 -14.366 1.00 91.19 377 ILE A O 1
ATOM 2884 N N . LEU A 1 378 ? 11.420 9.928 -16.223 1.00 91.38 378 LEU A N 1
ATOM 2885 C CA . LEU A 1 378 ? 10.311 8.977 -16.113 1.00 91.38 378 LEU A CA 1
ATOM 2886 C C . LEU A 1 378 ? 10.487 8.033 -14.918 1.00 91.38 378 LEU A C 1
ATOM 2888 O O . LEU A 1 378 ? 9.524 7.766 -14.211 1.00 91.38 378 LEU A O 1
ATOM 2892 N N . GLY A 1 379 ? 11.702 7.540 -14.666 1.00 89.31 379 GLY A N 1
ATOM 2893 C CA . GLY A 1 379 ? 11.960 6.625 -13.552 1.00 89.31 379 GLY A CA 1
ATOM 2894 C C . GLY A 1 379 ? 11.015 5.419 -13.575 1.00 89.31 379 GLY A C 1
ATOM 2895 O O . GLY A 1 379 ? 11.077 4.591 -14.482 1.00 89.31 379 GLY A O 1
ATOM 2896 N N . THR A 1 380 ? 10.137 5.327 -12.578 1.00 90.56 380 THR A N 1
ATOM 2897 C CA . THR A 1 380 ? 9.148 4.249 -12.435 1.00 90.56 380 THR A CA 1
ATOM 2898 C C . THR A 1 380 ? 7.777 4.569 -13.037 1.00 90.56 380 THR A C 1
ATOM 2900 O O . THR A 1 380 ? 6.897 3.705 -12.996 1.00 90.56 380 THR A O 1
ATOM 2903 N N . TYR A 1 381 ? 7.575 5.757 -13.622 1.00 95.06 381 TYR A N 1
ATOM 2904 C CA . TYR A 1 381 ? 6.421 6.024 -14.481 1.00 95.06 381 TYR A CA 1
ATOM 2905 C C . TYR A 1 381 ? 6.425 5.072 -15.682 1.00 95.06 381 TYR A C 1
ATOM 2907 O O . TYR A 1 381 ? 7.476 4.660 -16.180 1.00 95.06 381 TYR A O 1
ATOM 2915 N N . VAL A 1 382 ? 5.232 4.738 -16.170 1.00 96.94 382 VAL A N 1
ATOM 2916 C CA . VAL A 1 382 ? 5.086 3.970 -17.412 1.00 96.94 382 VAL A CA 1
ATOM 2917 C C . VAL A 1 382 ? 5.673 4.751 -18.583 1.00 96.94 382 VAL A C 1
ATOM 2919 O O . VAL A 1 382 ? 5.596 5.977 -18.614 1.00 96.94 382 VAL A O 1
ATOM 2922 N N . GLN A 1 383 ? 6.262 4.060 -19.553 1.00 97.56 383 GLN A N 1
ATOM 2923 C CA . GLN A 1 383 ? 6.886 4.690 -20.716 1.00 97.56 383 GLN A CA 1
ATOM 2924 C C . GLN A 1 383 ? 5.839 5.185 -21.719 1.00 97.56 383 GLN A C 1
ATOM 2926 O O . GLN A 1 383 ? 5.960 6.279 -22.275 1.00 97.56 383 GLN A O 1
ATOM 2931 N N . TYR A 1 384 ? 4.805 4.370 -21.919 1.00 98.56 384 TYR A N 1
ATOM 2932 C CA . TYR A 1 384 ? 3.644 4.693 -22.733 1.00 98.56 384 TYR A CA 1
ATOM 2933 C C . TYR A 1 384 ? 2.368 4.271 -22.016 1.00 98.56 384 TYR A C 1
ATOM 2935 O O . TYR A 1 384 ? 2.364 3.319 -21.234 1.00 98.56 384 TYR A O 1
ATOM 2943 N N . ALA A 1 385 ? 1.269 4.932 -22.345 1.00 98.44 385 ALA A N 1
ATOM 2944 C CA . ALA A 1 385 ? -0.070 4.517 -21.966 1.00 98.44 385 ALA A CA 1
ATOM 2945 C C . ALA A 1 385 ? -0.950 4.415 -23.211 1.00 98.44 385 ALA A C 1
ATOM 2947 O O . ALA A 1 385 ? -0.868 5.247 -24.111 1.00 98.44 385 ALA A O 1
ATOM 2948 N N . VAL A 1 386 ? -1.810 3.408 -23.261 1.00 98.75 386 VAL A N 1
ATOM 2949 C CA . VAL A 1 386 ? -2.843 3.271 -24.285 1.00 98.75 386 VAL A CA 1
ATOM 2950 C C . VAL A 1 386 ? -4.141 3.793 -23.695 1.00 98.75 386 VAL A C 1
ATOM 2952 O O . VAL A 1 386 ? -4.656 3.209 -22.741 1.00 98.75 386 VAL A O 1
ATOM 2955 N N . ASN A 1 387 ? -4.653 4.894 -24.250 1.00 97.81 387 ASN A N 1
ATOM 2956 C CA . ASN A 1 387 ? -5.977 5.419 -23.922 1.00 97.81 387 ASN A CA 1
ATOM 2957 C C . ASN A 1 387 ? -7.035 4.456 -24.471 1.00 97.81 387 ASN A C 1
ATOM 2959 O O . ASN A 1 387 ? -7.432 4.556 -25.629 1.00 97.81 387 ASN A O 1
ATOM 2963 N N . ALA A 1 388 ? -7.420 3.470 -23.670 1.00 96.75 388 ALA A N 1
ATOM 2964 C CA . ALA A 1 388 ? -8.189 2.344 -24.156 1.00 96.75 388 ALA A CA 1
ATOM 2965 C C . ALA A 1 388 ? -9.698 2.605 -24.057 1.00 96.75 388 ALA A C 1
ATOM 2967 O O . ALA A 1 388 ? -10.210 3.024 -23.019 1.00 96.75 388 ALA A O 1
ATOM 2968 N N . SER A 1 389 ? -10.417 2.304 -25.139 1.00 94.19 389 SER A N 1
ATOM 2969 C CA . SER A 1 389 ? -11.861 2.530 -25.267 1.00 94.19 389 SER A CA 1
ATOM 2970 C C . SER A 1 389 ? -12.658 1.245 -25.515 1.00 94.19 389 SER A C 1
ATOM 2972 O O . SER A 1 389 ? -13.848 1.315 -25.809 1.00 94.19 389 SER A O 1
ATOM 2974 N N . GLY A 1 390 ? -12.022 0.072 -25.447 1.00 95.81 390 GLY A N 1
ATOM 2975 C CA . GLY A 1 390 ? -12.695 -1.221 -25.569 1.00 95.81 390 GLY A CA 1
ATOM 2976 C C . GLY A 1 390 ? -11.732 -2.405 -25.668 1.00 95.81 390 GLY A C 1
ATOM 2977 O O . GLY A 1 390 ? -10.510 -2.238 -25.665 1.00 95.81 390 GLY A O 1
ATOM 2978 N N . ALA A 1 391 ? -12.298 -3.606 -25.812 1.00 97.62 391 ALA A N 1
ATOM 2979 C CA . ALA A 1 391 ? -11.560 -4.872 -25.833 1.00 97.62 391 ALA A CA 1
ATOM 2980 C C . ALA A 1 391 ? -10.448 -4.928 -26.894 1.00 97.62 391 ALA A C 1
ATOM 2982 O O . ALA A 1 391 ? -9.354 -5.411 -26.612 1.00 97.62 391 ALA A O 1
ATOM 2983 N N . SER A 1 392 ? -10.684 -4.379 -28.092 1.00 98.19 392 SER A N 1
ATOM 2984 C CA . SER A 1 392 ? -9.687 -4.406 -29.174 1.00 98.19 392 SER A CA 1
ATOM 2985 C C . SER A 1 392 ? -8.395 -3.669 -28.808 1.00 98.19 392 SER A C 1
ATOM 2987 O O . SER A 1 392 ? -7.311 -4.137 -29.152 1.00 98.19 392 SER A O 1
ATOM 2989 N N . ASP A 1 393 ? -8.480 -2.553 -28.075 1.00 98.50 393 ASP A N 1
ATOM 2990 C CA . ASP A 1 393 ? -7.286 -1.822 -27.634 1.00 98.50 393 ASP A CA 1
ATOM 2991 C C . ASP A 1 393 ? -6.492 -2.651 -26.611 1.00 98.50 393 ASP A C 1
ATOM 2993 O O . ASP A 1 393 ? -5.261 -2.674 -26.647 1.00 98.50 393 ASP A O 1
ATOM 2997 N N . TYR A 1 394 ? -7.186 -3.385 -25.733 1.00 98.50 394 TYR A N 1
ATOM 2998 C CA . TYR A 1 394 ? -6.566 -4.258 -24.732 1.00 98.50 394 TYR A CA 1
ATOM 2999 C C . TYR A 1 394 ? -5.842 -5.412 -25.421 1.00 98.50 394 TYR A C 1
ATOM 3001 O O . TYR A 1 394 ? -4.663 -5.638 -25.165 1.00 98.50 394 TYR A O 1
ATOM 3009 N N . GLN A 1 395 ? -6.528 -6.096 -26.340 1.00 98.69 395 GLN A N 1
ATOM 3010 C CA . GLN A 1 395 ? -5.992 -7.216 -27.112 1.00 98.69 395 GLN A CA 1
ATOM 3011 C C . GLN A 1 395 ? -4.743 -6.811 -27.898 1.00 98.69 395 GLN A C 1
ATOM 3013 O O . GLN A 1 395 ? -3.700 -7.444 -27.747 1.00 98.69 395 GLN A O 1
ATOM 3018 N N . LYS A 1 396 ? -4.812 -5.708 -28.658 1.00 98.69 396 LYS A N 1
ATOM 3019 C CA . LYS A 1 396 ? -3.666 -5.171 -29.411 1.00 98.69 396 LYS A CA 1
ATOM 3020 C C . LYS A 1 396 ? -2.499 -4.814 -28.495 1.00 98.69 396 LYS A C 1
ATOM 3022 O O . LYS A 1 396 ? -1.349 -5.075 -28.835 1.00 98.69 396 LYS A O 1
ATOM 3027 N N . THR A 1 397 ? -2.780 -4.236 -27.327 1.00 98.75 397 THR A N 1
ATOM 3028 C CA . THR A 1 397 ? -1.737 -3.881 -26.355 1.00 98.75 397 THR A CA 1
ATOM 3029 C C . THR A 1 397 ? -1.078 -5.121 -25.763 1.00 98.75 397 THR A C 1
ATOM 3031 O O . THR A 1 397 ? 0.147 -5.188 -25.723 1.00 98.75 397 THR A O 1
ATOM 3034 N N . ILE A 1 398 ? -1.865 -6.121 -25.356 1.00 98.62 398 ILE A N 1
ATOM 3035 C CA . ILE A 1 398 ? -1.374 -7.400 -24.824 1.00 98.62 398 ILE A CA 1
ATOM 3036 C C . ILE A 1 398 ? -0.535 -8.133 -25.875 1.00 98.62 398 ILE A C 1
ATOM 3038 O O . ILE A 1 398 ? 0.558 -8.610 -25.567 1.00 98.62 398 ILE A O 1
ATOM 3042 N N . GLU A 1 399 ? -1.004 -8.193 -27.121 1.00 98.44 399 GLU A N 1
ATOM 3043 C CA . GLU A 1 399 ? -0.260 -8.790 -28.229 1.00 98.44 399 GLU A CA 1
ATOM 3044 C C . GLU A 1 399 ? 1.081 -8.074 -28.439 1.00 98.44 399 GLU A C 1
ATOM 3046 O O . GLU A 1 399 ? 2.132 -8.719 -28.486 1.00 98.44 399 GLU A O 1
ATOM 3051 N N . PHE A 1 400 ? 1.063 -6.739 -28.491 1.00 98.69 400 PHE A N 1
ATOM 3052 C CA . PHE A 1 400 ? 2.255 -5.924 -28.697 1.00 98.69 400 PHE A CA 1
ATOM 3053 C C . PHE A 1 400 ? 3.298 -6.125 -27.589 1.00 98.69 400 PHE A C 1
ATOM 3055 O O . PHE A 1 400 ? 4.456 -6.443 -27.873 1.00 98.69 400 PHE A O 1
ATOM 3062 N N . VAL A 1 401 ? 2.907 -5.994 -26.317 1.00 98.19 401 VAL A N 1
ATOM 3063 C CA . VAL A 1 401 ? 3.849 -6.131 -25.193 1.00 98.19 401 VAL A CA 1
ATOM 3064 C C . VAL A 1 401 ? 4.376 -7.558 -25.059 1.00 98.19 401 VAL A C 1
ATOM 3066 O O . VAL A 1 401 ? 5.544 -7.738 -24.722 1.00 98.19 401 VAL A O 1
ATOM 3069 N N . ARG A 1 402 ? 3.575 -8.580 -25.394 1.00 96.81 402 ARG A N 1
ATOM 3070 C CA . ARG A 1 402 ? 4.043 -9.974 -25.457 1.00 96.81 402 ARG A CA 1
ATOM 3071 C C . ARG A 1 402 ? 5.066 -10.167 -26.570 1.00 96.81 402 ARG A C 1
ATOM 3073 O O . ARG A 1 402 ? 6.128 -10.729 -26.315 1.00 96.81 402 ARG A O 1
ATOM 3080 N N . LYS A 1 403 ? 4.770 -9.680 -27.779 1.00 97.19 403 LYS A N 1
ATOM 3081 C CA . LYS A 1 403 ? 5.650 -9.787 -28.953 1.00 97.19 403 LYS A CA 1
ATOM 3082 C C . LYS A 1 403 ? 7.014 -9.141 -28.715 1.00 97.19 403 LYS A C 1
ATOM 3084 O O . LYS A 1 403 ? 8.026 -9.687 -29.141 1.00 97.19 403 LYS A O 1
ATOM 3089 N N . HIS A 1 404 ? 7.038 -8.003 -28.026 1.00 96.88 404 HIS A N 1
ATOM 3090 C CA . HIS A 1 404 ? 8.258 -7.235 -27.765 1.00 96.88 404 HIS A CA 1
ATOM 3091 C C . HIS A 1 404 ? 8.844 -7.455 -26.360 1.00 96.88 404 HIS A C 1
ATOM 3093 O O . HIS A 1 404 ? 9.808 -6.794 -25.985 1.00 96.88 404 HIS A O 1
ATOM 3099 N N . ASN A 1 405 ? 8.289 -8.396 -25.586 1.00 97.06 405 ASN A N 1
ATOM 3100 C CA . ASN A 1 405 ? 8.693 -8.701 -24.211 1.00 97.06 405 ASN A CA 1
ATOM 3101 C C . ASN A 1 405 ? 8.762 -7.460 -23.290 1.00 97.06 405 ASN A C 1
ATOM 3103 O O . ASN A 1 405 ? 9.673 -7.309 -22.476 1.00 97.06 405 ASN A O 1
ATOM 3107 N N . ILE A 1 406 ? 7.791 -6.559 -23.413 1.00 98.19 406 ILE A N 1
ATOM 3108 C CA . ILE A 1 406 ? 7.691 -5.332 -22.615 1.00 98.19 406 ILE A CA 1
ATOM 3109 C C . ILE A 1 406 ? 6.780 -5.587 -21.411 1.00 98.19 406 ILE A C 1
ATOM 3111 O O . ILE A 1 406 ? 5.844 -6.386 -21.472 1.00 98.19 406 ILE A O 1
ATOM 3115 N N . ARG A 1 407 ? 7.055 -4.925 -20.283 1.00 98.19 407 ARG A N 1
ATOM 3116 C CA . ARG A 1 407 ? 6.186 -5.000 -19.104 1.00 98.19 407 ARG A CA 1
ATOM 3117 C C . ARG A 1 407 ? 4.822 -4.372 -19.414 1.00 98.19 407 ARG A C 1
ATOM 3119 O O . ARG A 1 407 ? 4.754 -3.230 -19.860 1.00 98.19 407 ARG A O 1
ATOM 3126 N N . LEU A 1 408 ? 3.751 -5.100 -19.116 1.00 98.25 408 LEU A N 1
ATOM 3127 C CA . LEU A 1 408 ? 2.389 -4.571 -19.096 1.00 98.25 408 LEU A CA 1
ATOM 3128 C C . LEU A 1 408 ? 2.052 -4.078 -17.689 1.00 98.25 408 LEU A C 1
ATOM 3130 O O . LEU A 1 408 ? 2.336 -4.770 -16.711 1.00 98.25 408 LEU A O 1
ATOM 3134 N N . THR A 1 409 ? 1.409 -2.921 -17.604 1.00 97.00 409 THR A N 1
ATOM 3135 C CA . THR A 1 409 ? 0.774 -2.419 -16.382 1.00 97.00 409 THR A CA 1
ATOM 3136 C C . THR A 1 409 ? -0.684 -2.083 -16.689 1.00 97.00 409 THR A C 1
ATOM 3138 O O . THR A 1 409 ? -1.033 -1.737 -17.817 1.00 97.00 409 THR A O 1
ATOM 3141 N N . ILE A 1 410 ? -1.559 -2.181 -15.692 1.00 97.75 410 ILE A N 1
ATOM 3142 C CA . ILE A 1 410 ? -2.966 -1.797 -15.822 1.00 97.75 410 ILE A CA 1
ATOM 3143 C C . ILE A 1 410 ? -3.180 -0.573 -14.945 1.00 97.75 410 ILE A C 1
ATOM 3145 O O . ILE A 1 410 ? -2.894 -0.596 -13.748 1.00 97.75 410 ILE A O 1
ATOM 3149 N N . ARG A 1 411 ? -3.661 0.509 -15.553 1.00 95.69 411 ARG A N 1
ATOM 3150 C CA . ARG A 1 411 ? -3.892 1.780 -14.877 1.00 95.69 411 ARG A CA 1
ATOM 3151 C C . ARG A 1 411 ? -5.366 2.140 -14.960 1.00 95.69 411 ARG A C 1
ATOM 3153 O O . ARG A 1 411 ? -5.940 2.212 -16.043 1.00 95.69 411 ARG A O 1
ATOM 3160 N N . ASN A 1 412 ? -5.965 2.409 -13.808 1.00 95.75 412 ASN A N 1
ATOM 3161 C CA . ASN A 1 412 ? -7.265 3.064 -13.726 1.00 95.75 412 ASN A CA 1
ATOM 3162 C C . ASN A 1 412 ? -7.063 4.534 -13.342 1.00 95.75 412 ASN A C 1
ATOM 3164 O O . ASN A 1 412 ? -6.683 5.334 -14.191 1.00 95.75 412 ASN A O 1
ATOM 3168 N N . THR A 1 413 ? -7.195 4.856 -12.058 1.00 94.44 413 THR A N 1
ATOM 3169 C CA . THR A 1 413 ? -7.197 6.230 -11.538 1.00 94.44 413 THR A CA 1
ATOM 3170 C C . THR A 1 413 ? -5.838 6.725 -11.037 1.00 94.44 413 THR A C 1
ATOM 3172 O O . THR A 1 413 ? -5.636 7.927 -10.912 1.00 94.44 413 THR A O 1
ATOM 3175 N N . GLY A 1 414 ? -4.901 5.816 -10.741 1.00 91.50 414 GLY A N 1
ATOM 3176 C CA . GLY A 1 414 ? -3.609 6.151 -10.122 1.00 91.50 414 GLY A CA 1
ATOM 3177 C C . GLY A 1 414 ? -3.619 6.222 -8.586 1.00 91.50 414 GLY A C 1
ATOM 3178 O O . GLY A 1 414 ? -2.616 6.639 -8.011 1.00 91.50 414 GLY A O 1
ATOM 3179 N N . HIS A 1 415 ? -4.715 5.788 -7.950 1.00 95.31 415 HIS A N 1
ATOM 3180 C CA . HIS A 1 415 ? -4.919 5.742 -6.488 1.00 95.31 415 HIS A CA 1
ATOM 3181 C C . HIS A 1 415 ? -4.062 4.716 -5.732 1.00 95.31 415 HIS A C 1
ATOM 3183 O O . HIS A 1 415 ? -3.995 4.761 -4.513 1.00 95.31 415 HIS A O 1
ATOM 3189 N N . ASP A 1 416 ? -3.458 3.749 -6.423 1.00 94.81 416 ASP A N 1
ATOM 3190 C CA . ASP A 1 416 ? -2.823 2.607 -5.760 1.00 94.81 416 ASP A CA 1
ATOM 3191 C C . ASP A 1 416 ? -1.667 3.027 -4.831 1.00 94.81 416 ASP A C 1
ATOM 3193 O O . ASP A 1 416 ? -0.638 3.530 -5.290 1.00 94.81 416 ASP A O 1
ATOM 3197 N N . TYR A 1 417 ? -1.831 2.748 -3.534 1.00 90.12 417 TYR A N 1
ATOM 3198 C CA . TYR A 1 417 ? -0.867 3.068 -2.476 1.00 90.12 417 TYR A CA 1
ATOM 3199 C C . TYR A 1 417 ? 0.391 2.195 -2.480 1.00 90.12 417 TYR A C 1
ATOM 3201 O O . TYR A 1 417 ? 1.266 2.411 -1.650 1.00 90.12 417 TYR A O 1
ATOM 3209 N N . TYR A 1 418 ? 0.493 1.211 -3.378 1.00 89.81 418 TYR A N 1
ATOM 3210 C CA . TYR A 1 418 ? 1.602 0.257 -3.454 1.00 89.81 418 TYR A CA 1
ATOM 3211 C C . TYR A 1 418 ? 2.325 0.292 -4.811 1.00 89.81 418 TYR A C 1
ATOM 3213 O O . TYR A 1 418 ? 3.107 -0.603 -5.136 1.00 89.81 418 TYR A O 1
ATOM 3221 N N . GLY A 1 419 ? 2.061 1.309 -5.640 1.00 91.56 419 GLY A N 1
ATOM 3222 C CA . GLY A 1 419 ? 2.702 1.485 -6.945 1.00 91.56 419 GLY A CA 1
ATOM 3223 C C . GLY A 1 419 ? 2.323 0.443 -8.005 1.00 91.56 419 GLY A C 1
ATOM 3224 O O . GLY A 1 419 ? 2.963 0.383 -9.057 1.00 91.56 419 GLY A O 1
ATOM 3225 N N . LYS A 1 420 ? 1.276 -0.362 -7.792 1.00 94.81 420 LYS A N 1
ATOM 3226 C CA . LYS A 1 420 ? 0.863 -1.449 -8.702 1.00 94.81 420 LYS A CA 1
ATOM 3227 C C . LYS A 1 420 ? 0.359 -0.945 -10.058 1.00 94.81 420 LYS A C 1
ATOM 3229 O O . LYS A 1 420 ? 0.402 -1.678 -11.043 1.00 94.81 420 LYS A O 1
ATOM 3234 N N . ALA A 1 421 ? -0.090 0.309 -10.121 1.00 94.06 421 ALA A N 1
ATOM 3235 C CA . ALA A 1 421 ? -0.577 0.965 -11.338 1.00 94.06 421 ALA A CA 1
ATOM 3236 C C . ALA A 1 421 ? 0.520 1.712 -12.130 1.00 94.06 421 ALA A C 1
ATOM 3238 O O . ALA A 1 421 ? 0.201 2.476 -13.044 1.00 94.06 421 ALA A O 1
ATOM 3239 N N . THR A 1 422 ? 1.802 1.507 -11.799 1.00 94.50 422 THR A N 1
ATOM 3240 C CA . THR A 1 422 ? 2.950 2.040 -12.551 1.00 94.50 422 THR A CA 1
ATOM 3241 C C . THR A 1 422 ? 4.028 0.971 -12.784 1.00 94.50 422 THR A C 1
ATOM 3243 O O . THR A 1 422 ? 3.893 -0.183 -12.373 1.00 94.50 422 THR A O 1
ATOM 3246 N N . GLY A 1 423 ? 5.095 1.309 -13.507 1.00 94.00 423 GLY A N 1
ATOM 3247 C CA . GLY A 1 423 ? 6.244 0.430 -13.694 1.00 94.00 423 GLY A CA 1
ATOM 3248 C C . GLY A 1 423 ? 7.249 0.985 -14.696 1.00 94.00 423 GLY A C 1
ATOM 3249 O O . GLY A 1 423 ? 6.872 1.377 -15.800 1.00 94.00 423 GLY A O 1
ATOM 3250 N N . ALA A 1 424 ? 8.534 0.959 -14.331 1.00 94.19 424 ALA A N 1
ATOM 3251 C CA . ALA A 1 424 ? 9.620 1.411 -15.198 1.00 94.19 424 ALA A CA 1
ATOM 3252 C C . ALA A 1 424 ? 9.603 0.672 -16.547 1.00 94.19 424 ALA A C 1
ATOM 3254 O O . ALA A 1 424 ? 9.493 -0.557 -16.589 1.00 94.19 424 ALA A O 1
ATOM 3255 N N . GLY A 1 425 ? 9.689 1.430 -17.643 1.00 95.19 425 GLY A N 1
ATOM 3256 C CA . GLY A 1 425 ? 9.702 0.897 -19.010 1.00 95.19 425 GLY A CA 1
ATOM 3257 C C . GLY A 1 425 ? 8.411 0.197 -19.453 1.00 95.19 425 GLY A C 1
ATOM 3258 O O . GLY A 1 425 ? 8.395 -0.419 -20.515 1.00 95.19 425 GLY A O 1
ATOM 3259 N N . ALA A 1 426 ? 7.336 0.255 -18.661 1.00 98.25 426 ALA A N 1
ATOM 3260 C CA . ALA A 1 426 ? 6.097 -0.450 -18.964 1.00 98.25 426 ALA A CA 1
ATOM 3261 C C . ALA A 1 426 ? 5.233 0.284 -19.999 1.00 98.25 426 ALA A C 1
ATOM 3263 O O . ALA A 1 426 ? 5.321 1.503 -20.164 1.00 98.25 426 ALA A O 1
ATOM 3264 N N . VAL A 1 427 ? 4.336 -0.465 -20.639 1.00 98.75 427 VAL A N 1
ATOM 3265 C CA . VAL A 1 427 ? 3.176 0.080 -21.352 1.00 98.75 427 VAL A CA 1
ATOM 3266 C C . VAL A 1 427 ? 1.947 -0.124 -20.472 1.00 98.75 427 VAL A C 1
ATOM 3268 O O . VAL A 1 427 ? 1.668 -1.248 -20.050 1.00 98.75 427 VAL A O 1
ATOM 3271 N N . ALA A 1 428 ? 1.217 0.951 -20.178 1.00 98.38 428 ALA A N 1
ATOM 3272 C CA . ALA A 1 428 ? -0.038 0.881 -19.441 1.00 98.38 428 ALA A CA 1
ATOM 3273 C C . ALA A 1 428 ? -1.235 0.690 -20.375 1.00 98.38 428 ALA A C 1
ATOM 3275 O O . ALA A 1 428 ? -1.380 1.429 -21.346 1.00 98.38 428 ALA A O 1
ATOM 3276 N N . ILE A 1 429 ? -2.158 -0.204 -20.022 1.00 98.50 429 ILE A N 1
ATOM 3277 C CA . ILE A 1 429 ? -3.551 -0.084 -20.471 1.00 98.50 429 ILE A CA 1
ATOM 3278 C C . ILE A 1 429 ? -4.232 0.897 -19.521 1.00 98.50 429 ILE A C 1
ATOM 3280 O O . ILE A 1 429 ? -4.388 0.602 -18.333 1.00 98.50 429 ILE A O 1
ATOM 3284 N N . TRP A 1 430 ? -4.607 2.071 -20.029 1.00 98.12 430 TRP A N 1
ATOM 3285 C CA . TRP A 1 430 ? -5.278 3.102 -19.248 1.00 98.12 430 TRP A CA 1
ATOM 3286 C C . TRP A 1 430 ? -6.792 2.993 -19.435 1.00 98.12 430 TRP A C 1
ATOM 3288 O O . TRP A 1 430 ? -7.346 3.338 -20.476 1.00 98.12 430 TRP A O 1
ATOM 3298 N N . THR A 1 431 ? -7.444 2.450 -18.411 1.00 97.06 431 THR A N 1
ATOM 3299 C CA . THR A 1 431 ? -8.845 1.993 -18.427 1.00 97.06 431 THR A CA 1
ATOM 3300 C C . THR A 1 431 ? -9.864 3.100 -18.162 1.00 97.06 431 THR A C 1
ATOM 3302 O O . THR A 1 431 ? -11.056 2.907 -18.385 1.00 97.06 431 THR A O 1
ATOM 3305 N N . GLN A 1 432 ? -9.405 4.273 -17.722 1.00 93.69 432 GLN A N 1
ATOM 3306 C CA . GLN A 1 432 ? -10.245 5.349 -17.198 1.00 93.69 432 GLN A CA 1
ATOM 3307 C C . GLN A 1 432 ? -11.301 5.873 -18.178 1.00 93.69 432 GLN A C 1
ATOM 3309 O O . GLN A 1 432 ? -12.307 6.424 -17.747 1.00 93.69 432 GLN A O 1
ATOM 3314 N N . HIS A 1 433 ? -11.113 5.696 -19.484 1.00 92.94 433 HIS A N 1
ATOM 3315 C CA . HIS A 1 433 ? -12.061 6.162 -20.496 1.00 92.94 433 HIS A CA 1
ATOM 3316 C C . HIS A 1 433 ? -13.225 5.189 -20.759 1.00 92.94 433 HIS A C 1
ATOM 3318 O O . HIS A 1 433 ? -14.162 5.537 -21.478 1.00 92.94 433 HIS A O 1
ATOM 3324 N N . LEU A 1 434 ? -13.231 4.005 -20.136 1.00 96.75 434 LEU A N 1
ATOM 3325 C CA . LEU A 1 434 ? -14.374 3.090 -20.140 1.00 96.75 434 LEU A CA 1
ATOM 3326 C C . LEU A 1 434 ? -15.432 3.551 -19.130 1.00 96.75 434 LEU A C 1
ATOM 3328 O O . LEU A 1 434 ? -15.487 3.059 -18.005 1.00 96.75 434 LEU A O 1
ATOM 3332 N N . LYS A 1 435 ? -16.252 4.520 -19.545 1.00 97.56 435 LYS A N 1
ATOM 3333 C CA . LYS A 1 435 ? -17.227 5.231 -18.699 1.00 97.56 435 LYS A CA 1
ATOM 3334 C C . LYS A 1 435 ? -18.686 4.782 -18.873 1.00 97.56 435 LYS A C 1
ATOM 3336 O O . LYS A 1 435 ? -19.596 5.506 -18.487 1.00 97.56 435 LYS A O 1
ATOM 3341 N N . SER A 1 436 ? -18.939 3.624 -19.486 1.00 98.38 436 SER A N 1
ATOM 3342 C CA . SER A 1 436 ? -20.308 3.114 -19.656 1.00 98.38 436 SER A CA 1
ATOM 3343 C C . SER A 1 436 ? -20.949 2.799 -18.304 1.00 98.38 436 SER A C 1
ATOM 3345 O O . SER A 1 436 ? -20.318 2.142 -17.478 1.00 98.38 436 SER A O 1
ATOM 3347 N N . ILE A 1 437 ? -22.199 3.214 -18.103 1.00 98.81 437 ILE A N 1
ATOM 3348 C CA . ILE A 1 437 ? -23.002 2.889 -16.920 1.00 98.81 437 ILE A CA 1
ATOM 3349 C C . ILE A 1 437 ? -24.391 2.461 -17.393 1.00 98.81 437 ILE A C 1
ATOM 3351 O O . ILE A 1 437 ? -25.018 3.168 -18.181 1.00 98.81 437 ILE A O 1
ATOM 3355 N N . GLU A 1 438 ? -24.869 1.320 -16.912 1.00 98.69 438 GLU A N 1
ATOM 3356 C CA . GLU A 1 438 ? -26.181 0.772 -17.251 1.00 98.69 438 GLU A CA 1
ATOM 3357 C C . GLU A 1 438 ? -26.861 0.201 -16.001 1.00 98.69 438 GLU A C 1
ATOM 3359 O O . GLU A 1 438 ? -26.249 -0.553 -15.247 1.00 98.69 438 GLU A O 1
ATOM 3364 N N . ILE A 1 439 ? -28.135 0.543 -15.784 1.00 98.69 439 ILE A N 1
ATOM 3365 C CA . ILE A 1 439 ? -28.956 -0.023 -14.707 1.00 98.69 439 ILE A CA 1
ATOM 3366 C C . ILE A 1 439 ? -29.794 -1.166 -15.273 1.00 98.69 439 ILE A C 1
ATOM 3368 O O . ILE A 1 439 ? -30.536 -0.999 -16.239 1.00 98.69 439 ILE A O 1
ATOM 3372 N N . LEU A 1 440 ? -29.699 -2.326 -14.635 1.00 98.44 440 LEU A N 1
ATOM 3373 C CA . LEU A 1 440 ? -30.249 -3.586 -15.111 1.00 98.44 440 LEU A CA 1
ATOM 3374 C C . LEU A 1 440 ? -31.329 -4.112 -14.164 1.00 98.44 440 LEU A C 1
ATOM 3376 O O . LEU A 1 440 ? -31.240 -3.977 -12.942 1.00 98.44 440 LEU A O 1
ATOM 3380 N N . ASN A 1 441 ? -32.325 -4.790 -14.734 1.00 98.25 441 ASN A N 1
ATOM 3381 C CA . ASN A 1 441 ? -33.120 -5.771 -13.997 1.00 98.25 441 ASN A CA 1
ATOM 3382 C C . ASN A 1 441 ? -32.428 -7.126 -14.170 1.00 98.25 441 ASN A C 1
ATOM 3384 O O . ASN A 1 441 ? -32.584 -7.775 -15.204 1.00 98.25 441 ASN A O 1
ATOM 3388 N N . TYR A 1 442 ? -31.617 -7.514 -13.193 1.00 98.19 442 TYR A N 1
ATOM 3389 C CA . TYR A 1 442 ? -30.771 -8.695 -13.280 1.00 98.19 442 TYR A CA 1
ATOM 3390 C C . TYR A 1 442 ? -31.492 -9.931 -12.745 1.00 98.19 442 TYR A C 1
ATOM 3392 O O . TYR A 1 442 ? -32.169 -9.879 -11.713 1.00 98.19 442 TYR A O 1
ATOM 3400 N N . LYS A 1 443 ? -31.332 -11.059 -13.440 1.00 97.62 443 LYS A N 1
ATOM 3401 C CA . LYS A 1 443 ? -31.896 -12.346 -13.039 1.00 97.62 443 LYS A CA 1
ATOM 3402 C C . LYS A 1 443 ? -30.932 -13.480 -13.376 1.00 97.62 443 LYS A C 1
ATOM 3404 O O . LYS A 1 443 ? -30.682 -13.754 -14.545 1.00 97.62 443 LYS A O 1
ATOM 3409 N N . SER A 1 444 ? -30.470 -14.176 -12.346 1.00 95.62 444 SER A N 1
ATOM 3410 C CA . SER A 1 444 ? -29.707 -15.422 -12.422 1.00 95.62 444 SER A CA 1
ATOM 3411 C C . SER A 1 444 ? -30.192 -16.408 -11.350 1.00 95.62 444 SER A C 1
ATOM 3413 O O . SER A 1 444 ? -31.121 -16.119 -10.593 1.00 95.62 444 SER A O 1
ATOM 3415 N N . ASN A 1 445 ? -29.550 -17.576 -11.256 1.00 92.06 445 ASN A N 1
ATOM 3416 C CA . ASN A 1 445 ? -29.849 -18.569 -10.218 1.00 92.06 445 ASN A CA 1
ATOM 3417 C C . ASN A 1 445 ? -29.412 -18.138 -8.805 1.00 92.06 445 ASN A C 1
ATOM 3419 O O . ASN A 1 445 ? -29.864 -18.734 -7.833 1.00 92.06 445 ASN A O 1
ATOM 3423 N N . TYR A 1 446 ? -28.531 -17.141 -8.683 1.00 92.88 446 TYR A N 1
ATOM 3424 C CA . TYR A 1 446 ? -27.951 -16.693 -7.407 1.00 92.88 446 TYR A CA 1
ATOM 3425 C C . TYR A 1 446 ? -28.344 -15.261 -7.026 1.00 92.88 446 TYR A C 1
ATOM 3427 O O . TYR A 1 446 ? -28.111 -14.849 -5.893 1.00 92.88 446 TYR A O 1
ATOM 3435 N N . TYR A 1 447 ? -28.938 -14.490 -7.941 1.00 97.56 447 TYR A N 1
ATOM 3436 C CA . TYR A 1 447 ? -29.410 -13.141 -7.649 1.00 97.56 447 TYR A CA 1
ATOM 3437 C C . TYR A 1 447 ? -30.572 -12.741 -8.562 1.00 97.56 447 TYR A C 1
ATOM 3439 O O . TYR A 1 447 ? -30.557 -12.985 -9.767 1.00 97.56 447 TYR A O 1
ATOM 3447 N N . THR A 1 448 ? -31.589 -12.099 -7.993 1.00 98.06 448 THR A N 1
ATOM 3448 C CA . THR A 1 448 ? -32.666 -11.443 -8.743 1.00 98.06 448 THR A CA 1
ATOM 3449 C C . THR A 1 448 ? -32.922 -10.088 -8.103 1.00 98.06 448 THR A C 1
ATOM 3451 O O . THR A 1 448 ? -33.247 -10.023 -6.921 1.00 98.06 448 THR A O 1
ATOM 3454 N N . GLY A 1 449 ? -32.765 -9.011 -8.866 1.00 98.19 449 GLY A N 1
ATOM 3455 C CA . GLY A 1 449 ? -32.854 -7.657 -8.331 1.00 98.19 449 GLY A CA 1
ATOM 3456 C C . GLY A 1 449 ? -32.321 -6.606 -9.294 1.00 98.19 449 GLY A C 1
ATOM 3457 O O . GLY A 1 449 ? -32.107 -6.873 -10.479 1.00 98.19 449 GLY A O 1
ATOM 3458 N N . LYS A 1 450 ? -32.117 -5.392 -8.787 1.00 98.62 450 LYS A N 1
ATOM 3459 C CA . LYS A 1 450 ? -31.461 -4.326 -9.543 1.00 98.62 450 LYS A CA 1
ATOM 3460 C C . LYS A 1 450 ? -29.952 -4.549 -9.546 1.00 98.62 450 LYS A C 1
ATOM 3462 O O . LYS A 1 450 ? -29.367 -4.986 -8.563 1.00 98.62 450 LYS A O 1
ATOM 3467 N N . ALA A 1 451 ? -29.317 -4.248 -10.665 1.00 98.88 451 ALA A N 1
ATOM 3468 C CA . ALA A 1 451 ? -27.867 -4.264 -10.777 1.00 98.88 451 ALA A CA 1
ATOM 3469 C C . ALA A 1 451 ? -27.394 -3.041 -11.556 1.00 98.88 451 ALA A C 1
ATOM 3471 O O . ALA A 1 451 ? -28.165 -2.422 -12.290 1.00 98.88 451 ALA A O 1
ATOM 3472 N N . ILE A 1 452 ? -26.119 -2.721 -11.409 1.00 98.88 452 ILE A N 1
ATOM 3473 C CA . ILE A 1 452 ? -25.421 -1.725 -12.207 1.00 98.88 452 ILE A CA 1
ATOM 3474 C C . ILE A 1 452 ? -24.291 -2.422 -12.965 1.00 98.88 452 ILE A C 1
ATOM 3476 O O . ILE A 1 452 ? -23.486 -3.135 -12.366 1.00 98.88 452 ILE A O 1
ATOM 3480 N N . LYS A 1 453 ? -24.223 -2.232 -14.282 1.00 98.88 453 LYS A N 1
ATOM 3481 C CA . LYS A 1 453 ? -23.056 -2.589 -15.089 1.00 98.88 453 LYS A CA 1
ATOM 3482 C C . LYS A 1 453 ? -22.242 -1.329 -15.338 1.00 98.88 453 LYS A C 1
ATOM 3484 O O . LYS A 1 453 ? -22.750 -0.356 -15.893 1.00 98.88 453 LYS A O 1
ATOM 3489 N N . VAL A 1 454 ? -20.981 -1.343 -14.923 1.00 98.88 454 VAL A N 1
ATOM 3490 C CA . VAL A 1 454 ? -20.059 -0.212 -15.055 1.00 98.88 454 VAL A CA 1
ATOM 3491 C C . VAL A 1 454 ? -18.831 -0.605 -15.863 1.00 98.88 454 VAL A C 1
ATOM 3493 O O . VAL A 1 454 ? -18.292 -1.700 -15.708 1.00 98.88 454 VAL A O 1
ATOM 3496 N N . GLY A 1 455 ? -18.367 0.293 -16.727 1.00 98.81 455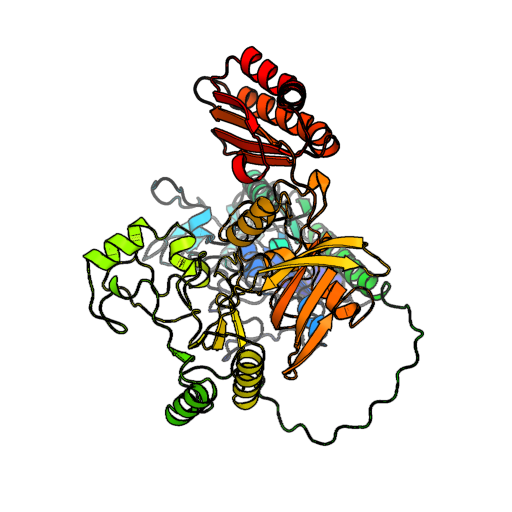 GLY A N 1
ATOM 3497 C CA . GLY A 1 455 ? -17.069 0.163 -17.381 1.00 98.81 455 GLY A CA 1
ATOM 3498 C C . GLY A 1 455 ? -15.928 0.297 -16.370 1.00 98.81 455 GLY A C 1
ATOM 3499 O O . GLY A 1 455 ? -16.069 0.948 -15.334 1.00 98.81 455 GLY A O 1
ATOM 3500 N N . ALA A 1 456 ? -14.775 -0.301 -16.673 1.00 98.44 456 ALA A N 1
ATOM 3501 C CA . ALA A 1 456 ? -13.628 -0.349 -15.763 1.00 98.44 456 ALA A CA 1
ATOM 3502 C C . ALA A 1 456 ? -13.134 1.034 -15.302 1.00 98.44 456 ALA A C 1
ATOM 3504 O O . ALA A 1 456 ? -12.546 1.152 -14.229 1.00 98.44 456 ALA A O 1
ATOM 3505 N N . GLY A 1 457 ? -13.381 2.077 -16.097 1.00 97.75 457 GLY A N 1
ATOM 3506 C CA . GLY A 1 457 ? -12.965 3.443 -15.812 1.00 97.75 457 GLY A CA 1
ATOM 3507 C C . GLY A 1 457 ? -13.934 4.249 -14.951 1.00 97.75 457 GLY A C 1
ATOM 3508 O O . GLY A 1 457 ? -13.582 5.364 -14.570 1.00 97.75 457 GLY A O 1
ATOM 3509 N N . VAL A 1 458 ? -15.135 3.741 -14.661 1.00 98.69 458 VAL A N 1
ATOM 3510 C CA . VAL A 1 458 ? -16.146 4.449 -13.859 1.00 98.69 458 VAL A CA 1
ATOM 3511 C C . VAL A 1 458 ? -15.669 4.598 -12.411 1.00 98.69 458 VAL A C 1
ATOM 3513 O O . VAL A 1 458 ? -15.254 3.622 -11.778 1.00 98.69 458 VAL A O 1
ATOM 3516 N N . SER A 1 459 ? -15.715 5.821 -11.882 1.00 98.25 459 SER A N 1
ATOM 3517 C CA . SER A 1 459 ? -15.393 6.106 -10.485 1.00 98.25 459 SER A CA 1
ATOM 3518 C C . SER A 1 459 ? -16.599 5.915 -9.566 1.00 98.25 459 SER A C 1
ATOM 3520 O O . SER A 1 459 ? -17.744 5.837 -10.012 1.00 98.25 459 SER A O 1
ATOM 3522 N N . VAL A 1 460 ? -16.342 5.845 -8.261 1.00 98.50 460 VAL A N 1
ATOM 3523 C CA . VAL A 1 460 ? -17.379 5.675 -7.239 1.00 98.50 460 VAL A CA 1
ATOM 3524 C C . VAL A 1 460 ? -18.443 6.772 -7.334 1.00 98.50 460 VAL A C 1
ATOM 3526 O O . VAL A 1 460 ? -19.625 6.445 -7.396 1.00 98.50 460 VAL A O 1
ATOM 3529 N N . ILE A 1 461 ? -18.051 8.050 -7.425 1.00 97.94 461 ILE A N 1
ATOM 3530 C CA . ILE A 1 461 ? -19.025 9.155 -7.478 1.00 97.94 461 ILE A CA 1
ATOM 3531 C C . ILE A 1 461 ? -19.877 9.129 -8.753 1.00 97.94 461 ILE A C 1
ATOM 3533 O O . ILE A 1 461 ? -21.069 9.422 -8.700 1.00 97.94 461 ILE A O 1
ATOM 3537 N N . GLU A 1 462 ? -19.301 8.731 -9.892 1.00 98.50 462 GLU A N 1
ATOM 3538 C CA . GLU A 1 462 ? -20.038 8.595 -11.155 1.00 98.50 462 GLU A CA 1
ATOM 3539 C C . GLU A 1 462 ? -21.109 7.498 -11.046 1.00 98.50 462 GLU A C 1
ATOM 3541 O O . GLU A 1 462 ? -22.258 7.706 -11.438 1.00 98.50 462 GLU A O 1
ATOM 3546 N N . ALA A 1 463 ? -20.751 6.345 -10.472 1.00 98.75 463 ALA A N 1
ATOM 3547 C CA . ALA A 1 463 ? -21.668 5.227 -10.284 1.00 98.75 463 ALA A CA 1
ATOM 3548 C C . ALA A 1 463 ? -22.748 5.510 -9.225 1.00 98.75 463 ALA A C 1
ATOM 3550 O O . ALA A 1 463 ? -23.915 5.201 -9.465 1.00 98.75 463 ALA A O 1
ATOM 3551 N N . LEU A 1 464 ? -22.389 6.131 -8.093 1.00 98.50 464 LEU A N 1
ATOM 3552 C CA . LEU A 1 464 ? -23.343 6.544 -7.056 1.00 98.50 464 LEU A CA 1
ATOM 3553 C C . LEU A 1 464 ? -24.354 7.559 -7.595 1.00 98.50 464 LEU A C 1
ATOM 3555 O O . LEU A 1 464 ? -25.552 7.376 -7.404 1.00 98.50 464 LEU A O 1
ATOM 3559 N N . THR A 1 465 ? -23.895 8.574 -8.335 1.00 98.62 465 THR A N 1
ATOM 3560 C CA . THR A 1 465 ? -24.778 9.579 -8.953 1.00 98.62 465 THR A CA 1
ATOM 3561 C C . THR A 1 465 ? -25.764 8.928 -9.926 1.00 98.62 465 THR A C 1
ATOM 3563 O O . THR A 1 465 ? -26.957 9.233 -9.912 1.00 98.62 465 THR A O 1
ATOM 3566 N N . ALA A 1 466 ? -25.289 7.998 -10.761 1.00 98.69 466 ALA A N 1
ATOM 3567 C CA . ALA A 1 466 ? -26.142 7.288 -11.710 1.00 98.69 466 ALA A CA 1
ATOM 3568 C C . ALA A 1 466 ? -27.163 6.363 -11.021 1.00 98.69 466 ALA A C 1
ATOM 3570 O O . ALA A 1 466 ? -28.304 6.270 -11.476 1.00 98.69 466 ALA A O 1
ATOM 3571 N N . ALA A 1 467 ? -26.770 5.694 -9.932 1.00 98.69 467 ALA A N 1
ATOM 3572 C CA . ALA A 1 467 ? -27.663 4.851 -9.142 1.00 98.69 467 ALA A CA 1
ATOM 3573 C C . ALA A 1 467 ? -28.729 5.685 -8.410 1.00 98.69 467 ALA A C 1
ATOM 3575 O O . ALA A 1 467 ? -29.920 5.391 -8.533 1.00 98.69 467 ALA A O 1
ATOM 3576 N N . ASN A 1 468 ? -28.326 6.765 -7.736 1.00 98.56 468 ASN A N 1
ATOM 3577 C CA . ASN A 1 468 ? -29.223 7.635 -6.972 1.00 98.56 468 ASN A CA 1
ATOM 3578 C C . ASN A 1 468 ? -30.293 8.280 -7.866 1.00 98.56 468 ASN A C 1
ATOM 3580 O O . ASN A 1 468 ? -31.467 8.310 -7.503 1.00 98.56 468 ASN A O 1
ATOM 3584 N N . ALA A 1 469 ? -29.940 8.657 -9.102 1.00 98.44 469 ALA A N 1
ATOM 3585 C CA . ALA A 1 469 ? -30.897 9.144 -10.100 1.00 98.44 469 ALA A CA 1
ATOM 3586 C C . ALA A 1 469 ? -32.009 8.130 -10.458 1.00 98.44 469 ALA A C 1
ATOM 3588 O O . ALA A 1 469 ? -33.000 8.499 -11.087 1.00 98.44 469 ALA A O 1
ATOM 3589 N N . GLN A 1 470 ? -31.847 6.855 -10.093 1.00 98.44 470 GLN A N 1
ATOM 3590 C CA . GLN A 1 470 ? -32.839 5.788 -10.248 1.00 98.44 470 GLN A CA 1
ATOM 3591 C C . GLN A 1 470 ? -33.444 5.328 -8.908 1.00 98.44 470 GLN A C 1
ATOM 3593 O O . GLN A 1 470 ? -34.120 4.299 -8.876 1.00 98.44 470 GLN A O 1
ATOM 3598 N N . GLY A 1 471 ? -33.210 6.061 -7.814 1.00 98.50 471 GLY A N 1
ATOM 3599 C CA . GLY A 1 471 ? -33.628 5.675 -6.463 1.00 98.50 471 GLY A CA 1
ATOM 3600 C C . GLY A 1 471 ? -32.883 4.446 -5.938 1.00 98.50 471 GLY A C 1
ATOM 3601 O O . GLY A 1 471 ? -33.462 3.635 -5.216 1.00 98.50 471 GLY A O 1
ATOM 3602 N N . LEU A 1 472 ? -31.631 4.262 -6.367 1.00 98.81 472 LEU A N 1
ATOM 3603 C CA . LEU A 1 472 ? -30.779 3.139 -5.991 1.00 98.81 472 LEU A CA 1
ATOM 3604 C C . LEU A 1 472 ? -29.480 3.617 -5.340 1.00 98.81 472 LEU A C 1
ATOM 3606 O O . LEU A 1 472 ? -28.999 4.715 -5.596 1.00 98.81 472 LEU A O 1
ATOM 3610 N N . VAL A 1 473 ? -28.860 2.726 -4.580 1.00 98.56 473 VAL A N 1
ATOM 3611 C CA . VAL A 1 473 ? -27.541 2.898 -3.981 1.00 98.56 473 VAL A CA 1
ATOM 3612 C C . VAL A 1 473 ? -26.660 1.691 -4.306 1.00 98.56 473 VAL A C 1
ATOM 3614 O O . VAL A 1 473 ? -27.143 0.578 -4.532 1.00 98.56 473 VAL A O 1
ATOM 3617 N N . ILE A 1 474 ? -25.348 1.904 -4.356 1.00 98.50 474 ILE A N 1
ATOM 3618 C CA . ILE A 1 474 ? -24.352 0.862 -4.625 1.00 98.50 474 ILE A CA 1
ATOM 3619 C C . ILE A 1 474 ? -23.253 0.906 -3.565 1.00 98.50 474 ILE A C 1
ATOM 3621 O O . ILE A 1 474 ? -22.941 1.970 -3.036 1.00 98.50 474 ILE A O 1
ATOM 3625 N N . VAL A 1 475 ? -22.629 -0.235 -3.276 1.00 98.44 475 VAL A N 1
ATOM 3626 C CA . VAL A 1 475 ? -21.460 -0.266 -2.386 1.00 98.44 475 VAL A CA 1
ATOM 3627 C C . VAL A 1 475 ? -20.252 0.306 -3.129 1.00 98.44 475 VAL A C 1
ATOM 3629 O O . VAL A 1 475 ? -19.820 -0.241 -4.144 1.00 98.44 475 VAL A O 1
ATOM 3632 N N . GLY A 1 476 ? -19.717 1.413 -2.616 1.00 97.56 476 GLY A N 1
ATOM 3633 C CA . GLY A 1 476 ? -18.539 2.103 -3.135 1.00 97.56 476 GLY A CA 1
ATOM 3634 C C . GLY A 1 476 ? -17.619 2.584 -2.011 1.00 97.56 476 GLY A C 1
ATOM 3635 O O . GLY A 1 476 ? -17.973 2.524 -0.832 1.00 97.56 476 GLY A O 1
ATOM 3636 N N . GLY A 1 477 ? -16.417 3.028 -2.385 1.00 96.00 477 GLY A N 1
ATOM 3637 C CA . GLY A 1 477 ? -15.411 3.526 -1.444 1.00 96.00 477 GLY A CA 1
ATOM 3638 C C . GLY A 1 477 ? -15.763 4.898 -0.871 1.00 96.00 477 GLY A C 1
ATOM 3639 O O . GLY A 1 477 ? -16.634 5.586 -1.390 1.00 96.00 477 GLY A O 1
ATOM 3640 N N . ASN A 1 478 ? -15.053 5.313 0.179 1.00 94.50 478 ASN A N 1
ATOM 3641 C CA . ASN A 1 478 ? -15.265 6.626 0.804 1.00 94.50 478 ASN A CA 1
ATOM 3642 C C . ASN A 1 478 ? -14.817 7.793 -0.096 1.00 94.50 478 ASN A C 1
ATOM 3644 O O . ASN A 1 478 ? -15.375 8.878 -0.015 1.00 94.50 478 ASN A O 1
ATOM 3648 N N . ASP A 1 479 ? -13.835 7.565 -0.972 1.00 94.25 479 ASP A N 1
ATOM 3649 C CA . ASP A 1 479 ? -13.340 8.568 -1.913 1.00 94.25 479 ASP A CA 1
ATOM 3650 C C . ASP A 1 479 ? -14.022 8.428 -3.279 1.00 94.25 479 ASP A C 1
ATOM 3652 O O . ASP A 1 479 ? -13.825 7.449 -4.008 1.00 94.25 479 ASP A O 1
ATOM 3656 N N . GLY A 1 480 ? -14.772 9.455 -3.682 1.00 96.31 480 GLY A N 1
ATOM 3657 C CA . GLY A 1 480 ? -15.537 9.457 -4.934 1.00 96.31 480 GLY A CA 1
ATOM 3658 C C . GLY A 1 480 ? -14.698 9.276 -6.209 1.00 96.31 480 GLY A C 1
ATOM 3659 O O . GLY A 1 480 ? -15.204 8.815 -7.237 1.00 96.31 480 GLY A O 1
ATOM 3660 N N . THR A 1 481 ? -13.405 9.603 -6.158 1.00 97.00 481 THR A N 1
ATOM 3661 C CA . THR A 1 481 ? -12.478 9.493 -7.295 1.00 97.00 481 THR A CA 1
ATOM 3662 C C . THR A 1 481 ? -11.900 8.090 -7.491 1.00 97.00 481 THR A C 1
ATOM 3664 O O . THR A 1 481 ? -11.267 7.837 -8.517 1.00 97.00 481 THR A O 1
ATOM 3667 N N . VAL A 1 482 ? -12.110 7.159 -6.556 1.00 97.88 482 VAL A N 1
ATOM 3668 C CA . VAL A 1 482 ? -11.642 5.771 -6.675 1.00 97.88 482 VAL A CA 1
ATOM 3669 C C . VAL A 1 482 ? -12.366 5.064 -7.824 1.00 97.88 482 VAL A C 1
ATOM 3671 O O . VAL A 1 482 ? -13.562 5.248 -8.028 1.00 97.88 482 VAL A O 1
ATOM 3674 N N . GLY A 1 483 ? -11.646 4.246 -8.597 1.00 98.06 483 GLY A N 1
ATOM 3675 C CA . GLY A 1 483 ? -12.219 3.480 -9.706 1.00 98.06 483 GLY A CA 1
ATOM 3676 C C . GLY A 1 483 ? -12.991 2.262 -9.203 1.00 98.06 483 GLY A C 1
ATOM 3677 O O . GLY A 1 483 ? -12.370 1.324 -8.697 1.00 98.06 483 GLY A O 1
ATOM 3678 N N . LEU A 1 484 ? -14.316 2.254 -9.377 1.00 98.69 484 LEU A N 1
ATOM 3679 C CA . LEU A 1 484 ? -15.219 1.266 -8.779 1.00 98.69 484 LEU A CA 1
ATOM 3680 C C . LEU A 1 484 ? -14.883 -0.164 -9.227 1.00 98.69 484 LEU A C 1
ATOM 3682 O O . LEU A 1 484 ? -14.611 -1.027 -8.398 1.00 98.69 484 LEU A O 1
ATOM 3686 N N . ALA A 1 485 ? -14.811 -0.403 -10.538 1.00 98.38 485 ALA A N 1
ATOM 3687 C CA . ALA A 1 485 ? -14.471 -1.706 -11.127 1.00 98.38 485 ALA A CA 1
ATOM 3688 C C . ALA A 1 485 ? -12.949 -1.969 -11.221 1.00 98.38 485 ALA A C 1
ATOM 3690 O O . ALA A 1 485 ? -12.497 -2.903 -11.885 1.00 98.38 485 ALA A O 1
ATOM 3691 N N . GLY A 1 486 ? -12.132 -1.124 -10.583 1.00 97.56 486 GLY A N 1
ATOM 3692 C CA . GLY A 1 486 ? -10.679 -1.249 -10.555 1.00 97.56 486 GLY A CA 1
ATOM 3693 C C . GLY A 1 486 ? -10.169 -2.113 -9.402 1.00 97.56 486 GLY A C 1
ATOM 3694 O O . GLY A 1 486 ? -10.837 -3.025 -8.918 1.00 97.56 486 GLY A O 1
ATOM 3695 N N . GLY A 1 487 ? -8.965 -1.778 -8.928 1.00 98.00 487 GLY A N 1
ATOM 3696 C CA . GLY A 1 487 ? -8.334 -2.450 -7.790 1.00 98.00 487 GLY A CA 1
ATOM 3697 C C . GLY A 1 487 ? -9.136 -2.380 -6.486 1.00 98.00 487 GLY A C 1
ATOM 3698 O O . GLY A 1 487 ? -8.906 -3.220 -5.626 1.00 98.00 487 GLY A O 1
ATOM 3699 N N . TYR A 1 488 ? -10.078 -1.435 -6.363 1.00 98.69 488 TYR A N 1
ATOM 3700 C CA . TYR A 1 488 ? -10.968 -1.291 -5.209 1.00 98.69 488 TYR A CA 1
ATOM 3701 C C . TYR A 1 488 ? -11.844 -2.532 -5.007 1.00 98.69 488 TYR A C 1
ATOM 3703 O O . TYR A 1 488 ? -11.612 -3.292 -4.071 1.00 98.69 488 TYR A O 1
ATOM 3711 N N . THR A 1 489 ? -12.787 -2.792 -5.919 1.00 98.88 489 THR A N 1
ATOM 3712 C CA . THR A 1 489 ? -13.667 -3.964 -5.804 1.00 98.88 489 THR A CA 1
ATOM 3713 C C . THR A 1 489 ? -12.878 -5.261 -5.960 1.00 98.88 489 THR A C 1
ATOM 3715 O O . THR A 1 489 ? -13.117 -6.220 -5.232 1.00 98.88 489 THR A O 1
ATOM 3718 N N . GLN A 1 490 ? -11.863 -5.277 -6.836 1.00 98.75 490 GLN A N 1
ATOM 3719 C CA . GLN A 1 490 ? -11.041 -6.473 -7.028 1.00 98.75 490 GLN A CA 1
ATOM 3720 C C . GLN A 1 490 ? -10.231 -6.866 -5.782 1.00 98.75 490 GLN A C 1
ATOM 3722 O O . GLN A 1 490 ? -9.864 -8.027 -5.641 1.00 98.75 490 GLN A O 1
ATOM 3727 N N . GLY A 1 491 ? -9.931 -5.918 -4.888 1.00 98.38 491 GLY A N 1
ATOM 3728 C CA . GLY A 1 491 ? -9.197 -6.140 -3.638 1.00 98.38 491 GLY A CA 1
ATOM 3729 C C . GLY A 1 491 ? -10.073 -6.254 -2.387 1.00 98.38 491 GLY A C 1
ATOM 3730 O O . GLY A 1 491 ? -9.537 -6.201 -1.286 1.00 98.38 491 GLY A O 1
ATOM 3731 N N . GLY A 1 492 ? -11.398 -6.354 -2.532 1.00 98.50 492 GLY A N 1
ATOM 3732 C CA . GLY A 1 492 ? -12.355 -6.385 -1.422 1.00 98.50 492 GLY A CA 1
ATOM 3733 C C . GLY A 1 492 ? -13.255 -5.154 -1.438 1.00 98.50 492 GLY A C 1
ATOM 3734 O O . GLY A 1 492 ? -14.423 -5.252 -1.794 1.00 98.50 492 GLY A O 1
ATOM 3735 N N . GLY A 1 493 ? -12.697 -3.990 -1.103 1.00 98.12 493 GLY A N 1
ATOM 3736 C CA . GLY A 1 493 ? -13.388 -2.699 -1.160 1.00 98.12 493 GLY A CA 1
ATOM 3737 C C . GLY A 1 493 ? -14.349 -2.464 0.009 1.00 98.12 493 GLY A C 1
ATOM 3738 O O . GLY A 1 493 ? -15.467 -2.971 0.030 1.00 98.12 493 GLY A O 1
ATOM 3739 N N . HIS A 1 494 ? -13.916 -1.655 0.978 1.00 97.75 494 HIS A N 1
ATOM 3740 C CA . HIS A 1 494 ? -14.741 -1.203 2.103 1.00 97.75 494 HIS A CA 1
ATOM 3741 C C . HIS A 1 494 ? -15.355 0.178 1.824 1.00 97.75 494 HIS A C 1
ATOM 3743 O O . HIS A 1 494 ? -14.909 0.895 0.928 1.00 97.75 494 HIS A O 1
ATOM 3749 N N . GLY A 1 495 ? -16.352 0.578 2.609 1.00 96.38 495 GLY A N 1
ATOM 3750 C CA . GLY A 1 495 ? -16.978 1.896 2.509 1.00 96.38 495 GLY A CA 1
ATOM 3751 C C . GLY A 1 495 ? -18.119 2.061 3.505 1.00 96.38 495 GLY A C 1
ATOM 3752 O O . GLY A 1 495 ? -18.376 1.160 4.303 1.00 96.38 495 GLY A O 1
ATOM 3753 N N . GLN A 1 496 ? -18.828 3.185 3.435 1.00 96.00 496 GLN A N 1
ATOM 3754 C CA . GLN A 1 496 ? -19.898 3.544 4.381 1.00 96.00 496 GLN A CA 1
ATOM 3755 C C . GLN A 1 496 ? -21.107 2.585 4.394 1.00 96.00 496 GLN A C 1
ATOM 3757 O O . GLN A 1 496 ? -21.932 2.640 5.296 1.00 96.00 496 GLN A O 1
ATOM 3762 N N . LEU A 1 497 ? -21.207 1.681 3.416 1.00 97.19 497 LEU A N 1
ATOM 3763 C CA . LEU A 1 497 ? -22.308 0.721 3.285 1.00 97.19 497 LEU A CA 1
ATOM 3764 C C . LEU A 1 497 ? -21.926 -0.721 3.656 1.00 97.19 497 LEU A C 1
ATOM 3766 O O . LEU A 1 497 ? -22.761 -1.623 3.555 1.00 97.19 497 LEU A O 1
ATOM 3770 N N . VAL A 1 498 ? -20.674 -0.953 4.075 1.00 96.44 498 VAL A N 1
ATOM 3771 C CA . VAL A 1 498 ? -20.129 -2.309 4.251 1.00 96.44 498 VAL A CA 1
ATOM 3772 C C . VAL A 1 498 ? -20.863 -3.114 5.324 1.00 96.44 498 VAL A C 1
ATOM 3774 O O . VAL A 1 498 ? -21.145 -4.286 5.102 1.00 96.44 498 VAL A O 1
ATOM 3777 N N . SER A 1 499 ? -21.241 -2.497 6.448 1.00 97.19 499 SER A N 1
ATOM 3778 C CA . SER A 1 499 ? -21.935 -3.199 7.539 1.00 97.19 499 SER A CA 1
ATOM 3779 C C . SER A 1 499 ? -23.336 -3.670 7.147 1.00 97.19 499 SER A C 1
ATOM 3781 O O . SER A 1 499 ? -23.819 -4.663 7.681 1.00 97.19 499 SER A O 1
ATOM 3783 N N . ARG A 1 500 ? -23.995 -2.982 6.203 1.00 97.06 500 ARG A N 1
ATOM 3784 C CA . ARG A 1 500 ? -25.350 -3.332 5.761 1.00 97.06 500 ARG A CA 1
ATOM 3785 C C . ARG A 1 500 ? -25.361 -4.302 4.585 1.00 97.06 500 ARG A C 1
ATOM 3787 O O . ARG A 1 500 ? -26.196 -5.202 4.548 1.00 97.06 500 ARG A O 1
ATOM 3794 N N . TYR A 1 501 ? -24.470 -4.109 3.612 1.00 97.75 501 TYR A N 1
ATOM 3795 C CA . TYR A 1 501 ? -24.522 -4.847 2.347 1.00 97.75 501 TYR A CA 1
ATOM 3796 C C . TYR A 1 501 ? -23.336 -5.792 2.115 1.00 97.75 501 TYR A C 1
ATOM 3798 O O . TYR A 1 501 ? -23.442 -6.655 1.244 1.00 97.75 501 TYR A O 1
ATOM 3806 N N . GLY A 1 502 ? -22.254 -5.695 2.891 1.00 98.12 502 GLY A N 1
ATOM 3807 C CA . GLY A 1 502 ? -20.997 -6.421 2.677 1.00 98.12 502 GLY A CA 1
ATOM 3808 C C . GLY A 1 502 ? -19.967 -5.608 1.888 1.00 98.12 502 GLY A C 1
ATOM 3809 O O . GLY A 1 502 ? -20.190 -4.443 1.552 1.00 98.12 502 GLY A O 1
ATOM 3810 N N . LEU A 1 503 ? -18.816 -6.215 1.590 1.00 98.69 503 LEU A N 1
ATOM 3811 C CA . LEU A 1 503 ? -17.755 -5.575 0.808 1.00 98.69 503 LEU A CA 1
ATOM 3812 C C . LEU A 1 503 ? -18.198 -5.354 -0.645 1.00 98.69 503 LEU A C 1
ATOM 3814 O O . LEU A 1 503 ? -19.137 -5.987 -1.135 1.00 98.69 503 LEU A O 1
ATOM 3818 N N . ALA A 1 504 ? -17.495 -4.479 -1.366 1.00 98.81 504 ALA A N 1
ATOM 3819 C CA . ALA A 1 504 ? -17.738 -4.269 -2.791 1.00 98.81 504 ALA A CA 1
ATOM 3820 C C . ALA A 1 504 ? -17.567 -5.574 -3.590 1.00 98.81 504 ALA A C 1
ATOM 3822 O O . ALA A 1 504 ? -18.361 -5.854 -4.486 1.00 98.81 504 ALA A O 1
ATOM 3823 N N . ALA A 1 505 ? -16.584 -6.405 -3.224 1.00 98.75 505 ALA A N 1
ATOM 3824 C CA . ALA A 1 505 ? -16.357 -7.727 -3.805 1.00 98.75 505 ALA A CA 1
ATOM 3825 C C . ALA A 1 505 ? -17.569 -8.663 -3.642 1.00 98.75 505 ALA A C 1
ATOM 3827 O O . ALA A 1 505 ? -17.918 -9.374 -4.583 1.00 98.75 505 ALA A O 1
ATOM 3828 N N . ASP A 1 506 ? -18.265 -8.602 -2.500 1.00 98.62 506 ASP A N 1
ATOM 3829 C CA . ASP A 1 506 ? -19.467 -9.409 -2.236 1.00 98.62 506 ASP A CA 1
ATOM 3830 C C . ASP A 1 506 ? -20.658 -8.992 -3.118 1.00 98.62 506 ASP A C 1
ATOM 3832 O O . ASP A 1 506 ? -21.606 -9.762 -3.321 1.00 98.62 506 ASP A O 1
ATOM 3836 N N . GLN A 1 507 ? -20.624 -7.767 -3.656 1.00 98.75 507 GLN A N 1
ATOM 3837 C CA . GLN A 1 507 ? -21.678 -7.251 -4.526 1.00 98.75 507 GLN A CA 1
ATOM 3838 C C . GLN A 1 507 ? -21.543 -7.719 -5.974 1.00 98.75 507 GLN A C 1
ATOM 3840 O O . GLN A 1 507 ? -22.490 -7.556 -6.746 1.00 98.75 507 GLN A O 1
ATOM 3845 N N . VAL A 1 508 ? -20.399 -8.275 -6.378 1.00 98.81 508 VAL A N 1
ATOM 3846 C CA . VAL A 1 508 ? -20.149 -8.557 -7.792 1.00 98.81 508 VAL A CA 1
ATOM 3847 C C . VAL A 1 508 ? -20.985 -9.733 -8.280 1.00 98.81 508 VAL A C 1
ATOM 3849 O O . VAL A 1 508 ? -21.014 -10.810 -7.684 1.00 98.81 508 VAL A O 1
ATOM 3852 N N . LEU A 1 509 ? -21.647 -9.529 -9.413 1.00 98.81 509 LEU A N 1
ATOM 3853 C CA . LEU A 1 509 ? -22.411 -10.543 -10.131 1.00 98.81 509 LEU A CA 1
ATOM 3854 C C . LEU A 1 509 ? -21.612 -11.105 -11.309 1.00 98.81 509 LEU A C 1
ATOM 3856 O O . LEU A 1 509 ? -21.642 -12.314 -11.531 1.00 98.81 509 LEU A O 1
ATOM 3860 N N . GLU A 1 510 ? -20.904 -10.239 -12.044 1.00 98.88 510 GLU A N 1
ATOM 3861 C CA . GLU A 1 510 ? -20.116 -10.611 -13.224 1.00 98.88 510 GLU A CA 1
ATOM 3862 C C . GLU A 1 510 ? -18.912 -9.684 -13.427 1.00 98.88 510 GLU A C 1
ATOM 3864 O O . GLU A 1 510 ? -18.975 -8.483 -13.151 1.00 98.88 510 GLU A O 1
ATOM 3869 N N . TRP A 1 511 ? -17.853 -10.238 -14.011 1.00 98.88 511 TRP A N 1
ATOM 3870 C CA . TRP A 1 511 ? -16.719 -9.512 -14.570 1.00 98.88 511 TRP A CA 1
ATOM 3871 C C . TRP A 1 511 ? -16.610 -9.789 -16.065 1.00 98.88 511 TRP A C 1
ATOM 3873 O O . TRP A 1 511 ? -16.615 -10.944 -16.478 1.00 98.88 511 TRP A O 1
ATOM 3883 N N . GLU A 1 512 ? -16.425 -8.753 -16.874 1.00 98.81 512 GLU A N 1
ATOM 3884 C CA . GLU A 1 512 ? -16.015 -8.893 -18.273 1.00 98.81 512 GLU A CA 1
ATOM 3885 C C . GLU A 1 512 ? -14.519 -8.591 -18.373 1.00 98.81 512 GLU A C 1
ATOM 3887 O O . GLU A 1 512 ? -14.069 -7.523 -17.949 1.00 98.81 512 GLU A O 1
ATOM 3892 N N . VAL A 1 513 ? -13.730 -9.531 -18.891 1.00 98.69 513 VAL A N 1
ATOM 3893 C CA . VAL A 1 513 ? -12.270 -9.539 -18.720 1.00 98.69 513 VAL A CA 1
ATOM 3894 C C . VAL A 1 513 ? -11.576 -9.905 -20.024 1.00 98.69 513 VAL A C 1
ATOM 3896 O O . VAL A 1 513 ? -12.000 -10.823 -20.718 1.00 98.69 513 VAL A O 1
ATOM 3899 N N . VAL A 1 514 ? -10.464 -9.234 -20.327 1.00 98.69 514 VAL A N 1
ATOM 3900 C CA . VAL A 1 514 ? -9.507 -9.680 -21.346 1.00 98.69 514 VAL A CA 1
ATOM 3901 C C . VAL A 1 514 ? -8.383 -10.459 -20.670 1.00 98.69 514 VAL A C 1
ATOM 3903 O O . VAL A 1 514 ? -7.657 -9.919 -19.830 1.00 98.69 514 VAL A O 1
ATOM 3906 N N . THR A 1 515 ? -8.233 -11.734 -21.017 1.00 98.06 515 THR A N 1
ATOM 3907 C CA . THR A 1 515 ? -7.184 -12.599 -20.459 1.00 98.06 515 THR A CA 1
ATOM 3908 C C . THR A 1 515 ? -5.810 -12.253 -21.036 1.00 98.06 515 THR A C 1
ATOM 3910 O O . THR A 1 515 ? -5.684 -11.555 -22.043 1.00 98.06 515 THR A O 1
ATOM 3913 N N . ALA A 1 516 ? -4.741 -12.804 -20.453 1.00 95.88 516 ALA A N 1
ATOM 3914 C CA . ALA A 1 516 ? -3.385 -12.648 -20.989 1.00 95.88 516 ALA A CA 1
ATOM 3915 C C . ALA A 1 516 ? -3.213 -13.211 -22.419 1.00 95.88 516 ALA A C 1
ATOM 3917 O O . ALA A 1 516 ? -2.261 -12.844 -23.113 1.00 95.88 516 ALA A O 1
ATOM 3918 N N . ASN A 1 517 ? -4.119 -14.088 -22.869 1.00 95.06 517 ASN A N 1
ATOM 3919 C CA . ASN A 1 517 ? -4.171 -14.598 -24.242 1.00 95.06 517 ASN A CA 1
ATOM 3920 C C . ASN A 1 517 ? -4.916 -13.681 -25.214 1.00 95.06 517 ASN A C 1
ATOM 3922 O O . ASN A 1 517 ? -4.828 -13.892 -26.418 1.00 95.06 517 ASN A O 1
ATOM 3926 N N . GLY A 1 518 ? -5.573 -12.637 -24.707 1.00 95.62 518 GLY A N 1
ATOM 3927 C CA . GLY A 1 518 ? -6.409 -11.744 -25.500 1.00 95.62 518 GLY A CA 1
ATOM 3928 C C . GLY A 1 518 ? -7.857 -12.220 -25.625 1.00 95.62 518 GLY A C 1
ATOM 3929 O O . GLY A 1 518 ? -8.629 -11.586 -26.338 1.00 95.62 518 GLY A O 1
ATOM 3930 N N . ASP A 1 519 ? -8.257 -13.290 -24.940 1.00 97.88 519 ASP A N 1
ATOM 3931 C CA . ASP A 1 519 ? -9.644 -13.760 -24.966 1.00 97.88 519 ASP A CA 1
ATOM 3932 C C . ASP A 1 519 ? -10.529 -12.826 -24.138 1.00 97.88 519 ASP A C 1
ATOM 3934 O O . ASP A 1 519 ? -10.155 -12.457 -23.024 1.00 97.88 519 ASP A O 1
ATOM 3938 N N . VAL A 1 520 ? -11.698 -12.459 -24.667 1.00 98.50 520 VAL A N 1
ATOM 3939 C CA . VAL A 1 520 ? -12.732 -11.749 -23.903 1.00 98.50 520 VAL A CA 1
ATOM 3940 C C . VAL A 1 520 ? -13.636 -12.792 -23.262 1.00 98.50 520 VAL A C 1
ATOM 3942 O O . VAL A 1 520 ? -14.272 -13.570 -23.971 1.00 98.50 520 VAL A O 1
ATOM 3945 N N . VAL A 1 521 ? -13.677 -12.819 -21.934 1.00 98.62 521 VAL A N 1
ATOM 3946 C CA . VAL A 1 521 ? -14.456 -13.789 -21.157 1.00 98.62 521 VAL A CA 1
ATOM 3947 C C . VAL A 1 521 ? -15.355 -13.082 -20.152 1.00 98.62 521 VAL A C 1
ATOM 3949 O O . VAL A 1 521 ? -15.032 -11.991 -19.676 1.00 98.62 521 VAL A O 1
ATOM 3952 N N . VAL A 1 522 ? -16.468 -13.727 -19.807 1.00 98.62 522 VAL A N 1
ATOM 3953 C CA . VAL A 1 522 ? -17.308 -13.339 -18.672 1.00 98.62 522 VAL A CA 1
ATOM 3954 C C . VAL A 1 522 ? -17.020 -14.288 -17.517 1.00 98.62 522 VAL A C 1
ATOM 3956 O O . VAL A 1 522 ? -17.067 -15.505 -17.681 1.00 98.62 522 VAL A O 1
ATOM 3959 N N . ALA A 1 523 ? -16.699 -13.739 -16.352 1.00 98.69 523 ALA A N 1
ATOM 3960 C CA . ALA A 1 523 ? -16.512 -14.495 -15.126 1.00 98.69 523 ALA A CA 1
ATOM 3961 C C . ALA A 1 523 ? -17.659 -14.212 -14.152 1.00 98.69 523 ALA A C 1
ATOM 3963 O O . ALA A 1 523 ? -17.921 -13.063 -13.801 1.00 98.69 523 ALA A O 1
ATOM 3964 N N . SER A 1 524 ? -18.336 -15.267 -13.714 1.00 98.44 524 SER A N 1
ATOM 3965 C CA . SER A 1 524 ? -19.482 -15.251 -12.806 1.00 98.44 524 SER A CA 1
ATOM 3966 C C . SER A 1 524 ? -19.447 -16.482 -11.881 1.00 98.44 524 SER A C 1
ATOM 3968 O O . SER A 1 524 ? -18.658 -17.403 -12.105 1.00 98.44 524 SER A O 1
ATOM 3970 N N . PRO A 1 525 ? -20.338 -16.586 -10.881 1.00 97.88 525 PRO A N 1
ATOM 3971 C CA . PRO A 1 525 ? -20.485 -17.795 -10.067 1.00 97.88 525 PRO A CA 1
ATOM 3972 C C . PRO A 1 525 ? -20.795 -19.086 -10.842 1.00 97.88 525 PRO A C 1
ATOM 3974 O O . PRO A 1 525 ? -20.738 -20.164 -10.258 1.00 97.88 525 PRO A O 1
ATOM 3977 N N . VAL A 1 526 ? -21.146 -19.014 -12.133 1.00 96.69 526 VAL A N 1
ATOM 3978 C CA . VAL A 1 526 ? -21.487 -20.190 -12.955 1.00 96.69 526 VAL A CA 1
ATOM 3979 C C . VAL A 1 526 ? -20.623 -20.352 -14.211 1.00 96.69 526 VAL A C 1
ATOM 3981 O O . VAL A 1 526 ? -20.629 -21.431 -14.800 1.00 96.69 526 VAL A O 1
ATOM 3984 N N . GLU A 1 527 ? -19.832 -19.346 -14.587 1.00 97.31 527 GLU A N 1
ATOM 3985 C CA . GLU A 1 527 ? -18.968 -19.336 -15.776 1.00 97.31 527 GLU A CA 1
ATOM 3986 C C . GLU A 1 527 ? -17.590 -18.762 -15.412 1.00 97.31 527 GLU A C 1
ATOM 3988 O O . GLU A 1 527 ? -17.527 -17.707 -14.797 1.00 97.31 527 GLU A O 1
ATOM 3993 N N . ASN A 1 528 ? -16.483 -19.435 -15.759 1.00 98.25 528 ASN A N 1
ATOM 3994 C CA . ASN A 1 528 ? -15.121 -19.040 -15.339 1.00 98.25 528 ASN A CA 1
ATOM 3995 C C . ASN A 1 528 ? -15.037 -18.734 -13.821 1.00 98.25 528 ASN A C 1
ATOM 3997 O O . ASN A 1 528 ? -14.569 -17.677 -13.395 1.00 98.25 528 ASN A O 1
ATOM 4001 N N . GLN A 1 529 ? -15.574 -19.651 -13.007 1.00 98.38 529 GLN A N 1
ATOM 4002 C CA . GLN A 1 529 ? -15.854 -19.447 -11.576 1.00 98.38 529 GLN A CA 1
ATOM 4003 C C . GLN A 1 529 ? -14.598 -19.179 -10.740 1.00 98.38 529 GLN A C 1
ATOM 4005 O O . GLN A 1 529 ? -14.631 -18.411 -9.782 1.00 98.38 529 GLN A O 1
ATOM 4010 N N . ASP A 1 530 ? -13.486 -19.803 -11.113 1.00 98.44 530 ASP A N 1
ATOM 4011 C CA . ASP A 1 530 ? -12.167 -19.598 -10.523 1.00 98.44 530 ASP A CA 1
ATOM 4012 C C . ASP A 1 530 ? -11.649 -18.176 -10.772 1.00 98.44 530 ASP A C 1
ATOM 4014 O O . ASP A 1 530 ? -11.174 -17.519 -9.844 1.00 98.44 530 ASP A O 1
ATOM 4018 N N . LEU A 1 531 ? -11.813 -17.665 -11.995 1.00 98.69 531 LEU A N 1
ATOM 4019 C CA . LEU A 1 531 ? -11.491 -16.281 -12.335 1.00 98.69 531 LEU A CA 1
ATOM 4020 C C . LEU A 1 531 ? -12.425 -15.291 -11.621 1.00 98.69 531 LEU A C 1
ATOM 4022 O O . LEU A 1 531 ? -11.951 -14.271 -11.125 1.00 98.69 531 LEU A O 1
ATOM 4026 N N . TYR A 1 532 ? -13.725 -15.595 -11.524 1.00 98.81 532 TYR A N 1
ATOM 4027 C CA . TYR A 1 532 ? -14.685 -14.783 -10.765 1.00 98.81 532 TYR A CA 1
ATOM 4028 C C . TYR A 1 532 ? -14.280 -14.683 -9.295 1.00 98.81 532 TYR A C 1
ATOM 4030 O O . TYR A 1 532 ? -14.226 -13.583 -8.747 1.00 98.81 532 TYR A O 1
ATOM 4038 N N . TRP A 1 533 ? -13.952 -15.818 -8.675 1.00 98.69 533 TRP A N 1
ATOM 4039 C CA . TRP A 1 533 ? -13.507 -15.876 -7.287 1.00 98.69 533 TRP A CA 1
ATOM 4040 C C . TRP A 1 533 ? -12.219 -15.070 -7.082 1.00 98.69 533 TRP A C 1
ATOM 4042 O O . TRP A 1 533 ? -12.151 -14.236 -6.184 1.00 98.69 533 TRP A O 1
ATOM 4052 N N . ALA A 1 534 ? -11.229 -15.241 -7.963 1.00 98.69 534 ALA A N 1
ATOM 4053 C CA . ALA A 1 534 ? -9.958 -14.524 -7.877 1.00 98.69 534 ALA A CA 1
ATOM 4054 C C . ALA A 1 534 ? -10.114 -13.004 -8.066 1.00 98.69 534 ALA A C 1
ATOM 4056 O O . ALA A 1 534 ? -9.470 -12.222 -7.368 1.00 98.69 534 ALA A O 1
ATOM 4057 N N . LEU A 1 535 ? -10.981 -12.566 -8.983 1.00 98.69 535 LEU A N 1
ATOM 4058 C CA . LEU A 1 535 ? -11.262 -11.145 -9.208 1.00 98.69 535 LEU A CA 1
ATOM 4059 C C . LEU A 1 535 ? -12.149 -10.523 -8.129 1.00 98.69 535 LEU A C 1
ATOM 4061 O O . LEU A 1 535 ? -12.179 -9.304 -8.029 1.00 98.69 535 LEU A O 1
ATOM 4065 N N . SER A 1 536 ? -12.843 -11.313 -7.313 1.00 98.56 536 SER A N 1
ATOM 4066 C CA . SER A 1 536 ? -13.741 -10.821 -6.260 1.00 98.56 536 SER A CA 1
ATOM 4067 C C . SER A 1 536 ? -13.052 -10.865 -4.891 1.00 98.56 536 SER A C 1
ATOM 4069 O O . SER A 1 536 ? -13.534 -11.502 -3.960 1.00 98.56 536 SER A O 1
ATOM 4071 N N . GLY A 1 537 ? -11.892 -10.204 -4.778 1.00 98.12 537 GLY A N 1
ATOM 4072 C CA . GLY A 1 537 ? -11.136 -10.054 -3.524 1.00 98.12 537 GLY A CA 1
ATOM 4073 C C . GLY A 1 537 ? -9.641 -10.384 -3.615 1.00 98.12 537 GLY A C 1
ATOM 4074 O O . GLY A 1 537 ? -8.872 -9.960 -2.756 1.00 98.12 537 GLY A O 1
ATOM 4075 N N . GLY A 1 538 ? -9.189 -11.085 -4.660 1.00 98.06 538 GLY A N 1
ATOM 4076 C CA . GLY A 1 538 ? -7.789 -11.507 -4.822 1.00 98.06 538 GLY A CA 1
ATOM 4077 C C . GLY A 1 538 ? -6.819 -10.415 -5.293 1.00 98.06 538 GLY A C 1
ATOM 4078 O O . GLY A 1 538 ? -5.630 -10.688 -5.466 1.00 98.06 538 GLY A O 1
ATOM 4079 N N . GLY A 1 539 ? -7.307 -9.192 -5.506 1.00 96.81 539 GLY A N 1
ATOM 4080 C CA . GLY A 1 539 ? -6.525 -8.019 -5.882 1.00 96.81 539 GLY A CA 1
ATOM 4081 C C . GLY A 1 539 ? -6.451 -7.779 -7.390 1.00 96.81 539 GLY A C 1
ATOM 4082 O O . GLY A 1 539 ? -6.217 -8.681 -8.193 1.00 96.81 539 GLY A O 1
ATOM 4083 N N . GLY A 1 540 ? -6.603 -6.513 -7.787 1.00 95.50 540 GLY A N 1
ATOM 4084 C CA . GLY A 1 540 ? -6.561 -6.136 -9.199 1.00 95.50 540 GLY A CA 1
ATOM 4085 C C . GLY A 1 540 ? -5.162 -6.146 -9.815 1.00 95.50 540 GLY A C 1
ATOM 4086 O O . GLY A 1 540 ? -4.156 -5.949 -9.126 1.00 95.50 540 GLY A O 1
ATOM 4087 N N . GLY A 1 541 ? -5.127 -6.318 -11.140 1.00 94.69 541 GLY A N 1
ATOM 4088 C CA . GLY A 1 541 ? -3.925 -6.177 -11.966 1.00 94.69 541 GLY A CA 1
ATOM 4089 C C . GLY A 1 541 ? -3.174 -7.472 -12.302 1.00 94.69 541 GLY A C 1
ATOM 4090 O O . GLY A 1 541 ? -2.102 -7.391 -12.896 1.00 94.69 541 GLY A O 1
ATOM 4091 N N . THR A 1 542 ? -3.704 -8.644 -11.927 1.00 95.88 542 THR A N 1
ATOM 4092 C CA . THR A 1 542 ? -2.974 -9.928 -12.013 1.00 95.88 542 THR A CA 1
ATOM 4093 C C . THR A 1 542 ? -3.697 -11.022 -12.815 1.00 95.88 542 THR A C 1
ATOM 4095 O O . THR A 1 542 ? -3.084 -11.650 -13.674 1.00 95.88 542 THR A O 1
ATOM 4098 N N . TYR A 1 543 ? -5.005 -11.220 -12.611 1.00 97.00 543 TYR A N 1
ATOM 4099 C CA . TYR A 1 543 ? -5.742 -12.351 -13.205 1.00 97.00 543 TYR A CA 1
ATOM 4100 C C . TYR A 1 543 ? -6.267 -12.083 -14.626 1.00 97.00 543 TYR A C 1
ATOM 4102 O O . TYR A 1 543 ? -6.539 -13.011 -15.385 1.00 97.00 543 TYR A O 1
ATOM 4110 N N . GLY A 1 544 ? -6.384 -10.810 -15.004 1.00 96.25 544 GLY A N 1
ATOM 4111 C CA . GLY A 1 544 ? -6.848 -10.354 -16.311 1.00 96.25 544 GLY A CA 1
ATOM 4112 C C . GLY A 1 544 ? -7.086 -8.845 -16.317 1.00 96.25 544 GLY A C 1
ATOM 4113 O O . GLY A 1 544 ? -6.975 -8.184 -15.281 1.00 96.25 544 GLY A O 1
ATOM 4114 N N . VAL A 1 545 ? -7.392 -8.284 -17.487 1.00 98.12 545 VAL A N 1
ATOM 4115 C CA . VAL A 1 545 ? -7.687 -6.854 -17.637 1.00 98.12 545 VAL A CA 1
ATOM 4116 C C . VAL A 1 545 ? -9.199 -6.658 -17.706 1.00 98.12 545 VAL A C 1
ATOM 4118 O O . VAL A 1 545 ? -9.826 -7.004 -18.705 1.00 98.12 545 VAL A O 1
ATOM 4121 N N . VAL A 1 546 ? -9.791 -6.122 -16.639 1.00 98.62 546 VAL A N 1
ATOM 4122 C CA . VAL A 1 546 ? -11.242 -5.887 -16.547 1.00 98.62 546 VAL A CA 1
ATOM 4123 C C . VAL A 1 546 ? -11.684 -4.817 -17.548 1.00 98.62 546 VAL A C 1
ATOM 4125 O O . VAL A 1 546 ? -11.101 -3.736 -17.596 1.00 98.62 546 VAL A O 1
ATOM 4128 N N . LEU A 1 547 ? -12.733 -5.116 -18.315 1.00 98.44 547 LEU A N 1
ATOM 4129 C CA . LEU A 1 547 ? -13.458 -4.189 -19.188 1.00 98.44 547 LEU A CA 1
ATOM 4130 C C . LEU A 1 547 ? -14.674 -3.593 -18.486 1.00 98.44 547 LEU A C 1
ATOM 4132 O O . LEU A 1 547 ? -14.924 -2.391 -18.594 1.00 98.44 547 LEU A O 1
ATOM 4136 N N . SER A 1 548 ? -15.433 -4.432 -17.782 1.00 98.81 548 SER A N 1
ATOM 4137 C CA . SER A 1 548 ? -16.631 -4.024 -17.061 1.00 98.81 548 SER A CA 1
ATOM 4138 C C . SER A 1 548 ? -16.915 -4.936 -15.867 1.00 98.81 548 SER A C 1
ATOM 4140 O O . SER A 1 548 ? -16.389 -6.047 -15.766 1.00 98.81 548 SER A O 1
ATOM 4142 N N . MET A 1 549 ? -17.739 -4.438 -14.953 1.00 98.88 549 MET A N 1
ATOM 4143 C CA . MET A 1 549 ? -18.216 -5.144 -13.770 1.00 98.88 549 MET A CA 1
ATOM 4144 C C . MET A 1 549 ? -19.724 -4.963 -13.664 1.00 98.88 549 MET A C 1
ATOM 4146 O O . MET A 1 549 ? -20.212 -3.835 -13.757 1.00 98.88 549 MET A O 1
ATOM 4150 N N . THR A 1 550 ? -20.446 -6.046 -13.406 1.00 98.94 550 THR A N 1
ATOM 4151 C CA . THR A 1 550 ? -21.852 -5.994 -13.000 1.00 98.94 550 THR A CA 1
ATOM 4152 C C . THR A 1 550 ? -21.927 -6.213 -11.494 1.00 98.94 550 THR A C 1
ATOM 4154 O O . THR A 1 550 ? -21.451 -7.232 -10.997 1.00 98.94 550 THR A O 1
ATOM 4157 N N . SER A 1 551 ? -22.523 -5.275 -10.763 1.00 98.75 551 SER A N 1
ATOM 4158 C CA . SER A 1 551 ? -22.646 -5.299 -9.302 1.00 98.75 551 SER A CA 1
ATOM 4159 C C . SER A 1 551 ? -24.097 -5.100 -8.870 1.00 98.75 551 SER A C 1
ATOM 4161 O O . SER A 1 551 ? -24.890 -4.492 -9.591 1.00 98.75 551 SER A O 1
ATOM 4163 N N . ARG A 1 552 ? -24.466 -5.628 -7.702 1.00 98.81 552 ARG A N 1
ATOM 4164 C CA . ARG A 1 552 ? -25.791 -5.422 -7.099 1.00 98.81 552 ARG A CA 1
ATOM 4165 C C . ARG A 1 552 ? -26.041 -3.930 -6.861 1.00 98.81 552 ARG A C 1
ATOM 4167 O O . ARG A 1 552 ? -25.144 -3.198 -6.449 1.00 98.81 552 ARG A O 1
ATOM 4174 N N . ALA A 1 553 ? -27.277 -3.503 -7.091 1.00 98.69 553 ALA A N 1
ATOM 4175 C CA . ALA A 1 553 ? -27.765 -2.182 -6.719 1.00 98.69 553 ALA A CA 1
ATOM 4176 C C . ALA A 1 553 ? -28.973 -2.353 -5.794 1.00 98.69 553 ALA A C 1
ATOM 4178 O O . ALA A 1 553 ? -29.861 -3.166 -6.057 1.00 98.69 553 ALA A O 1
ATOM 4179 N N . HIS A 1 554 ? -28.993 -1.597 -4.706 1.00 98.62 554 HIS A N 1
ATOM 4180 C CA . HIS A 1 554 ? -29.995 -1.703 -3.646 1.00 98.62 554 HIS A CA 1
ATOM 4181 C C . HIS A 1 554 ? -30.936 -0.498 -3.701 1.00 98.62 554 HIS A C 1
ATOM 4183 O O . HIS A 1 554 ? -30.536 0.532 -4.238 1.00 98.62 554 HIS A O 1
ATOM 4189 N N . PRO A 1 555 ? -32.175 -0.587 -3.194 1.00 98.38 555 PRO A N 1
ATOM 4190 C CA . PRO A 1 555 ? -33.006 0.598 -2.989 1.00 98.38 555 PRO A CA 1
ATOM 4191 C C . PRO A 1 555 ? -32.269 1.640 -2.140 1.00 98.38 555 PRO A C 1
ATOM 4193 O O . PRO A 1 555 ? -31.630 1.283 -1.151 1.00 98.38 555 PRO A O 1
ATOM 4196 N N . ASP A 1 556 ? -32.333 2.906 -2.548 1.00 98.19 556 ASP A N 1
ATOM 4197 C CA . ASP A 1 556 ? -31.824 4.010 -1.732 1.00 98.19 556 ASP A CA 1
ATOM 4198 C C . ASP A 1 556 ? -32.812 4.332 -0.602 1.00 98.19 556 ASP A C 1
ATOM 4200 O O . ASP A 1 556 ? -34.024 4.126 -0.733 1.00 98.19 556 ASP A O 1
ATOM 4204 N N . GLU A 1 557 ? -32.293 4.831 0.512 1.00 97.50 557 GLU A N 1
ATOM 4205 C CA . GLU A 1 557 ? -33.054 5.139 1.721 1.00 97.50 557 GLU A CA 1
ATOM 4206 C C . GLU A 1 557 ? -32.474 6.390 2.399 1.00 97.50 557 GLU A C 1
ATOM 4208 O O . GLU A 1 557 ? -31.332 6.791 2.151 1.00 97.50 557 GLU A O 1
ATOM 4213 N N . GLN A 1 558 ? -33.252 6.986 3.305 1.00 97.94 558 GLN A N 1
ATOM 4214 C CA . GLN A 1 558 ? -32.755 8.023 4.210 1.00 97.94 558 GLN A CA 1
ATOM 4215 C C . GLN A 1 558 ? -31.507 7.521 4.943 1.00 97.94 558 GLN A C 1
ATOM 4217 O O . GLN A 1 558 ? -31.448 6.364 5.356 1.00 97.94 558 GLN A O 1
ATOM 4222 N N . THR A 1 559 ? -30.513 8.384 5.116 1.00 98.25 559 THR A N 1
ATOM 4223 C CA . THR A 1 559 ? -29.250 8.030 5.768 1.00 98.25 559 THR A CA 1
ATOM 4224 C C . THR A 1 559 ? -28.997 8.935 6.961 1.00 98.25 559 THR A C 1
ATOM 4226 O O . THR A 1 559 ? -28.973 10.156 6.825 1.00 98.25 559 THR A O 1
ATOM 4229 N N . ALA A 1 560 ? -28.775 8.343 8.133 1.00 98.31 560 ALA A N 1
ATOM 4230 C CA . ALA A 1 560 ? -28.276 9.072 9.289 1.00 98.31 560 ALA A CA 1
ATOM 4231 C C . ALA A 1 560 ? -26.754 9.211 9.200 1.00 98.31 560 ALA A C 1
ATOM 4233 O O . ALA A 1 560 ? -26.066 8.245 8.860 1.00 98.31 560 ALA A O 1
ATOM 4234 N N . ALA A 1 561 ? -26.221 10.379 9.561 1.00 97.88 561 ALA A N 1
ATOM 4235 C CA . ALA A 1 561 ? -24.784 10.579 9.714 1.00 97.88 561 ALA A CA 1
ATOM 4236 C C . ALA A 1 561 ? -24.440 11.423 10.946 1.00 97.88 561 ALA A C 1
ATOM 4238 O O . ALA A 1 561 ? -25.190 12.316 11.347 1.00 97.88 561 ALA A O 1
ATOM 4239 N N . ALA A 1 562 ? -23.286 11.142 11.545 1.00 97.19 562 ALA A N 1
ATOM 4240 C CA . ALA A 1 562 ? -22.758 11.834 12.707 1.00 97.19 562 ALA A CA 1
ATOM 4241 C C . ALA A 1 562 ? -21.266 12.144 12.550 1.00 97.19 562 ALA A C 1
ATOM 4243 O O . ALA A 1 562 ? -20.502 11.321 12.049 1.00 97.19 562 ALA A O 1
ATOM 4244 N N . ASN A 1 563 ? -20.850 13.302 13.061 1.00 97.56 563 ASN A N 1
ATOM 4245 C CA . ASN A 1 563 ? -19.455 13.725 13.135 1.00 97.56 563 ASN A CA 1
ATOM 4246 C C . ASN A 1 563 ? -19.095 14.075 14.577 1.00 97.56 563 ASN A C 1
ATOM 4248 O O . ASN A 1 563 ? -19.877 14.726 15.269 1.00 97.56 563 ASN A O 1
ATOM 4252 N N . LEU A 1 564 ? -17.898 13.691 15.017 1.00 97.94 564 LEU A N 1
ATOM 4253 C CA . LEU A 1 564 ? -17.371 14.029 16.340 1.00 97.94 564 LEU A CA 1
ATOM 4254 C C . LEU A 1 564 ? -15.909 14.447 16.221 1.00 97.94 564 LEU A C 1
ATOM 4256 O O . LEU A 1 564 ? -15.102 13.686 15.702 1.00 97.94 564 LEU A O 1
ATOM 4260 N N . THR A 1 565 ? -15.550 15.613 16.751 1.00 97.94 565 THR A N 1
ATOM 4261 C CA . THR A 1 565 ? -14.149 16.051 16.831 1.00 97.94 565 THR A CA 1
ATOM 4262 C C . THR A 1 565 ? -13.818 16.587 18.213 1.00 97.94 565 THR A C 1
ATOM 4264 O O . THR A 1 565 ? -14.582 17.389 18.753 1.00 97.94 565 THR A O 1
ATOM 4267 N N . PHE A 1 566 ? -12.664 16.214 18.755 1.00 97.00 566 PHE A N 1
ATOM 4268 C CA . PHE A 1 566 ? -12.122 16.782 19.991 1.00 97.00 566 PHE A CA 1
ATOM 4269 C C . PHE A 1 566 ? -10.593 16.695 20.010 1.00 97.00 566 PHE A C 1
ATOM 4271 O O . PHE A 1 566 ? -9.982 15.974 19.219 1.00 97.00 566 PHE A O 1
ATOM 4278 N N . THR A 1 567 ? -9.967 17.450 20.910 1.00 96.62 567 THR A N 1
ATOM 4279 C CA . THR A 1 567 ? -8.511 17.453 21.108 1.00 96.62 567 THR A CA 1
ATOM 4280 C C . THR A 1 567 ? -8.167 17.207 22.571 1.00 96.62 567 THR A C 1
ATOM 4282 O O . THR A 1 567 ? -9.035 17.239 23.441 1.00 96.62 567 THR A O 1
ATOM 4285 N N . ASN A 1 568 ? -6.886 16.987 22.857 1.00 94.25 568 ASN A N 1
ATOM 4286 C CA . ASN A 1 568 ? -6.376 16.891 24.224 1.00 94.25 568 ASN A CA 1
ATOM 4287 C C . ASN A 1 568 ? -6.098 18.264 24.879 1.00 94.25 568 ASN A C 1
ATOM 4289 O O . ASN A 1 568 ? -5.457 18.336 25.929 1.00 94.25 568 ASN A O 1
ATOM 4293 N N . ALA A 1 569 ? -6.548 19.368 24.274 1.00 93.12 569 ALA A N 1
ATOM 4294 C CA . ALA A 1 569 ? -6.280 20.706 24.784 1.00 93.12 569 ALA A CA 1
ATOM 4295 C C . ALA A 1 569 ? -6.951 20.924 26.151 1.00 93.12 569 ALA A C 1
ATOM 4297 O O . ALA A 1 569 ? -8.175 20.936 26.260 1.00 93.12 569 ALA A O 1
ATOM 4298 N N . GLY A 1 570 ? -6.137 21.146 27.185 1.00 87.75 570 GLY A N 1
ATOM 4299 C CA . GLY A 1 570 ? -6.619 21.417 28.543 1.00 87.75 570 GLY A CA 1
ATOM 4300 C C . GLY A 1 570 ? -6.995 20.177 29.360 1.00 87.75 570 GLY A C 1
ATOM 4301 O O . GLY A 1 570 ? -7.540 20.340 30.448 1.00 87.75 570 GLY A O 1
ATOM 4302 N N . ILE A 1 571 ? -6.684 18.967 28.880 1.00 92.25 571 ILE A N 1
ATOM 4303 C CA . ILE A 1 571 ? -6.935 17.699 29.587 1.00 92.25 571 ILE A CA 1
ATOM 4304 C C . ILE A 1 571 ? -5.671 16.828 29.648 1.00 92.25 571 ILE A C 1
ATOM 4306 O O . ILE A 1 571 ? -4.698 17.076 28.934 1.00 92.25 571 ILE A O 1
ATOM 4310 N N . SER A 1 572 ? -5.663 15.808 30.513 1.00 93.00 572 SER A N 1
ATOM 4311 C CA . SER A 1 572 ? -4.573 14.826 30.558 1.00 93.00 572 SER A CA 1
ATOM 4312 C C . SER A 1 572 ? -4.636 13.857 29.372 1.00 93.00 572 SER A C 1
ATOM 4314 O O . SER A 1 572 ? -5.687 13.657 28.760 1.00 93.00 572 SER A O 1
ATOM 4316 N N . GLN A 1 573 ? -3.503 13.223 29.061 1.00 93.12 573 GLN A N 1
ATOM 4317 C CA . GLN A 1 573 ? -3.433 12.199 28.016 1.00 93.12 573 GLN A CA 1
ATOM 4318 C C . GLN A 1 573 ? -4.299 10.975 28.359 1.00 93.12 573 GLN A C 1
ATOM 4320 O O . GLN A 1 573 ? -4.970 10.444 27.478 1.00 93.12 573 GLN A O 1
ATOM 4325 N N . ASP A 1 574 ? -4.361 10.597 29.637 1.00 94.19 574 ASP A N 1
ATOM 4326 C CA . ASP A 1 574 ? -5.229 9.516 30.115 1.00 94.19 574 ASP A CA 1
ATOM 4327 C C . ASP A 1 574 ? -6.709 9.846 29.887 1.00 94.19 574 ASP A C 1
ATOM 4329 O O . ASP A 1 574 ? -7.441 9.032 29.335 1.00 94.19 574 ASP A O 1
ATOM 4333 N N . ALA A 1 575 ? -7.143 11.071 30.215 1.00 92.44 575 ALA A N 1
ATOM 4334 C CA . ALA A 1 575 ? -8.526 11.502 30.004 1.00 92.44 575 ALA A CA 1
ATOM 4335 C C . ALA A 1 575 ? -8.905 11.548 28.513 1.00 92.44 575 ALA A C 1
ATOM 4337 O O . ALA A 1 575 ? -10.050 11.264 28.159 1.00 92.44 575 ALA A O 1
ATOM 4338 N N . PHE A 1 576 ? -7.950 11.892 27.639 1.00 96.00 576 PHE A N 1
ATOM 4339 C CA . PHE A 1 576 ? -8.129 11.849 26.186 1.00 96.00 576 PHE A CA 1
ATOM 4340 C C . PHE A 1 576 ? -8.338 10.411 25.689 1.00 96.00 576 PHE A C 1
ATOM 4342 O O . PHE A 1 576 ? -9.299 10.147 24.965 1.00 96.00 576 PHE A O 1
ATOM 4349 N N . PHE A 1 577 ? -7.482 9.473 26.106 1.00 96.19 577 PHE A N 1
ATOM 4350 C CA . PHE A 1 577 ? -7.594 8.075 25.685 1.00 96.19 577 PHE A CA 1
ATOM 4351 C C . PHE A 1 577 ? -8.766 7.329 26.332 1.00 96.19 577 PHE A C 1
ATOM 4353 O O . PHE A 1 577 ? -9.339 6.470 25.674 1.00 96.19 577 PHE A O 1
ATOM 4360 N N . GLU A 1 578 ? -9.207 7.697 27.537 1.00 96.56 578 GLU A N 1
ATOM 4361 C CA . GLU A 1 578 ? -10.408 7.123 28.169 1.00 96.56 578 GLU A CA 1
ATOM 4362 C C . GLU A 1 578 ? -11.682 7.403 27.344 1.00 96.56 578 GLU A C 1
ATOM 4364 O O . GLU A 1 578 ? -12.552 6.540 27.181 1.00 96.56 578 GLU A O 1
ATOM 4369 N N . VAL A 1 579 ? -11.792 8.605 26.764 1.00 97.56 579 VAL A N 1
ATOM 4370 C CA . VAL A 1 579 ? -12.888 8.941 25.838 1.00 97.56 579 VAL A CA 1
ATOM 4371 C C . VAL A 1 579 ? -12.827 8.061 24.590 1.00 97.56 579 VAL A C 1
ATOM 4373 O O . VAL A 1 579 ? -13.858 7.562 24.135 1.00 97.56 579 VAL A O 1
ATOM 4376 N N . ILE A 1 580 ? -11.630 7.872 24.034 1.00 97.62 580 ILE A N 1
ATOM 4377 C CA . ILE A 1 580 ? -11.423 7.063 22.829 1.00 97.62 580 ILE A CA 1
ATOM 4378 C C . ILE A 1 580 ? -11.729 5.591 23.106 1.00 97.62 580 ILE A C 1
ATOM 4380 O O . ILE A 1 580 ? -12.399 4.955 22.300 1.00 97.62 580 ILE A O 1
ATOM 4384 N N . GLU A 1 581 ? -11.306 5.056 24.249 1.00 97.88 581 GLU A N 1
ATOM 4385 C CA . GLU A 1 581 ? -11.644 3.698 24.679 1.00 97.88 581 GLU A CA 1
ATOM 4386 C C . GLU A 1 581 ? -13.164 3.528 24.784 1.00 97.88 581 GLU A C 1
ATOM 4388 O O . GLU A 1 581 ? -13.725 2.569 24.251 1.00 97.88 581 GLU A O 1
ATOM 4393 N N . THR A 1 582 ? -13.848 4.515 25.372 1.00 98.25 582 THR A N 1
ATOM 4394 C CA . THR A 1 582 ? -15.314 4.532 25.445 1.00 98.25 582 THR A CA 1
ATOM 4395 C C . THR A 1 582 ? -15.944 4.525 24.052 1.00 98.25 582 THR A C 1
ATOM 4397 O O . THR A 1 582 ? -16.894 3.785 23.821 1.00 98.25 582 THR A O 1
ATOM 4400 N N . PHE A 1 583 ? -15.424 5.321 23.112 1.00 98.12 583 PHE A N 1
ATOM 4401 C CA . PHE A 1 583 ? -15.859 5.316 21.713 1.00 98.12 583 PHE A CA 1
ATOM 4402 C C . PHE A 1 583 ? -15.626 3.969 21.021 1.00 98.12 583 PHE A C 1
ATOM 4404 O O . PHE A 1 583 ? -16.541 3.438 20.402 1.00 98.12 583 PHE A O 1
ATOM 4411 N N . ILE A 1 584 ? -14.441 3.373 21.152 1.00 98.12 584 ILE A N 1
ATOM 4412 C CA . ILE A 1 584 ? -14.144 2.060 20.564 1.00 98.12 584 ILE A CA 1
ATOM 4413 C C . ILE A 1 584 ? -15.110 1.001 21.115 1.00 98.12 584 ILE A C 1
ATOM 4415 O O . ILE A 1 584 ? -15.586 0.150 20.363 1.00 98.12 584 ILE A O 1
ATOM 4419 N N . GLY A 1 585 ? -15.474 1.101 22.396 1.00 98.00 585 GLY A N 1
ATOM 4420 C CA . GLY A 1 585 ? -16.476 0.246 23.029 1.00 98.00 585 GLY A CA 1
ATOM 4421 C C . GLY A 1 585 ? -17.883 0.334 22.420 1.00 98.00 585 GLY A C 1
ATOM 4422 O O . GLY A 1 585 ? -18.646 -0.622 22.551 1.00 98.00 585 GLY A O 1
ATOM 4423 N N . THR A 1 586 ? -18.243 1.424 21.727 1.00 96.94 586 THR A N 1
ATOM 4424 C CA . THR A 1 586 ? -19.552 1.549 21.052 1.00 96.94 586 THR A CA 1
ATOM 4425 C C . THR A 1 586 ? -19.558 0.960 19.640 1.00 96.94 586 THR A C 1
ATOM 4427 O O . THR A 1 586 ? -20.632 0.640 19.122 1.00 96.94 586 THR A O 1
ATOM 4430 N N . LEU A 1 587 ? -18.384 0.748 19.029 1.00 97.81 587 LEU A N 1
ATOM 4431 C CA . LEU A 1 587 ? -18.260 0.297 17.638 1.00 97.81 587 LEU A CA 1
ATOM 4432 C C . LEU A 1 587 ? -18.963 -1.037 17.336 1.00 97.81 587 LEU A C 1
ATOM 4434 O O . LEU A 1 587 ? -19.604 -1.103 16.288 1.00 97.81 587 LEU A O 1
ATOM 4438 N N . PRO A 1 588 ? -18.933 -2.076 18.198 1.00 98.00 588 PRO A N 1
ATOM 4439 C CA . PRO A 1 588 ? -19.680 -3.307 17.929 1.00 98.00 588 PRO A CA 1
ATOM 4440 C C . PRO A 1 588 ? -21.185 -3.060 17.780 1.00 98.00 588 PRO A C 1
ATOM 4442 O O . PRO A 1 588 ? -21.790 -3.515 16.819 1.00 98.00 588 PRO A O 1
ATOM 4445 N N . THR A 1 589 ? -21.771 -2.244 18.665 1.00 98.00 589 THR A N 1
ATOM 4446 C CA . THR A 1 589 ? -23.204 -1.896 18.597 1.00 98.00 589 THR A CA 1
ATOM 4447 C C . THR A 1 589 ? -23.518 -1.087 17.337 1.00 98.00 589 THR A C 1
ATOM 4449 O O . THR A 1 589 ? -24.564 -1.272 16.720 1.00 98.00 589 THR A O 1
ATOM 4452 N N . LEU A 1 590 ? -22.602 -0.198 16.940 1.00 97.56 590 LEU A N 1
ATOM 4453 C CA . LEU A 1 590 ? -22.713 0.593 15.717 1.00 97.56 590 LEU A CA 1
ATOM 4454 C C . LEU A 1 590 ? -22.729 -0.296 14.465 1.00 97.56 590 LEU A C 1
ATOM 4456 O O . LEU A 1 590 ? -23.596 -0.134 13.608 1.00 97.56 590 LEU A O 1
ATOM 4460 N N . VAL A 1 591 ? -21.804 -1.253 14.377 1.00 97.38 591 VAL A N 1
ATOM 4461 C CA . VAL A 1 591 ? -21.705 -2.183 13.243 1.00 97.38 591 VAL A CA 1
ATOM 4462 C C . VAL A 1 591 ? -22.887 -3.154 13.209 1.00 97.38 591 VAL A C 1
ATOM 4464 O O . VAL A 1 591 ? -23.452 -3.361 12.138 1.00 97.38 591 VAL A O 1
ATOM 4467 N N . ASP A 1 592 ? -23.323 -3.676 14.360 1.00 97.38 592 ASP A N 1
ATOM 4468 C CA . ASP A 1 592 ? -24.496 -4.560 14.467 1.00 97.38 592 ASP A CA 1
ATOM 4469 C C . ASP A 1 592 ? -25.800 -3.859 14.047 1.00 97.38 592 ASP A C 1
ATOM 4471 O O . ASP A 1 592 ? -26.719 -4.499 13.535 1.00 97.38 592 ASP A O 1
ATOM 4475 N N . ALA A 1 593 ? -25.876 -2.534 14.211 1.00 97.19 593 ALA A N 1
ATOM 4476 C CA . ALA A 1 593 ? -26.980 -1.717 13.708 1.00 97.19 593 ALA A CA 1
ATOM 4477 C C . ALA A 1 593 ? -26.929 -1.488 12.182 1.00 97.19 593 ALA A C 1
ATOM 4479 O O . ALA A 1 593 ? -27.825 -0.856 11.628 1.00 97.19 593 ALA A O 1
ATOM 4480 N N . GLY A 1 594 ? -25.895 -1.976 11.489 1.00 96.75 594 GLY A N 1
ATOM 4481 C CA . GLY A 1 594 ? -25.691 -1.769 10.055 1.00 96.75 594 GLY A CA 1
ATOM 4482 C C . GLY A 1 594 ? -25.038 -0.430 9.700 1.00 96.75 594 GLY A C 1
ATOM 4483 O O . GLY A 1 594 ? -24.973 -0.089 8.519 1.00 96.75 594 GLY A O 1
ATOM 4484 N N . ALA A 1 595 ? -24.536 0.317 10.689 1.00 97.69 595 ALA A N 1
ATOM 4485 C CA . ALA A 1 595 ? -23.786 1.550 10.476 1.00 97.69 595 ALA A CA 1
ATOM 4486 C C . ALA A 1 595 ? -22.274 1.291 10.361 1.00 97.69 595 ALA A C 1
ATOM 4488 O O . ALA A 1 595 ? -21.751 0.230 10.710 1.00 97.69 595 ALA A O 1
ATOM 4489 N N . VAL A 1 596 ? -21.549 2.288 9.867 1.00 97.06 596 VAL A N 1
ATOM 4490 C CA . VAL A 1 596 ? -20.086 2.308 9.756 1.00 97.06 596 VAL A CA 1
ATOM 4491 C C . VAL A 1 596 ? -19.569 3.567 10.434 1.00 97.06 596 VAL A C 1
ATOM 4493 O O . VAL A 1 596 ? -20.262 4.577 10.467 1.00 97.06 596 VAL A O 1
ATOM 4496 N N . SER A 1 597 ? -18.350 3.526 10.970 1.00 96.31 597 SER A N 1
ATOM 4497 C CA . SER A 1 597 ? -17.655 4.715 11.460 1.00 96.31 597 SER A CA 1
ATOM 4498 C C . SER A 1 597 ? -16.297 4.859 10.785 1.00 96.31 597 SER A C 1
ATOM 4500 O O . SER A 1 597 ? -15.477 3.941 10.827 1.00 96.31 597 SER A O 1
ATOM 4502 N N . VAL A 1 598 ? -16.063 6.015 10.164 1.00 95.25 598 VAL A N 1
ATOM 4503 C CA . VAL A 1 598 ? -14.762 6.437 9.641 1.00 95.25 598 VAL A CA 1
ATOM 4504 C C . VAL A 1 598 ? -14.168 7.433 10.623 1.00 95.25 598 VAL A C 1
ATOM 4506 O O . VAL A 1 598 ? -14.778 8.460 10.923 1.00 95.25 598 VAL A O 1
ATOM 4509 N N . TRP A 1 599 ? -12.980 7.136 11.138 1.00 95.75 599 TRP A N 1
ATOM 4510 C CA . TRP A 1 599 ? -12.339 7.978 12.138 1.00 95.75 599 TRP A CA 1
ATOM 4511 C C . TRP A 1 599 ? -10.816 7.980 12.012 1.00 95.75 599 TRP A C 1
ATOM 4513 O O . TRP A 1 599 ? -10.202 7.038 11.513 1.00 95.75 599 TRP A O 1
ATOM 4523 N N . LEU A 1 600 ? -10.222 9.078 12.465 1.00 95.06 600 LEU A N 1
ATOM 4524 C CA . LEU A 1 600 ? -8.796 9.344 12.535 1.00 95.06 600 LEU A CA 1
ATOM 4525 C C . LEU A 1 600 ? -8.455 9.739 13.971 1.00 95.06 600 LEU A C 1
ATOM 4527 O O . LEU A 1 600 ? -9.163 10.525 14.604 1.00 95.06 600 LEU A O 1
ATOM 4531 N N . MET A 1 601 ? -7.328 9.236 14.459 1.00 94.25 601 MET A N 1
ATOM 4532 C CA . MET A 1 601 ? -6.786 9.594 15.760 1.00 94.25 601 MET A CA 1
ATOM 4533 C C . MET A 1 601 ? -5.295 9.905 15.639 1.00 94.25 601 MET A C 1
ATOM 4535 O O . MET A 1 601 ? -4.547 9.191 14.973 1.00 94.25 601 MET A O 1
ATOM 4539 N N . THR A 1 602 ? -4.861 10.952 16.331 1.00 94.06 602 THR A N 1
ATOM 4540 C CA . THR A 1 602 ? -3.455 11.245 16.622 1.00 94.06 602 THR A CA 1
ATOM 4541 C C . THR A 1 602 ? -3.231 11.209 18.134 1.00 94.06 602 THR A C 1
ATOM 4543 O O . THR A 1 602 ? -4.152 10.979 18.913 1.00 94.06 602 THR A O 1
ATOM 4546 N N . ASN A 1 603 ? -2.010 11.498 18.585 1.00 90.25 603 ASN A N 1
ATOM 4547 C CA . ASN A 1 603 ? -1.729 11.661 20.014 1.00 90.25 603 ASN A CA 1
ATOM 4548 C C . ASN A 1 603 ? -2.442 12.868 20.665 1.00 90.25 603 ASN A C 1
ATOM 4550 O O . ASN A 1 603 ? -2.385 13.009 21.886 1.00 90.25 603 ASN A O 1
ATOM 4554 N N . SER A 1 604 ? -3.057 13.751 19.872 1.00 93.38 604 SER A N 1
ATOM 4555 C CA . SER A 1 604 ? -3.613 15.027 20.333 1.00 93.38 604 SER A CA 1
ATOM 4556 C C . SER A 1 604 ? -5.009 15.353 19.811 1.00 93.38 604 SER A C 1
ATOM 4558 O O . SER A 1 604 ? -5.636 16.290 20.307 1.00 93.38 604 SER A O 1
ATOM 4560 N N . SER A 1 605 ? -5.511 14.612 18.826 1.00 96.06 605 SER A N 1
ATOM 4561 C CA . SER A 1 605 ? -6.797 14.888 18.192 1.00 96.06 605 SER A CA 1
ATOM 4562 C C . SER A 1 605 ? -7.516 13.613 17.789 1.00 96.06 605 SER A C 1
ATOM 4564 O O . SER A 1 605 ? -6.888 12.620 17.424 1.00 96.06 605 SER A O 1
ATOM 4566 N N . PHE A 1 606 ? -8.839 13.666 17.846 1.00 98.00 606 PHE A N 1
ATOM 4567 C CA . PHE A 1 606 ? -9.727 12.629 17.354 1.00 98.00 606 PHE A CA 1
ATOM 4568 C C . PHE A 1 606 ? -10.768 13.268 16.437 1.00 98.00 606 PHE A C 1
ATOM 4570 O O . PHE A 1 606 ? -11.334 14.316 16.767 1.00 98.00 606 PHE A O 1
ATOM 4577 N N . ALA A 1 607 ? -11.030 12.625 15.304 1.00 97.50 607 ALA A N 1
ATOM 4578 C CA . ALA A 1 607 ? -12.072 13.011 14.370 1.00 97.50 607 ALA A CA 1
ATOM 4579 C C . ALA A 1 607 ? -12.790 11.769 13.840 1.00 97.50 607 ALA A C 1
ATOM 4581 O O . ALA A 1 607 ? -12.166 10.901 13.245 1.00 97.50 607 ALA A O 1
ATOM 4582 N N . MET A 1 608 ? -14.102 11.709 14.019 1.00 96.62 608 MET A N 1
ATOM 4583 C CA . MET A 1 608 ? -15.002 10.770 13.361 1.00 96.62 608 MET A CA 1
ATOM 4584 C C . MET A 1 608 ? -15.763 11.530 12.281 1.00 96.62 608 MET A C 1
ATOM 4586 O O . MET A 1 608 ? -16.529 12.440 12.610 1.00 96.62 608 MET A O 1
ATOM 4590 N N . THR A 1 609 ? -15.525 11.180 11.020 1.00 92.00 609 THR A N 1
ATOM 4591 C CA . THR A 1 609 ? -16.069 11.866 9.843 1.00 92.00 609 THR A CA 1
ATOM 4592 C C . THR A 1 609 ? -16.267 10.902 8.659 1.00 92.00 609 THR A C 1
ATOM 4594 O O . THR A 1 609 ? -15.316 10.676 7.905 1.00 92.00 609 THR A O 1
ATOM 4597 N N . PRO A 1 610 ? -17.480 10.373 8.427 1.00 93.56 610 PRO A N 1
ATOM 4598 C CA . PRO A 1 610 ? -18.611 10.289 9.351 1.00 93.56 610 PRO A CA 1
ATOM 4599 C C . PRO A 1 610 ? -18.727 8.906 10.012 1.00 93.56 610 PRO A C 1
ATOM 4601 O O . PRO A 1 610 ? -18.138 7.918 9.568 1.00 93.56 610 PRO A O 1
ATOM 4604 N N . ALA A 1 611 ? -19.555 8.820 11.054 1.00 96.81 611 ALA A N 1
ATOM 4605 C CA . ALA A 1 611 ? -20.351 7.618 11.266 1.00 96.81 611 ALA A CA 1
ATOM 4606 C C . ALA A 1 611 ? -21.641 7.729 10.460 1.00 96.81 611 ALA A C 1
ATOM 4608 O O . ALA A 1 611 ? -22.294 8.765 10.532 1.00 96.81 611 ALA A O 1
ATOM 4609 N N . SER A 1 612 ? -22.017 6.699 9.710 1.00 97.19 612 SER A N 1
ATOM 4610 C CA . SER A 1 612 ? -23.208 6.728 8.862 1.00 97.19 612 SER A CA 1
ATOM 4611 C C . SER A 1 612 ? -23.928 5.386 8.816 1.00 97.19 612 SER A C 1
ATOM 4613 O O . SER A 1 612 ? -23.317 4.326 8.945 1.00 97.19 612 SER A O 1
ATOM 4615 N N . GLY A 1 613 ? -25.249 5.439 8.661 1.00 97.69 613 GLY A N 1
ATOM 4616 C CA . GLY A 1 613 ? -26.106 4.267 8.543 1.00 97.69 613 GLY A CA 1
ATOM 4617 C C . GLY A 1 613 ? -27.314 4.574 7.670 1.00 97.69 613 GLY A C 1
ATOM 4618 O O . GLY A 1 613 ? -28.209 5.320 8.067 1.00 97.69 613 GLY A O 1
ATOM 4619 N N . ILE A 1 614 ? -27.334 3.996 6.471 1.00 97.38 614 ILE A N 1
ATOM 4620 C CA . ILE A 1 614 ? -28.503 4.035 5.589 1.00 97.38 614 ILE A CA 1
ATOM 4621 C C . ILE A 1 614 ? -29.661 3.266 6.242 1.00 97.38 614 ILE A C 1
ATOM 4623 O O . ILE A 1 614 ? -29.453 2.200 6.827 1.00 97.38 614 ILE A O 1
ATOM 4627 N N . GLY A 1 615 ? -30.879 3.789 6.133 1.00 97.19 615 GLY A N 1
ATOM 4628 C CA . GLY A 1 615 ? -32.102 3.270 6.755 1.00 97.19 615 GLY A CA 1
ATOM 4629 C C . GLY A 1 615 ? -32.161 3.405 8.275 1.00 97.19 615 GLY A C 1
ATOM 4630 O O . GLY A 1 615 ? -33.060 2.838 8.892 1.00 97.19 615 GLY A O 1
ATOM 4631 N N . LEU A 1 616 ? -31.211 4.119 8.883 1.00 97.69 616 LEU A N 1
ATOM 4632 C CA . LEU A 1 616 ? -31.250 4.469 10.298 1.00 97.69 616 LEU A CA 1
ATOM 4633 C C . LEU A 1 616 ? -31.715 5.912 10.477 1.00 97.69 616 LEU A C 1
ATOM 4635 O O . LEU A 1 616 ? -31.455 6.764 9.631 1.00 97.69 616 LEU A O 1
ATOM 4639 N N . ASP A 1 617 ? -32.330 6.177 11.627 1.00 97.00 617 ASP A N 1
ATOM 4640 C CA . ASP A 1 617 ? -32.585 7.530 12.111 1.00 97.00 617 ASP A CA 1
ATOM 4641 C C . ASP A 1 617 ? -31.386 8.059 12.906 1.00 97.00 617 ASP A C 1
ATOM 4643 O O . ASP A 1 617 ? -30.737 7.329 13.665 1.00 97.00 617 ASP A O 1
ATOM 4647 N N . SER A 1 618 ? -31.156 9.368 12.829 1.00 97.50 618 SER A N 1
ATOM 4648 C CA . SER A 1 618 ? -30.147 10.097 13.610 1.00 97.50 618 SER A CA 1
ATOM 4649 C C . SER A 1 618 ? -30.222 9.816 15.117 1.00 97.50 618 SER A C 1
ATOM 4651 O O . SER A 1 618 ? -29.194 9.784 15.800 1.00 97.50 618 SER A O 1
ATOM 4653 N N . SER A 1 619 ? -31.421 9.533 15.638 1.00 97.75 619 SER A N 1
ATOM 4654 C CA . SER A 1 619 ? -31.635 9.127 17.033 1.00 97.75 619 SER A CA 1
ATOM 4655 C C . SER A 1 619 ? -30.893 7.839 17.411 1.00 97.75 619 SER A C 1
ATOM 4657 O O . SER A 1 619 ? -30.332 7.770 18.501 1.00 97.75 619 SER A O 1
ATOM 4659 N N . VAL A 1 620 ? -30.797 6.859 16.507 1.00 98.00 620 VAL A N 1
ATOM 4660 C CA . VAL A 1 620 ? -30.071 5.601 16.740 1.00 98.00 620 VAL A CA 1
ATOM 4661 C C . VAL A 1 620 ? -28.577 5.875 16.892 1.00 98.00 620 VAL A C 1
ATOM 4663 O O . VAL A 1 620 ? -27.958 5.419 17.853 1.00 98.00 620 VAL A O 1
ATOM 4666 N N . LEU A 1 621 ? -27.996 6.680 15.994 1.00 97.62 621 LEU A N 1
ATOM 4667 C CA . LEU A 1 621 ? -26.583 7.062 16.089 1.00 97.62 621 LEU A CA 1
ATOM 4668 C C . LEU A 1 621 ? -26.306 7.881 17.355 1.00 97.62 621 LEU A C 1
ATOM 4670 O O . LEU A 1 621 ? -25.301 7.658 18.026 1.00 97.62 621 LEU A O 1
ATOM 4674 N N . ASN A 1 622 ? -27.204 8.796 17.717 1.00 97.25 622 ASN A N 1
ATOM 4675 C CA . ASN A 1 622 ? -27.081 9.587 18.938 1.00 97.25 622 ASN A CA 1
ATOM 4676 C C . ASN A 1 622 ? -27.126 8.713 20.204 1.00 97.25 622 ASN A C 1
ATOM 4678 O O . ASN A 1 622 ? -26.377 8.948 21.153 1.00 97.25 622 ASN A O 1
ATOM 4682 N N . ASP A 1 623 ? -27.966 7.680 20.212 1.00 98.12 623 ASP A N 1
ATOM 4683 C CA . ASP A 1 623 ? -28.093 6.738 21.321 1.00 98.12 623 ASP A CA 1
ATOM 4684 C C . ASP A 1 623 ? -26.845 5.870 21.485 1.00 98.12 623 ASP A C 1
ATOM 4686 O O . ASP A 1 623 ? -26.357 5.708 22.606 1.00 98.12 623 ASP A O 1
ATOM 4690 N N . ILE A 1 624 ? -26.283 5.393 20.372 1.00 97.81 624 ILE A N 1
ATOM 4691 C CA . ILE A 1 624 ? -25.033 4.623 20.346 1.00 97.81 624 ILE A CA 1
ATOM 4692 C C . ILE A 1 624 ? -23.843 5.485 20.782 1.00 97.81 624 ILE A C 1
ATOM 4694 O O . ILE A 1 624 ? -22.988 5.017 21.528 1.00 97.81 624 ILE A O 1
ATOM 4698 N N . MET A 1 625 ? -23.796 6.756 20.374 1.00 97.31 625 MET A N 1
ATOM 4699 C CA . MET A 1 625 ? -22.709 7.681 20.722 1.00 97.31 625 MET A CA 1
ATOM 4700 C C . MET A 1 625 ? -22.840 8.284 22.125 1.00 97.31 625 MET A C 1
ATOM 4702 O O . MET A 1 625 ? -21.883 8.867 22.643 1.00 97.31 625 MET A O 1
ATOM 4706 N N . ARG A 1 626 ? -24.000 8.139 22.775 1.00 97.81 626 ARG A N 1
ATOM 4707 C CA . ARG A 1 626 ? -24.289 8.718 24.094 1.00 97.81 626 ARG A CA 1
ATOM 4708 C C . ARG A 1 626 ? -23.217 8.414 25.152 1.00 97.81 626 ARG A C 1
ATOM 4710 O O . ARG A 1 626 ? -22.845 9.363 25.843 1.00 97.81 626 ARG A O 1
ATOM 4717 N N . PRO A 1 627 ? -22.682 7.182 25.294 1.00 98.19 627 PRO A N 1
ATOM 4718 C CA . PRO A 1 627 ? -21.621 6.899 26.262 1.00 98.19 627 PRO A CA 1
ATOM 4719 C C . PRO A 1 627 ? -20.372 7.757 26.029 1.00 98.19 627 PRO A C 1
ATOM 4721 O O . PRO A 1 627 ? -19.860 8.363 26.967 1.00 98.19 627 PRO A O 1
ATOM 4724 N N . THR A 1 628 ? -19.937 7.899 24.775 1.00 98.00 628 THR A N 1
ATOM 4725 C CA . THR A 1 628 ? -18.795 8.745 24.396 1.00 98.00 628 THR A CA 1
ATOM 4726 C C . THR A 1 628 ? -19.054 10.216 24.713 1.00 98.00 628 THR A C 1
ATOM 4728 O O . THR A 1 628 ? -18.204 10.883 25.297 1.00 98.00 628 THR A O 1
ATOM 4731 N N . ILE A 1 629 ? -20.245 10.726 24.381 1.00 98.06 629 ILE A N 1
ATOM 4732 C CA . ILE A 1 629 ? -20.621 12.121 24.660 1.00 98.06 629 ILE A CA 1
ATOM 4733 C C . ILE A 1 629 ? -20.699 12.396 26.167 1.00 98.06 629 ILE A C 1
ATOM 4735 O O . ILE A 1 629 ? -20.317 13.474 26.621 1.00 98.06 629 ILE A O 1
ATOM 4739 N N . MET A 1 630 ? -21.172 11.435 26.962 1.00 97.94 630 MET A N 1
ATOM 4740 C CA . MET A 1 630 ? -21.175 11.551 28.421 1.00 97.94 630 MET A CA 1
ATOM 4741 C C . MET A 1 630 ? -19.753 11.558 28.977 1.00 97.94 630 MET A C 1
ATOM 4743 O O . MET A 1 630 ? -19.431 12.441 29.768 1.00 97.94 630 MET A O 1
ATOM 4747 N N . LYS A 1 631 ? -18.881 10.668 28.492 1.00 97.69 631 LYS A N 1
ATOM 4748 C CA . LYS A 1 631 ? -17.474 10.618 28.905 1.00 97.69 631 LYS A CA 1
ATOM 4749 C C . LYS A 1 631 ? -16.723 11.915 28.584 1.00 97.69 631 LYS A C 1
ATOM 4751 O O . LYS A 1 631 ? -15.980 12.421 29.418 1.00 97.69 631 LYS A O 1
ATOM 4756 N N . LEU A 1 632 ? -16.980 12.513 27.418 1.00 96.88 632 LEU A N 1
ATOM 4757 C CA . LEU A 1 632 ? -16.455 13.837 27.059 1.00 96.88 632 LEU A CA 1
ATOM 4758 C C . LEU A 1 632 ? -16.865 14.919 28.070 1.00 96.88 632 LEU A C 1
ATOM 4760 O O . LEU A 1 632 ? -16.040 15.741 28.461 1.00 96.88 632 LEU A O 1
ATOM 4764 N N . LYS A 1 633 ? -18.127 14.912 28.518 1.00 96.19 633 LYS A N 1
ATOM 4765 C CA . LYS A 1 633 ? -18.633 15.871 29.514 1.00 96.19 633 LYS A CA 1
ATOM 4766 C C . LYS A 1 633 ? -18.050 15.632 30.906 1.00 96.19 633 LYS A C 1
ATOM 4768 O O . LYS A 1 633 ? -17.702 16.605 31.571 1.00 96.19 633 LYS A O 1
ATOM 4773 N N . GLU A 1 634 ? -17.947 14.372 31.330 1.00 95.25 634 GLU A N 1
ATOM 4774 C CA . GLU A 1 634 ? -17.323 13.965 32.600 1.00 95.25 634 GLU A CA 1
ATOM 4775 C C . GLU A 1 634 ? -15.872 14.446 32.683 1.00 95.25 634 GLU A C 1
ATOM 4777 O O . GLU A 1 634 ? -15.470 15.021 33.690 1.00 95.25 634 GLU A O 1
ATOM 4782 N N . ASN A 1 635 ? -15.125 14.295 31.587 1.00 92.88 635 ASN A N 1
ATOM 4783 C CA . ASN A 1 635 ? -13.717 14.680 31.504 1.00 92.88 635 ASN A CA 1
ATOM 4784 C C . ASN A 1 635 ? -13.512 16.155 31.109 1.00 92.88 635 ASN A C 1
ATOM 4786 O O . ASN A 1 635 ? -12.383 16.570 30.851 1.00 92.88 635 ASN A O 1
ATOM 4790 N N . HIS A 1 636 ? -14.585 16.957 31.064 1.00 91.06 636 HIS A N 1
ATOM 4791 C CA . HIS A 1 636 ? -14.564 18.380 30.701 1.00 91.06 636 HIS A CA 1
ATOM 4792 C C . HIS A 1 636 ? -13.852 18.678 29.368 1.00 91.06 636 HIS A C 1
ATOM 4794 O O . HIS A 1 636 ? -13.211 19.718 29.204 1.00 91.06 636 HIS A O 1
ATOM 4800 N N . VAL A 1 637 ? -13.970 17.765 28.403 1.00 93.19 637 VAL A N 1
ATOM 4801 C CA . VAL A 1 637 ? -13.346 17.885 27.083 1.00 93.19 637 VAL A CA 1
ATOM 4802 C C . VAL A 1 637 ? -14.187 18.803 26.202 1.00 93.19 637 VAL A C 1
ATOM 4804 O O . VAL A 1 637 ? -15.400 18.628 26.091 1.00 93.19 637 VAL A O 1
ATOM 4807 N N . ASN A 1 638 ? -13.552 19.756 25.521 1.00 93.06 638 ASN A N 1
ATOM 4808 C CA . ASN A 1 638 ? -14.218 20.528 24.474 1.00 93.06 638 ASN A CA 1
ATOM 4809 C C . ASN A 1 638 ? -14.338 19.687 23.198 1.00 93.06 638 ASN A C 1
ATOM 4811 O O . ASN A 1 638 ? -13.342 19.162 22.698 1.00 93.06 638 ASN A O 1
ATOM 4815 N N . TYR A 1 639 ? -15.547 19.594 22.649 1.00 96.62 639 TYR A N 1
ATOM 4816 C CA . TYR A 1 639 ? -15.828 18.798 21.459 1.00 96.62 639 TYR A CA 1
ATOM 4817 C C . TYR A 1 639 ? -16.858 19.474 20.550 1.00 96.62 639 TYR A C 1
ATOM 4819 O O . TYR A 1 639 ? -17.689 20.265 20.999 1.00 96.62 639 TYR A O 1
ATOM 4827 N N . THR A 1 640 ? -16.832 19.100 19.273 1.00 97.44 640 THR A N 1
ATOM 4828 C CA . THR A 1 640 ? -17.884 19.402 18.296 1.00 97.44 640 THR A CA 1
ATOM 4829 C C . THR A 1 640 ? -18.570 18.099 17.936 1.00 97.44 640 THR A C 1
ATOM 4831 O O . THR A 1 640 ? -17.901 17.147 17.540 1.00 97.44 640 THR A O 1
ATOM 4834 N N . TYR A 1 641 ? -19.893 18.052 18.069 1.00 97.38 641 TYR A N 1
ATOM 4835 C CA . TYR A 1 641 ? -20.697 16.892 17.701 1.00 97.38 641 TYR A CA 1
ATOM 4836 C C . TYR A 1 641 ? -21.877 17.324 16.836 1.00 97.38 641 TYR A C 1
ATOM 4838 O O . TYR A 1 641 ? -22.609 18.247 17.196 1.00 97.38 641 TYR A O 1
ATOM 4846 N N . PHE A 1 642 ? -22.049 16.651 15.704 1.00 96.69 642 PHE A N 1
ATOM 4847 C CA . PHE A 1 642 ? -23.193 16.787 14.811 1.00 96.69 642 PHE A CA 1
ATOM 4848 C C . PHE A 1 642 ? -23.793 15.406 14.577 1.00 96.69 642 PHE A C 1
ATOM 4850 O O . PHE A 1 642 ? -23.057 14.431 14.446 1.00 96.69 642 PHE A O 1
ATOM 4857 N N . VAL A 1 643 ? -25.117 15.338 14.491 1.00 97.00 643 VAL A N 1
ATOM 4858 C CA . VAL A 1 643 ? -25.855 14.147 14.076 1.00 97.00 643 VAL 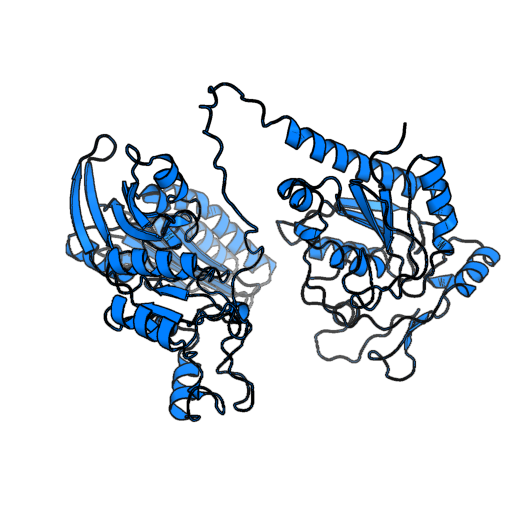A CA 1
ATOM 4859 C C . VAL A 1 643 ? -27.124 14.598 13.361 1.00 97.00 643 VAL A C 1
ATOM 4861 O O . VAL A 1 643 ? -27.776 15.544 13.808 1.00 97.00 643 VAL A O 1
ATOM 4864 N N . GLY A 1 644 ? -27.443 13.976 12.231 1.00 97.31 644 GLY A N 1
ATOM 4865 C CA . GLY A 1 644 ? -28.567 14.390 11.401 1.00 97.31 644 GLY A CA 1
ATOM 4866 C C . GLY A 1 644 ? -28.970 13.350 10.367 1.00 97.31 644 GLY A C 1
ATOM 4867 O O . GLY A 1 644 ? -28.269 12.360 10.157 1.00 97.31 644 GLY A O 1
ATOM 4868 N N . ASP A 1 645 ? -30.119 13.603 9.751 1.00 98.25 645 ASP A N 1
ATOM 4869 C CA . ASP A 1 645 ? -30.750 12.756 8.746 1.00 98.25 645 ASP A CA 1
ATOM 4870 C C . ASP A 1 645 ? -30.668 13.404 7.364 1.00 98.25 645 ASP A C 1
ATOM 4872 O O . ASP A 1 645 ? -30.943 14.597 7.205 1.00 98.25 645 ASP A O 1
ATOM 4876 N N . PHE A 1 646 ? -30.328 12.599 6.364 1.00 98.06 646 PHE A N 1
ATOM 4877 C CA . PHE A 1 646 ? -30.171 13.005 4.974 1.00 98.06 646 PHE A CA 1
ATOM 4878 C C . PHE A 1 646 ? -31.163 12.232 4.094 1.00 98.06 646 PHE A C 1
ATOM 4880 O O . PHE A 1 646 ? -31.343 11.032 4.318 1.00 98.06 646 PHE A O 1
ATOM 4887 N N . PRO A 1 647 ? -31.820 12.869 3.102 1.00 97.75 647 PRO A N 1
ATOM 4888 C CA . PRO A 1 647 ? -32.874 12.223 2.314 1.00 97.75 647 PRO A CA 1
ATOM 4889 C C . PRO A 1 647 ? -32.426 10.974 1.550 1.00 97.75 647 PRO A C 1
ATOM 4891 O O . PRO A 1 647 ? -33.227 10.060 1.360 1.00 97.75 647 PRO A O 1
ATOM 4894 N N . THR A 1 648 ? -31.168 10.939 1.115 1.00 97.88 648 THR A N 1
ATOM 4895 C CA . THR A 1 648 ? -30.564 9.820 0.387 1.00 97.88 648 THR A CA 1
ATOM 4896 C C . THR A 1 648 ? -29.160 9.530 0.905 1.00 97.88 648 THR A C 1
ATOM 4898 O O . THR A 1 648 ? -28.559 10.366 1.586 1.00 97.88 648 THR A O 1
ATOM 4901 N N . PHE A 1 649 ? -28.595 8.372 0.550 1.00 97.69 649 PHE A N 1
ATOM 4902 C CA . PHE A 1 649 ? -27.185 8.099 0.835 1.00 97.69 649 PHE A CA 1
ATOM 4903 C C . PHE A 1 649 ? -26.245 9.105 0.162 1.00 97.69 649 PHE A C 1
ATOM 4905 O O . PHE A 1 649 ? -25.270 9.528 0.774 1.00 97.69 649 PHE A O 1
ATOM 4912 N N . LEU A 1 650 ? -26.546 9.519 -1.075 1.00 96.81 650 LEU A N 1
ATOM 4913 C CA . LEU A 1 650 ? -25.705 10.466 -1.812 1.00 96.81 650 LEU A CA 1
ATOM 4914 C C . LEU A 1 650 ? -25.701 11.869 -1.186 1.00 96.81 650 LEU A C 1
ATOM 4916 O O . LEU A 1 650 ? -24.704 12.563 -1.305 1.00 96.81 650 LEU A O 1
ATOM 4920 N N . ASP A 1 651 ? -26.778 12.281 -0.510 1.00 96.06 651 ASP A N 1
ATOM 4921 C CA . ASP A 1 651 ? -26.805 13.555 0.226 1.00 96.06 651 ASP A CA 1
ATOM 4922 C C . ASP A 1 651 ? -25.922 13.524 1.489 1.00 96.06 651 ASP A C 1
ATOM 4924 O O . ASP A 1 651 ? -25.469 14.573 1.949 1.00 96.06 651 ASP A O 1
ATOM 4928 N N . ALA A 1 652 ? -25.718 12.335 2.071 1.00 94.62 652 ALA A N 1
ATOM 4929 C CA . ALA A 1 652 ? -24.859 12.127 3.239 1.00 94.62 652 ALA A CA 1
ATOM 4930 C C . ALA A 1 652 ? -23.378 11.902 2.879 1.00 94.62 652 ALA A C 1
ATOM 4932 O O . ALA A 1 652 ? -22.510 12.168 3.715 1.00 94.62 652 ALA A O 1
ATOM 4933 N N . PHE A 1 653 ? -23.114 11.361 1.684 1.00 91.12 653 PHE A N 1
ATOM 4934 C CA . PHE A 1 653 ? -21.791 11.045 1.138 1.00 91.12 653 PHE A CA 1
ATOM 4935 C C . PHE A 1 653 ? -21.056 12.301 0.658 1.00 91.12 653 PHE A C 1
ATOM 4937 O O . PHE A 1 653 ? -19.877 12.465 1.051 1.00 91.12 653 PHE A O 1
#

Secondary structure (DSSP, 8-state):
---SEEEEEEPPTT--SGGGHHHHHHHHHTT-EEE-----TT-GGG--SS-SS---SS-PPPSSS-EEEEEEETTHHHHHHHH--GGGBHHHHHHTT---EEEEEEEES---PPTT--HHHHTS-SSSPPPPPPTTEEE-TTGGGSEEEESSHHHHTSBTB-HHHHHHHHTT---EE---PPP---HHHHS-EEEEEETT-SSS-HHHHHHHHHHHHTSTT--EEEEEES--S-HHHHSHHHHHHHHHHHHHHHHHHHHHTTTS-----S--PPPP---------SS-B-TTSTTSPPHHHHHHHHHHTTS-EEE---TTGGGSSSSSS---HHHHHHHHTTTT-HHHHHT-SS--S-GGGGTTTT-TTS-TTS----TTS-SEEEE--SHHHHHHHHHHHHHTTBPEEEESSS--TTSTT--TTPEEEE-TT---EEEEEEE-SS-EEEEEEEETT-BHHHHHHHHHTTTEE----SSTTSBIIIIIHHT----TTHHHH--TGGGEEEEEEE-TTS-EEEE-SSSSHHHHHHHTTS-TTSS-EEEEEEEEEEE---EEEEEEEEE-TTS-HHHHHHHHHHHHHHHHHHHHTT-EEEEEE-SSEEEEEEEEEET--HHHHHHHHHHHHHHHHHTT--EEEEEEEESSHHHH-

Foldseek 3Di:
DADQAAEEELEAAQAACPLLVLLQVVLVVVNHHYDYDGDLLQDLVQDDPDDDPDDDDDDDDDPFAGAYEYEQAAQSLLSSQQVQALCQAQVSCVVVVGHYGYLAYEYELYFLDDAFFWPQRRQADPPPDDRDAQPQWDADPPGLQFKIFGDPQLVQAVPQDDPVVSVVSSVNGDIHHHRRDGRHGRVQLVHAAEYEQACAHRRQHSVNVVVSQVVSVVDVSGDYHYHYDPHYSSCSNNVSVVVSVVVSVVSVVSVVVVVVVVVPPPPDDDDDDDDPDDPDDDDDDPDFDAPPDPLDDDVVLVVVLCVQLVNQKAFDDEQQLLLAPDDRDDNDPVSLVVCVVCLCPLVSQQVHQWRANQCVLQVPLRPSPDHNHHHNDRRFTERIEGADADLSSVLSQLVSCVVSRAAEAEAASRHDNVNRRTGHRHYYHYQQNQADKDWDQDDDPVDGGIKIKGFQNHFQLSRQVVQVVVQKGAQAAPDRSHRLLAQQQQQFHHHFQCLPQHTSLSFFAWWFFQASNSDTDIEGCVGVPVLSVNSSNVGGTPGTHTGMTMGDIGRWAKKKKKKKKFWCPPADLVLVVVLVVQVVVLQVVLSNLSWDWDWDDDSTMIITLITMHTPDFLVSVCVSCVSSVVSCVVRVTDMDMDIHIDGTPSRSD

Sequence (653 aa):
MSSSFVVVICHGSYHTPEPYQPFRDALKASGIESYCPQLPSSDLTKMNVGDIANPNYDLDIPSDGKDVLLLGHSSGGFTATASAIPEFQAKSRKERGLSGGIIGIFYACGFLIPVGESVHSFFQPKDGSPPVVPPYCKFHKHGFHGVASAVEGAKYFFNGLDEAQAKHYESTLTASPVFQTVLHNDAYSALPSTYLVTEDDLALPAAYQEGMIALQNSRPEVNIGVLKCPSGHSPHLTWIEGLVSEVQKFGKALLFLLAIDCRVINAASLPRRTQPEATGYKNQAICRCLPGYDCWPVPEVWANFNQSLGGKLIATKPLASSCHLDPFETYNEENCASIQAKWSLAETHLKSSSSIMSPFFANYSCDPFSPKSSRCILGTYVQYAVNASGASDYQKTIEFVRKHNIRLTIRNTGHDYYGKATGAGAVAIWTQHLKSIEILNYKSNYYTGKAIKVGAGVSVIEALTAANAQGLVIVGGNDGTVGLAGGYTQGGGHGQLVSRYGLAADQVLEWEVVTANGDVVVASPVENQDLYWALSGGGGGTYGVVLSMTSRAHPDEQTAAANLTFTNAGISQDAFFEVIETFIGTLPTLVDAGAVSVWLMTNSSFAMTPASGIGLDSSVLNDIMRPTIMKLKENHVNYTYFVGDFPTFLDAF

Radius of gyration: 30.03 Å; chains: 1; bounding box: 78×67×70 Å